Protein AF-A0A1V4TPH2-F1 (afdb_monomer_lite)

Foldseek 3Di:
DVVVVVLLVLLVLLLVLLLQVQLVQFPNSGRDCCDGPNCLQQVQLVVLLVQLLVLQPLVPDDPVCQLVCNNLVSNLSSVVDGPPPHDDPLFDPVLSVVSVCVVVDDSVLSNQQSVLLNCLQPPDDDLQVSQQSCCDPSYSHLRQSSSQVSNCSSPVQVGDGDPPVLLQLLQVLSDDVSHDRQPPDRHSVSRVNSLVSLVVQLVSNQVVDPARQGSSNSVSSSNVCSVVVCSRVPCPDDDDDDDDDDDQDAAPADEPVPDDDDDDDDDDDDDDPVVVVVCVVVQVVQQVLQLVVVLVNQLNQLVVLVNNVQSVVKDQCCVPPHDQQLAGIWGADNVGHIAGEHEFEDLADPPDDTDGDPNNLVNLQVPQQRYKYKYFYVDDSRDSYTHIYMDGGRCVVVDDDDDDDDDDDPDDD

Sequence (413 aa):
MQSSKSEIQNFEEIIEKFKRFVAEKNPDGSSSFNDGWLNDQEGYKKKIPEGAKKSLHINEWEKSWIGSGKIHARVMAALNYIPQNEGNNLVDWHQKSDFDEIRNGDAGRMKRIESLLFRLYTEKNTDDELFDELTDAGALGKYYDLVSYLFFIKDPLLYLPNRPNSFQQAFELLGDSFIFRMSGRCSWVNYLGFFTRIAKVRELLAPAFEENVSLIDAHSFCWVIAHNPQIVKGDLKPAQNEGAKLVFSEPYCVSTNDVLIPSGVRRFNPITRKKRIKDELRNNQIGDAGELYVLTAEKNHLIVSKRPDLAAMVRHTAKEEGDGKGYDIESFSPNGQKKYIEVKTTTGKKNSRFMISDTELAFSAENPDNYYLYRLYDFKASAKENSCFVLHGNMREILVLYPIQFTALPKEF

Radius of gyration: 25.33 Å; chains: 1; bounding box: 74×62×68 Å

pLDDT: mean 78.49, std 18.55, range [23.73, 98.44]

Structure (mmCIF, N/CA/C/O backbone):
data_AF-A0A1V4TPH2-F1
#
_entry.id   AF-A0A1V4TPH2-F1
#
loop_
_atom_site.group_PDB
_atom_site.id
_atom_site.type_symbol
_atom_site.label_atom_id
_atom_site.label_alt_id
_atom_site.label_comp_id
_atom_site.label_asym_id
_atom_site.label_entity_id
_atom_site.label_seq_id
_atom_site.pdbx_PDB_ins_code
_atom_site.Cartn_x
_atom_site.Cartn_y
_atom_site.Cartn_z
_atom_site.occupancy
_atom_site.B_iso_or_equiv
_atom_site.auth_seq_id
_atom_site.auth_comp_id
_atom_site.auth_asym_id
_atom_site.auth_atom_id
_atom_site.pdbx_PDB_model_num
ATOM 1 N N . MET A 1 1 ? 4.004 11.482 26.211 1.00 42.19 1 MET A N 1
ATOM 2 C CA . MET A 1 1 ? 2.791 10.711 26.579 1.00 42.19 1 MET A CA 1
ATOM 3 C C . MET A 1 1 ? 1.491 11.499 26.404 1.00 42.19 1 MET A C 1
ATOM 5 O O . MET A 1 1 ? 0.567 10.948 25.831 1.00 42.19 1 MET A O 1
ATOM 9 N N . GLN A 1 2 ? 1.389 12.767 26.829 1.00 33.81 2 GLN A N 1
ATOM 10 C CA . GLN A 1 2 ? 0.168 13.577 26.619 1.00 33.81 2 GLN A CA 1
ATOM 11 C C . GLN A 1 2 ? -0.097 13.919 25.137 1.00 33.81 2 GLN A C 1
ATOM 13 O O . GLN A 1 2 ? -1.235 13.851 24.687 1.00 33.81 2 GLN A O 1
ATOM 18 N N . SER A 1 3 ? 0.963 14.195 24.368 1.00 47.97 3 SER A N 1
ATOM 19 C CA . SER A 1 3 ? 0.885 14.528 22.935 1.00 47.97 3 SER A CA 1
ATOM 20 C C . SER A 1 3 ? 0.371 13.371 22.059 1.00 47.97 3 SER A C 1
ATOM 22 O O . SER A 1 3 ? -0.501 13.597 21.231 1.00 47.97 3 SER A O 1
ATOM 24 N N . SER A 1 4 ? 0.801 12.124 22.296 1.00 53.81 4 SER A N 1
ATOM 25 C CA . SER A 1 4 ? 0.372 10.970 21.486 1.00 53.81 4 SER A CA 1
ATOM 26 C C . SER A 1 4 ? -1.086 10.568 21.731 1.00 53.81 4 SER A C 1
ATOM 28 O O . SER A 1 4 ? -1.780 10.164 20.805 1.00 53.81 4 SER A O 1
ATOM 30 N N . LYS A 1 5 ? -1.577 10.710 22.969 1.00 57.66 5 LYS A N 1
ATOM 31 C CA . LYS A 1 5 ? -2.981 10.434 23.310 1.00 57.66 5 LYS A CA 1
ATOM 32 C C . LYS A 1 5 ? -3.929 11.485 22.721 1.00 57.66 5 LYS A C 1
ATOM 34 O O . LYS A 1 5 ? -4.979 11.125 22.204 1.00 57.66 5 LYS A O 1
ATOM 39 N N . SER A 1 6 ? -3.534 12.759 22.764 1.00 68.06 6 SER A N 1
ATOM 40 C CA . SER A 1 6 ? -4.275 13.856 22.127 1.00 68.06 6 SER A CA 1
ATOM 41 C C . SER A 1 6 ? -4.338 13.705 20.608 1.00 68.06 6 SER A C 1
ATOM 43 O O . SER A 1 6 ? -5.335 14.068 19.995 1.00 68.06 6 SER A O 1
ATOM 45 N N . GLU A 1 7 ? -3.278 13.180 19.998 1.00 66.12 7 GLU A N 1
ATOM 46 C CA . GLU A 1 7 ? -3.204 13.002 18.551 1.00 66.12 7 GLU A CA 1
ATOM 47 C C . GLU A 1 7 ? -4.076 11.845 18.050 1.00 66.12 7 GLU A C 1
ATOM 49 O O . GLU A 1 7 ? -4.784 12.002 17.058 1.00 66.12 7 GLU A O 1
ATOM 54 N N . ILE A 1 8 ? -4.085 10.710 18.758 1.00 67.00 8 ILE A N 1
ATOM 55 C CA . ILE A 1 8 ? -4.997 9.596 18.454 1.00 67.00 8 ILE A CA 1
ATOM 56 C C . ILE A 1 8 ? -6.451 10.059 18.573 1.00 67.00 8 ILE A C 1
ATOM 58 O O . ILE A 1 8 ? -7.238 9.821 17.664 1.00 67.00 8 ILE A O 1
ATOM 62 N N . GLN A 1 9 ? -6.781 10.793 19.638 1.00 69.94 9 GLN A N 1
ATOM 63 C CA . GLN A 1 9 ? -8.126 11.330 19.843 1.00 69.94 9 GLN A CA 1
ATOM 64 C C . GLN A 1 9 ? -8.548 12.293 18.719 1.00 69.94 9 GLN A C 1
ATOM 66 O O . GLN A 1 9 ? -9.688 12.254 18.264 1.00 69.94 9 GLN A O 1
ATOM 71 N N . ASN A 1 10 ? -7.622 13.122 18.228 1.00 81.88 10 ASN A N 1
ATOM 72 C CA . ASN A 1 10 ? -7.867 13.988 17.075 1.00 81.88 10 ASN A CA 1
ATOM 73 C C . ASN A 1 10 ? -8.109 13.178 15.787 1.00 81.88 10 ASN A C 1
ATOM 75 O O . ASN A 1 10 ? -8.989 13.511 14.998 1.00 81.88 10 ASN A O 1
ATOM 79 N N . PHE A 1 11 ? -7.363 12.091 15.574 1.00 87.62 11 PHE A N 1
ATOM 80 C CA . PHE A 1 11 ? -7.563 11.226 14.411 1.00 87.62 11 PHE A CA 1
ATOM 81 C C . PHE A 1 11 ? -8.905 10.481 14.473 1.00 87.62 11 PHE A C 1
ATOM 83 O O . PHE A 1 11 ? -9.613 10.429 13.472 1.00 87.62 11 PHE A O 1
ATOM 90 N N . GLU A 1 12 ? -9.290 9.957 15.640 1.00 88.81 12 GLU A N 1
ATOM 91 C CA . GLU A 1 12 ? -10.602 9.332 15.867 1.00 88.81 12 GLU A CA 1
ATOM 92 C C . GLU A 1 12 ? -11.751 10.299 15.543 1.00 88.81 12 GLU A C 1
ATOM 94 O O . GLU A 1 12 ? -12.707 9.922 14.865 1.00 88.81 12 GLU A O 1
ATOM 99 N N . GLU A 1 13 ? -11.635 11.571 15.939 1.00 90.50 13 GLU A N 1
ATOM 100 C CA . GLU A 1 13 ? -12.615 12.600 15.578 1.00 90.50 13 GLU A CA 1
ATOM 101 C C . GLU A 1 13 ? -12.708 12.792 14.055 1.00 90.50 13 GLU A C 1
ATOM 103 O O . GLU A 1 13 ? -13.806 12.878 13.500 1.00 90.50 13 GLU A O 1
ATOM 108 N N . ILE A 1 14 ? -11.568 12.818 13.358 1.00 92.94 14 ILE A N 1
ATOM 109 C CA . ILE A 1 14 ? -11.530 12.920 11.893 1.00 92.94 14 ILE A CA 1
ATOM 110 C C . ILE A 1 14 ? -12.208 11.710 11.238 1.00 92.94 14 ILE A C 1
ATOM 112 O O . ILE A 1 14 ? -12.953 11.887 10.272 1.00 92.94 14 ILE A O 1
ATOM 116 N N . ILE A 1 15 ? -11.985 10.497 11.753 1.00 93.50 15 ILE A N 1
ATOM 117 C CA . ILE A 1 15 ? -12.644 9.282 11.255 1.00 93.50 15 ILE A CA 1
ATOM 118 C C . ILE A 1 15 ? -14.163 9.403 11.390 1.00 93.50 15 ILE A C 1
ATOM 120 O O . ILE A 1 15 ? -14.884 9.130 10.432 1.00 93.50 15 ILE A O 1
ATOM 124 N N . GLU A 1 16 ? -14.665 9.839 12.543 1.00 93.81 16 GLU A N 1
ATOM 125 C CA . GLU A 1 16 ? -16.107 9.971 12.763 1.00 93.81 16 GLU A CA 1
ATOM 126 C C . GLU A 1 16 ? -16.733 11.041 11.859 1.00 93.81 16 GLU A C 1
ATOM 128 O O . GLU A 1 16 ? -17.802 10.829 11.274 1.00 93.81 16 GLU A O 1
ATOM 133 N N . LYS A 1 17 ? -16.041 12.170 11.657 1.00 94.19 17 LYS A N 1
ATOM 134 C CA . LYS A 1 17 ? -16.456 13.191 10.682 1.00 94.19 17 LYS A CA 1
ATOM 135 C C . LYS A 1 17 ? -16.464 12.639 9.254 1.00 94.19 17 LYS A C 1
ATOM 137 O O . LYS A 1 17 ? -17.399 12.911 8.501 1.00 94.19 17 LYS A O 1
ATOM 142 N N . PHE A 1 18 ? -15.465 11.837 8.889 1.00 95.44 18 PHE A N 1
ATOM 143 C CA . PHE A 1 18 ? -15.391 11.180 7.586 1.00 95.44 18 PHE A CA 1
ATOM 144 C C . PHE A 1 18 ? -16.539 10.186 7.377 1.00 95.44 18 PHE A C 1
ATOM 146 O O . PHE A 1 18 ? -17.235 10.270 6.367 1.00 95.44 18 PHE A O 1
ATOM 153 N N . LYS A 1 19 ? -16.790 9.290 8.339 1.00 94.25 19 LYS A N 1
ATOM 154 C CA . LYS A 1 19 ? -17.882 8.307 8.264 1.00 94.25 19 LYS A CA 1
ATOM 155 C C . LYS A 1 19 ? -19.234 8.991 8.116 1.00 94.25 19 LYS A C 1
ATOM 157 O O . LYS A 1 19 ? -20.043 8.565 7.301 1.00 94.25 19 LYS A O 1
ATOM 162 N N . ARG A 1 20 ? -19.460 10.096 8.834 1.00 92.00 20 ARG A N 1
ATOM 163 C CA . ARG A 1 20 ? -20.679 10.900 8.684 1.00 92.00 20 ARG A CA 1
ATOM 164 C C . ARG A 1 20 ? -20.798 11.518 7.295 1.00 92.00 20 ARG A C 1
ATOM 166 O O . ARG A 1 20 ? -21.850 11.413 6.678 1.00 92.00 20 ARG A O 1
ATOM 173 N N . PHE A 1 21 ? -19.722 12.125 6.797 1.00 92.75 21 PHE A N 1
ATOM 174 C CA . PHE A 1 21 ? -19.695 12.705 5.456 1.00 92.75 21 PHE A CA 1
ATOM 175 C C . PHE A 1 21 ? -20.033 11.674 4.366 1.00 92.75 21 PHE A C 1
ATOM 177 O O . PHE A 1 21 ? -20.706 12.015 3.395 1.00 92.75 21 PHE A O 1
ATOM 184 N N . VAL A 1 22 ? -19.579 10.425 4.521 1.00 92.00 22 VAL A N 1
ATOM 185 C CA . VAL A 1 22 ? -19.925 9.321 3.612 1.00 92.00 22 VAL A CA 1
ATOM 186 C C . VAL A 1 22 ? -21.378 8.879 3.815 1.00 92.00 22 VAL A C 1
ATOM 188 O O . VAL A 1 22 ? -22.126 8.808 2.843 1.00 92.00 22 VAL A O 1
ATOM 191 N N . ALA A 1 23 ? -21.802 8.657 5.061 1.00 91.38 23 ALA A N 1
ATOM 192 C CA . ALA A 1 23 ? -23.156 8.222 5.401 1.00 91.38 23 ALA A CA 1
ATOM 193 C C . ALA A 1 23 ? -24.241 9.189 4.902 1.00 91.38 23 ALA A C 1
ATOM 195 O O . ALA A 1 23 ? -25.257 8.747 4.384 1.00 91.38 23 ALA A O 1
ATOM 196 N N . GLU A 1 24 ? -24.016 10.505 4.972 1.00 92.50 24 GLU A N 1
ATOM 197 C CA . GLU A 1 24 ? -24.946 11.528 4.457 1.00 92.50 24 GLU A CA 1
ATOM 198 C C . GLU A 1 24 ? -25.173 11.445 2.937 1.00 92.50 24 GLU A C 1
ATOM 200 O O . GLU A 1 24 ? -26.149 11.993 2.421 1.00 92.50 24 GLU A O 1
ATOM 205 N N . LYS A 1 25 ? -24.277 10.777 2.203 1.00 89.81 25 LYS A N 1
ATOM 206 C CA . LYS A 1 25 ? -24.372 10.580 0.749 1.00 89.81 25 LYS A CA 1
ATOM 207 C C . LYS A 1 25 ? -24.993 9.240 0.371 1.00 89.81 25 LYS A C 1
ATOM 209 O O . LYS A 1 25 ? -25.334 9.050 -0.795 1.00 89.81 25 LYS A O 1
ATOM 214 N N . ASN A 1 26 ? -25.151 8.343 1.339 1.00 86.81 26 ASN A N 1
ATOM 215 C CA . ASN A 1 26 ? -25.708 7.016 1.152 1.00 86.81 26 ASN A CA 1
ATOM 216 C C . ASN A 1 26 ? -27.155 6.972 1.669 1.00 86.81 26 ASN A C 1
ATOM 218 O O . ASN A 1 26 ? -27.399 7.326 2.821 1.00 86.81 26 ASN A O 1
ATOM 222 N N . PRO A 1 27 ? -28.137 6.512 0.867 1.00 81.62 27 PRO A N 1
ATOM 223 C CA . PRO A 1 27 ? -29.533 6.433 1.308 1.00 81.62 27 PRO A CA 1
ATOM 224 C C . PRO A 1 27 ? -29.762 5.567 2.555 1.00 81.62 27 PRO A C 1
ATOM 226 O O . PRO A 1 27 ? -30.710 5.806 3.298 1.00 81.62 27 PRO A O 1
ATOM 229 N N . ASP A 1 28 ? -28.915 4.562 2.778 1.00 83.88 28 ASP A N 1
ATOM 230 C CA . ASP A 1 28 ? -28.973 3.644 3.920 1.00 83.88 28 ASP A CA 1
ATOM 231 C C . ASP A 1 28 ? -28.104 4.092 5.112 1.00 83.88 28 ASP A C 1
ATOM 233 O O . ASP A 1 28 ? -28.055 3.404 6.130 1.00 83.88 28 ASP A O 1
ATOM 237 N N . GLY A 1 29 ? -27.422 5.240 5.004 1.00 86.19 29 GLY A N 1
ATOM 238 C CA . GLY A 1 29 ? -26.521 5.755 6.036 1.00 86.19 29 GLY A CA 1
ATOM 239 C C . GLY A 1 29 ? -25.260 4.911 6.255 1.00 86.19 29 GLY A C 1
ATOM 240 O O . GLY A 1 29 ? -24.568 5.103 7.255 1.00 86.19 29 GLY A O 1
ATOM 241 N N . SER A 1 30 ? -24.956 3.973 5.354 1.00 86.44 30 SER A N 1
ATOM 242 C CA . SER A 1 30 ? -23.751 3.147 5.427 1.00 86.44 30 SER A CA 1
ATOM 243 C C . SER A 1 30 ? -22.480 3.960 5.170 1.00 86.44 30 SER A C 1
ATOM 245 O O . SER A 1 30 ? -22.486 5.007 4.522 1.00 86.44 30 SER A O 1
ATOM 247 N N . SER A 1 31 ? -21.350 3.459 5.663 1.00 88.75 31 SER A N 1
ATOM 248 C CA . SER A 1 31 ? -20.028 4.003 5.363 1.00 88.75 31 SER A CA 1
ATOM 249 C C . SER A 1 31 ? -19.053 2.847 5.175 1.00 88.75 31 SER A C 1
ATOM 251 O O . SER A 1 31 ? -18.485 2.368 6.155 1.00 88.75 31 SER A O 1
ATOM 253 N N . SER A 1 32 ? -18.855 2.430 3.924 1.00 89.44 32 SER A N 1
ATOM 254 C CA . SER A 1 32 ? -17.921 1.368 3.543 1.00 89.44 32 SER A CA 1
ATOM 255 C C . SER A 1 32 ? -17.000 1.812 2.410 1.00 89.44 32 SER A C 1
ATOM 257 O O . SER A 1 32 ? -17.375 2.621 1.568 1.00 89.44 32 SER A O 1
ATOM 259 N N . PHE A 1 33 ? -15.803 1.235 2.340 1.00 89.06 33 PHE A N 1
ATOM 260 C CA . PHE A 1 33 ? -14.907 1.325 1.184 1.00 89.06 33 PHE A CA 1
ATOM 261 C C . PHE A 1 33 ? -15.263 0.362 0.041 1.00 89.06 33 PHE A C 1
ATOM 263 O O . PHE A 1 33 ? -14.629 0.413 -1.020 1.00 89.06 33 PHE A O 1
ATOM 270 N N . ASN A 1 34 ? -16.196 -0.569 0.258 1.00 87.75 34 ASN A N 1
ATOM 271 C CA . ASN A 1 34 ? -16.527 -1.623 -0.707 1.00 87.75 34 ASN A CA 1
ATOM 272 C C . ASN A 1 34 ? -17.904 -1.451 -1.357 1.00 87.75 34 ASN A C 1
ATOM 274 O O . ASN A 1 34 ? -18.183 -2.126 -2.347 1.00 87.75 34 ASN A O 1
ATOM 278 N N . ASP A 1 35 ? -18.732 -0.543 -0.846 1.00 86.75 35 ASP A N 1
ATOM 279 C CA . ASP A 1 35 ? -20.040 -0.207 -1.396 1.00 86.75 35 ASP A CA 1
ATOM 280 C C . ASP A 1 35 ? -20.378 1.285 -1.201 1.00 86.75 35 ASP A C 1
ATOM 282 O O . ASP A 1 35 ? -19.563 2.081 -0.720 1.00 86.75 35 ASP A O 1
ATOM 286 N N . GLY A 1 36 ? -21.556 1.674 -1.689 1.00 90.00 36 GLY A N 1
ATOM 287 C CA . GLY A 1 36 ? -22.072 3.035 -1.603 1.00 90.00 36 GLY A CA 1
ATOM 288 C C . GLY A 1 36 ? -21.200 4.087 -2.295 1.00 90.00 36 GLY A C 1
ATOM 289 O O . GLY A 1 36 ? -20.356 3.803 -3.148 1.00 90.00 36 GLY A O 1
ATOM 290 N N . TRP A 1 37 ? -21.400 5.338 -1.886 1.00 91.38 37 TRP A N 1
ATOM 291 C CA . TRP A 1 37 ? -20.788 6.518 -2.487 1.00 91.38 37 TRP A CA 1
ATOM 292 C C . TRP A 1 37 ? -19.261 6.445 -2.523 1.00 91.38 37 TRP A C 1
ATOM 294 O O . TRP A 1 37 ? -18.650 6.839 -3.513 1.00 91.38 37 TRP A O 1
ATOM 304 N N . LEU A 1 38 ? -18.622 5.935 -1.469 1.00 90.31 38 LEU A N 1
ATOM 305 C CA . LEU A 1 38 ? -17.163 5.885 -1.411 1.00 90.31 38 LEU A CA 1
ATOM 306 C C . LEU A 1 38 ? -16.592 4.887 -2.427 1.00 90.31 38 LEU A C 1
ATOM 308 O O . LEU A 1 38 ? -15.603 5.200 -3.089 1.00 90.31 38 LEU A O 1
ATOM 312 N N . ASN A 1 39 ? -17.233 3.730 -2.613 1.00 90.19 39 ASN A N 1
ATOM 313 C CA . ASN A 1 39 ? -16.858 2.802 -3.676 1.00 90.19 39 ASN A CA 1
ATOM 314 C C . ASN A 1 39 ? -17.159 3.371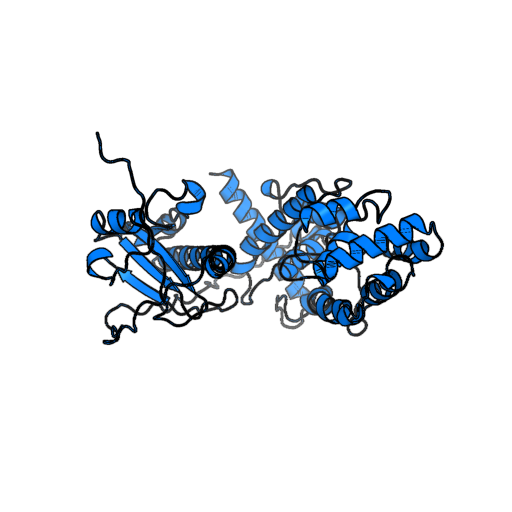 -5.074 1.00 90.19 39 ASN A C 1
ATOM 316 O O . ASN A 1 39 ? -16.342 3.202 -5.976 1.00 90.19 39 ASN A O 1
ATOM 320 N N . ASP A 1 40 ? -18.263 4.097 -5.252 1.00 85.06 40 ASP A N 1
ATOM 321 C CA . ASP A 1 40 ? -18.581 4.742 -6.534 1.00 85.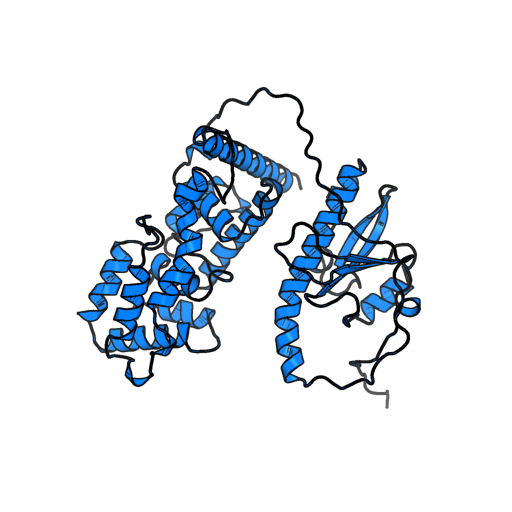06 40 ASP A CA 1
ATOM 322 C C . ASP A 1 40 ? -17.557 5.822 -6.913 1.00 85.06 40 ASP A C 1
ATOM 324 O O . ASP A 1 40 ? -17.231 5.995 -8.087 1.00 85.06 40 ASP A O 1
ATOM 328 N N . GLN A 1 41 ? -17.031 6.553 -5.924 1.00 84.25 41 GLN A N 1
ATOM 329 C CA . GLN A 1 41 ? -16.023 7.586 -6.161 1.00 84.25 41 GLN A CA 1
ATOM 330 C C . GLN A 1 41 ? -14.602 7.035 -6.276 1.00 84.25 41 GLN A C 1
ATOM 332 O O . GLN A 1 41 ? -13.834 7.536 -7.088 1.00 84.25 41 GLN A O 1
ATOM 337 N N . GLU A 1 42 ? -14.223 6.044 -5.464 1.00 90.06 42 GLU A N 1
ATOM 338 C CA . GLU A 1 42 ? -12.817 5.651 -5.272 1.00 90.06 42 GLU A CA 1
ATOM 339 C C . GLU A 1 42 ? -12.533 4.168 -5.569 1.00 90.06 42 GLU A C 1
ATOM 341 O O . GLU A 1 42 ? -11.374 3.754 -5.670 1.00 90.06 42 GLU A O 1
ATOM 346 N N . GLY A 1 43 ? -13.569 3.352 -5.778 1.00 87.44 43 GLY A N 1
ATOM 347 C CA . GLY A 1 43 ? -13.458 1.912 -6.031 1.00 87.44 43 GLY A CA 1
ATOM 348 C C . GLY A 1 43 ? -12.765 1.566 -7.353 1.00 87.44 43 GLY A C 1
ATOM 349 O O . GLY A 1 43 ? -12.133 0.510 -7.466 1.00 87.44 43 GLY A O 1
ATOM 350 N N . TYR A 1 44 ? -12.773 2.477 -8.332 1.00 86.81 44 TYR A N 1
ATOM 351 C CA . TYR A 1 44 ? -12.066 2.316 -9.608 1.00 86.81 44 TYR A CA 1
ATOM 352 C C . TYR A 1 44 ? -10.558 2.063 -9.414 1.00 86.81 44 TYR A C 1
ATOM 354 O O . TYR A 1 44 ? -9.937 1.329 -10.191 1.00 86.81 44 TYR A O 1
ATOM 362 N N . LYS A 1 45 ? -9.963 2.588 -8.329 1.00 90.31 45 LYS A N 1
ATOM 363 C CA . LYS A 1 45 ? -8.546 2.390 -7.979 1.00 90.31 45 LYS A CA 1
ATOM 364 C C . LYS A 1 45 ? -8.202 0.916 -7.757 1.00 90.31 45 LYS A C 1
ATOM 366 O O . LYS A 1 45 ? -7.105 0.495 -8.111 1.00 90.31 45 LYS A O 1
ATOM 371 N N . LYS A 1 46 ? -9.142 0.118 -7.234 1.00 89.88 46 LYS A N 1
ATOM 372 C CA . LYS A 1 46 ? -8.987 -1.338 -7.042 1.00 89.88 46 LYS A CA 1
ATOM 373 C C . LYS A 1 46 ? -9.039 -2.101 -8.373 1.00 89.88 46 LYS A C 1
ATOM 375 O O . LYS A 1 46 ? -8.414 -3.150 -8.503 1.00 89.88 46 LYS A O 1
ATOM 380 N N . LYS A 1 47 ? -9.751 -1.566 -9.373 1.00 89.75 47 LYS A N 1
ATOM 381 C CA . LYS A 1 47 ? -9.961 -2.190 -10.694 1.00 89.75 47 LYS A CA 1
ATOM 382 C C . LYS A 1 47 ? -8.840 -1.876 -11.695 1.00 89.75 47 LYS A C 1
ATOM 384 O O . LYS A 1 47 ? -8.567 -2.680 -12.587 1.00 89.75 47 LYS A O 1
ATOM 389 N N . ILE A 1 48 ? -8.201 -0.707 -11.574 1.00 90.81 48 ILE A N 1
ATOM 390 C CA . ILE A 1 48 ? -7.170 -0.233 -12.514 1.00 90.81 48 ILE A CA 1
ATOM 391 C C . ILE A 1 48 ? -5.995 -1.211 -12.680 1.00 90.81 48 ILE A C 1
ATOM 393 O O . ILE A 1 48 ? -5.683 -1.519 -13.832 1.00 90.81 48 ILE A O 1
ATOM 397 N N . PRO A 1 49 ? -5.337 -1.710 -11.612 1.00 91.44 49 PRO A N 1
ATOM 398 C CA . PRO A 1 49 ? -4.089 -2.457 -11.752 1.00 91.44 49 PRO A CA 1
ATOM 399 C C . PRO A 1 49 ? -4.207 -3.673 -12.660 1.00 91.44 49 PRO A C 1
ATOM 401 O O . PRO A 1 49 ? -3.366 -3.869 -13.532 1.00 91.44 49 PRO A O 1
ATOM 404 N N . GLU A 1 50 ? -5.266 -4.469 -12.507 1.00 90.44 50 GLU A N 1
ATOM 405 C CA . GLU A 1 50 ? -5.443 -5.678 -13.306 1.00 90.44 50 GLU A CA 1
ATOM 406 C C . GLU A 1 50 ? -5.617 -5.351 -14.797 1.00 90.44 50 GLU A C 1
ATOM 408 O O . GLU A 1 50 ? -4.952 -5.943 -15.649 1.00 90.44 50 GLU A O 1
ATOM 413 N N . GLY A 1 51 ? -6.488 -4.394 -15.125 1.00 92.62 51 GLY A N 1
ATOM 414 C CA . GLY A 1 51 ? -6.770 -4.031 -16.514 1.00 92.62 51 GLY A CA 1
ATOM 415 C C . GLY A 1 51 ? -5.637 -3.257 -17.190 1.00 92.62 51 GLY A C 1
ATOM 416 O O . GLY A 1 51 ? -5.273 -3.556 -18.332 1.00 92.62 51 GLY A O 1
ATOM 417 N N . ALA A 1 52 ? -5.004 -2.330 -16.471 1.00 94.56 52 ALA A N 1
ATOM 418 C CA . ALA A 1 52 ? -3.828 -1.615 -16.955 1.00 94.56 52 ALA A CA 1
ATOM 419 C C . ALA A 1 52 ? -2.659 -2.585 -17.187 1.00 94.56 52 ALA A C 1
ATOM 421 O O . ALA A 1 52 ? -2.035 -2.556 -18.247 1.00 94.56 52 ALA A O 1
ATOM 422 N N . LYS A 1 53 ? -2.417 -3.525 -16.263 1.00 94.38 53 LYS A N 1
ATOM 423 C CA . LYS A 1 53 ? -1.367 -4.544 -16.411 1.00 94.38 53 LYS A CA 1
ATOM 424 C C . LYS A 1 53 ? -1.623 -5.487 -17.585 1.00 94.38 53 LYS A C 1
ATOM 426 O O . LYS A 1 53 ? -0.680 -5.833 -18.293 1.00 94.38 53 LYS A O 1
ATOM 431 N N . LYS A 1 54 ? -2.880 -5.869 -17.844 1.00 95.50 54 LYS A N 1
ATOM 432 C CA . LYS A 1 54 ? -3.251 -6.617 -19.062 1.00 95.50 54 LYS A CA 1
ATOM 433 C C . LYS A 1 54 ? -2.911 -5.826 -20.329 1.00 95.50 54 LYS A C 1
ATOM 435 O O . LYS A 1 54 ? -2.327 -6.389 -21.250 1.00 95.50 54 LYS A O 1
ATOM 440 N N . SER A 1 55 ? -3.182 -4.520 -20.334 1.00 96.50 55 SER A N 1
ATOM 441 C CA . SER A 1 55 ? -2.914 -3.620 -21.469 1.00 96.50 55 SER A CA 1
ATOM 442 C C . SER A 1 55 ? -1.421 -3.454 -21.794 1.00 96.50 55 SER A C 1
ATOM 444 O O . SER A 1 55 ? -1.075 -3.062 -22.909 1.00 96.50 55 SER A O 1
ATOM 446 N N . LEU A 1 56 ? -0.524 -3.805 -20.865 1.00 97.44 56 LEU A N 1
ATOM 447 C CA . LEU A 1 56 ? 0.918 -3.810 -21.118 1.00 97.44 56 LEU A CA 1
ATOM 448 C C . LEU A 1 56 ? 1.356 -4.944 -22.054 1.00 97.44 56 LEU A C 1
ATOM 450 O O . LEU A 1 56 ? 2.354 -4.786 -22.750 1.00 97.44 56 LEU A O 1
ATOM 454 N N . HIS A 1 57 ? 0.649 -6.082 -22.080 1.00 96.81 57 HIS A N 1
ATOM 455 C CA . HIS A 1 57 ? 1.058 -7.273 -22.841 1.00 96.81 57 HIS A CA 1
ATOM 456 C C . HIS A 1 57 ? 2.529 -7.679 -22.598 1.00 96.81 57 HIS A C 1
ATOM 458 O O . HIS A 1 57 ? 3.261 -7.993 -23.531 1.00 96.81 57 HIS A O 1
ATOM 464 N N . ILE A 1 58 ? 2.972 -7.677 -21.333 1.00 95.19 58 ILE A N 1
ATOM 465 C CA . ILE A 1 58 ? 4.388 -7.871 -20.943 1.00 95.19 58 ILE A CA 1
ATOM 466 C C . ILE A 1 58 ? 4.998 -9.152 -21.540 1.00 95.19 58 ILE A C 1
ATOM 468 O O . ILE A 1 58 ? 6.175 -9.175 -21.884 1.00 95.19 58 ILE A O 1
ATOM 472 N N . ASN A 1 59 ? 4.201 -10.211 -21.712 1.00 95.81 59 ASN A N 1
ATOM 473 C CA . ASN A 1 59 ? 4.664 -11.485 -22.275 1.00 95.81 59 ASN A CA 1
ATOM 474 C C . ASN A 1 59 ? 5.112 -11.394 -23.746 1.00 95.81 59 ASN A C 1
ATOM 476 O O . ASN A 1 59 ? 5.782 -12.302 -24.224 1.00 95.81 59 ASN A O 1
ATOM 480 N N . GLU A 1 60 ? 4.729 -10.335 -24.463 1.00 96.75 60 GLU A N 1
ATOM 481 C CA . GLU A 1 60 ? 5.136 -10.085 -25.852 1.00 96.75 60 GLU A CA 1
ATOM 482 C C . GLU A 1 60 ? 6.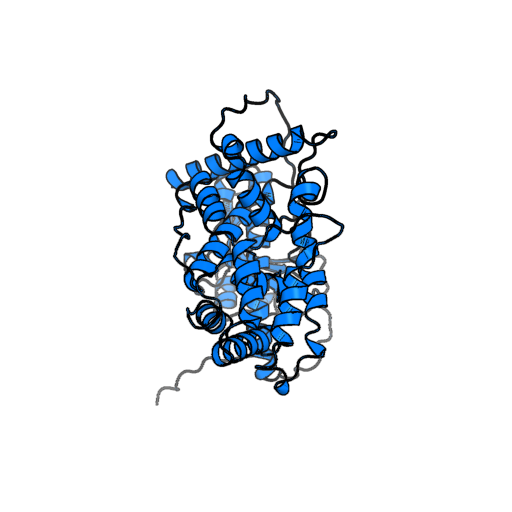414 -9.240 -25.946 1.00 96.75 60 GLU A C 1
ATOM 484 O O . GLU A 1 60 ? 6.936 -9.034 -27.039 1.00 96.75 60 GLU A O 1
ATOM 489 N N . TRP A 1 61 ? 6.905 -8.697 -24.828 1.00 97.81 61 TRP A N 1
ATOM 490 C CA . TRP A 1 61 ? 8.021 -7.761 -24.854 1.00 97.81 61 TRP A CA 1
ATOM 491 C C . TRP A 1 61 ? 9.332 -8.484 -25.149 1.00 97.81 61 TRP A C 1
ATOM 493 O O . TRP A 1 61 ? 9.719 -9.434 -24.468 1.00 97.81 61 TRP A O 1
ATOM 503 N N . GLU A 1 62 ? 10.077 -7.956 -26.115 1.00 97.00 62 GLU A N 1
ATOM 504 C CA . GLU A 1 62 ? 11.403 -8.444 -26.478 1.00 97.00 62 GLU A CA 1
ATOM 505 C C . GLU A 1 62 ? 12.455 -7.359 -26.253 1.00 97.00 62 GLU A C 1
ATOM 507 O O . GLU A 1 62 ? 12.190 -6.169 -26.424 1.00 97.00 62 GLU A O 1
ATOM 512 N N . LYS A 1 63 ? 13.703 -7.754 -25.967 1.00 97.06 63 LYS A N 1
ATOM 513 C CA . LYS A 1 63 ? 14.825 -6.798 -25.886 1.00 97.06 63 LYS A CA 1
ATOM 514 C C . LYS A 1 63 ? 15.021 -6.005 -27.186 1.00 97.06 63 LYS A C 1
ATOM 516 O O . LYS A 1 63 ? 15.508 -4.881 -27.144 1.00 97.06 63 LYS A O 1
ATOM 521 N N . SER A 1 64 ? 14.628 -6.579 -28.325 1.00 97.69 64 SER A N 1
ATOM 522 C CA . SER A 1 64 ? 14.644 -5.936 -29.645 1.00 97.69 64 SER A CA 1
ATOM 523 C C . SER A 1 64 ? 13.670 -4.752 -29.752 1.00 97.69 64 SER A C 1
ATOM 525 O O . SER A 1 64 ? 13.838 -3.909 -30.629 1.00 97.69 64 SER A O 1
ATOM 527 N N . TRP A 1 65 ? 12.663 -4.666 -28.871 1.00 98.12 65 TRP A N 1
ATOM 528 C CA . TRP A 1 65 ? 11.692 -3.570 -28.859 1.00 98.12 65 TRP A CA 1
ATOM 529 C C . TRP A 1 65 ? 12.247 -2.298 -28.216 1.00 98.12 65 TRP A C 1
ATOM 531 O O . TRP A 1 65 ? 11.665 -1.234 -28.408 1.00 98.12 65 TRP A O 1
ATOM 541 N N . ILE A 1 66 ? 13.355 -2.380 -27.478 1.00 98.25 66 ILE A N 1
ATOM 542 C CA . ILE A 1 66 ? 13.956 -1.228 -26.801 1.00 98.25 66 ILE A CA 1
ATOM 543 C C . ILE A 1 66 ? 14.478 -0.219 -27.837 1.00 98.25 66 ILE A C 1
ATOM 545 O O . ILE A 1 66 ? 15.414 -0.500 -28.586 1.00 98.25 66 ILE A O 1
ATOM 549 N N . GLY A 1 67 ? 13.899 0.981 -27.836 1.00 97.50 67 GLY A N 1
ATOM 550 C CA . GLY A 1 67 ? 14.153 2.062 -28.791 1.00 97.50 67 GLY A CA 1
ATOM 551 C C . GLY A 1 67 ? 13.226 2.065 -30.010 1.00 97.50 67 GLY A C 1
ATOM 552 O O . GLY A 1 67 ? 13.415 2.899 -30.889 1.00 97.50 67 GLY A O 1
ATOM 553 N N . SER A 1 68 ? 12.249 1.155 -30.088 1.00 97.00 68 SER A N 1
ATOM 554 C CA . SER A 1 68 ? 11.307 1.061 -31.214 1.00 97.00 68 SER A CA 1
ATOM 555 C C . SER A 1 68 ? 10.000 1.832 -31.004 1.00 97.00 68 SER A C 1
ATOM 557 O O . SER A 1 68 ? 9.238 1.991 -31.955 1.00 97.00 68 SER A O 1
ATOM 559 N N . GLY A 1 69 ? 9.707 2.264 -29.774 1.00 97.81 69 GLY A N 1
ATOM 560 C CA . GLY A 1 69 ? 8.435 2.893 -29.395 1.00 97.81 69 GLY A CA 1
ATOM 561 C C . GLY A 1 69 ? 7.307 1.901 -29.072 1.00 97.81 69 GLY A C 1
ATOM 562 O O . GLY A 1 69 ? 6.228 2.309 -28.641 1.00 97.81 69 GLY A O 1
ATOM 563 N N . LYS A 1 70 ? 7.516 0.588 -29.250 1.00 98.31 70 LYS A N 1
ATOM 564 C CA . LYS A 1 70 ? 6.494 -0.434 -28.959 1.00 98.31 70 LYS A CA 1
ATOM 565 C C . LYS A 1 70 ? 6.196 -0.574 -27.465 1.00 98.31 70 LYS A C 1
ATOM 567 O O . LYS A 1 70 ? 5.038 -0.760 -27.096 1.00 98.31 70 LYS A O 1
ATOM 572 N N . ILE A 1 71 ? 7.214 -0.496 -26.606 1.00 98.44 71 ILE A N 1
ATOM 573 C CA . ILE A 1 71 ? 7.045 -0.572 -25.146 1.00 98.44 71 ILE A CA 1
ATOM 574 C C . ILE A 1 71 ? 6.333 0.689 -24.660 1.00 98.44 71 ILE A C 1
ATOM 576 O O . ILE A 1 71 ? 5.374 0.595 -23.895 1.00 98.44 71 ILE A O 1
ATOM 580 N N . HIS A 1 72 ? 6.748 1.855 -25.165 1.00 98.12 72 HIS A N 1
ATOM 581 C CA . HIS A 1 72 ? 6.064 3.126 -24.916 1.00 98.12 72 HIS A CA 1
ATOM 582 C C . HIS A 1 72 ? 4.575 3.043 -25.272 1.00 98.12 72 HIS A C 1
ATOM 584 O O . HIS A 1 72 ? 3.734 3.327 -24.420 1.00 98.12 72 HIS A O 1
ATOM 590 N N . ALA A 1 73 ? 4.236 2.545 -26.465 1.00 98.00 73 ALA A N 1
ATOM 591 C CA . ALA A 1 73 ? 2.849 2.392 -26.901 1.00 98.00 73 ALA A CA 1
ATOM 592 C C . ALA A 1 73 ? 2.026 1.463 -25.983 1.00 98.00 73 ALA A C 1
ATOM 594 O O . ALA A 1 73 ? 0.870 1.760 -25.673 1.00 98.00 73 ALA A O 1
ATOM 595 N N . ARG A 1 74 ? 2.612 0.359 -25.494 1.00 98.25 74 ARG A N 1
ATOM 596 C CA . ARG A 1 74 ? 1.959 -0.541 -24.522 1.00 98.25 74 ARG A CA 1
ATOM 597 C C . ARG A 1 74 ? 1.728 0.132 -23.169 1.00 98.25 74 ARG A C 1
ATOM 599 O O . ARG A 1 74 ? 0.668 -0.036 -22.569 1.00 98.25 74 ARG A O 1
ATOM 606 N N . VAL A 1 75 ? 2.683 0.931 -22.701 1.00 97.56 75 VAL A N 1
ATOM 607 C CA . VAL A 1 75 ? 2.536 1.705 -21.460 1.00 97.56 75 VAL A CA 1
ATOM 608 C C . VAL A 1 75 ? 1.505 2.828 -21.624 1.00 97.56 75 VAL A C 1
ATOM 610 O O . VAL A 1 75 ? 0.687 3.031 -20.729 1.00 97.56 75 VAL A O 1
ATOM 613 N N . MET A 1 76 ? 1.445 3.483 -22.787 1.00 96.25 76 MET A N 1
ATOM 614 C CA . MET A 1 76 ? 0.374 4.426 -23.128 1.00 96.25 76 MET A CA 1
ATOM 615 C C . MET A 1 76 ? -1.004 3.761 -23.123 1.00 96.25 76 MET A C 1
ATOM 617 O O . MET A 1 76 ? -1.960 4.348 -22.617 1.00 96.25 76 MET A O 1
ATOM 621 N N . ALA A 1 77 ? -1.129 2.534 -23.636 1.00 95.88 77 ALA A N 1
ATOM 622 C CA . ALA A 1 77 ? -2.378 1.777 -23.562 1.00 95.88 77 ALA A CA 1
ATOM 623 C C . ALA A 1 77 ? -2.791 1.507 -22.104 1.00 95.88 77 ALA A C 1
ATOM 625 O O . ALA A 1 77 ? -3.952 1.704 -21.752 1.00 95.88 77 ALA A O 1
ATOM 626 N N . ALA A 1 78 ? -1.839 1.146 -21.236 1.00 95.38 78 ALA A N 1
ATOM 627 C CA . ALA A 1 78 ? -2.091 0.976 -19.804 1.00 95.38 78 ALA A CA 1
ATOM 628 C C . ALA A 1 78 ? -2.529 2.283 -19.115 1.00 95.38 78 ALA A C 1
ATOM 630 O O . ALA A 1 78 ? -3.508 2.276 -18.376 1.00 95.38 78 ALA A O 1
ATOM 631 N N . LEU A 1 79 ? -1.884 3.419 -19.409 1.00 92.12 79 LEU A N 1
ATOM 632 C CA . LEU A 1 79 ? -2.275 4.745 -18.895 1.00 92.12 79 LEU A CA 1
ATOM 633 C C . LEU A 1 79 ? -3.645 5.217 -19.408 1.00 92.12 79 LEU A C 1
ATOM 635 O O . LEU A 1 79 ? -4.301 6.059 -18.790 1.00 92.12 79 LEU A O 1
ATOM 639 N N . ASN A 1 80 ? -4.066 4.727 -20.572 1.00 91.31 80 ASN A N 1
ATOM 640 C CA . ASN A 1 80 ? -5.380 4.980 -21.160 1.00 91.31 80 ASN A CA 1
ATOM 641 C C . ASN A 1 80 ? -6.454 3.994 -20.693 1.00 91.31 80 ASN A C 1
ATOM 643 O O . ASN A 1 80 ? -7.612 4.161 -21.069 1.00 91.31 80 ASN A O 1
ATOM 647 N N . TYR A 1 81 ? -6.108 3.003 -19.869 1.00 90.69 81 TYR A N 1
ATOM 648 C CA . TYR A 1 81 ? -7.095 2.092 -19.317 1.00 90.69 81 TYR A CA 1
ATOM 649 C C . TYR A 1 81 ? -8.036 2.829 -18.352 1.00 90.69 81 TYR A C 1
ATOM 651 O O . TYR A 1 81 ? -7.602 3.506 -17.414 1.00 90.69 81 TYR A O 1
ATOM 659 N N . ILE A 1 82 ? -9.335 2.670 -18.598 1.00 81.50 82 ILE A N 1
ATOM 660 C CA . ILE A 1 82 ? -10.440 3.270 -17.851 1.00 81.50 82 ILE A CA 1
ATOM 661 C C . ILE A 1 82 ? -11.423 2.131 -17.540 1.00 81.50 82 ILE A C 1
ATOM 663 O O . ILE A 1 82 ? -12.009 1.568 -18.470 1.00 81.50 82 ILE A O 1
ATOM 667 N N . PRO A 1 83 ? -11.601 1.732 -16.270 1.00 79.50 83 PRO A N 1
ATOM 668 C CA . PRO A 1 83 ? -12.587 0.718 -15.922 1.00 79.50 83 PRO A CA 1
ATOM 669 C C . PRO A 1 83 ? -14.009 1.280 -16.086 1.00 79.50 83 PRO A C 1
ATOM 671 O O . PRO A 1 83 ? -14.331 2.307 -15.511 1.00 79.50 83 PRO A O 1
ATOM 674 N N . GLN A 1 84 ? -14.867 0.604 -16.861 1.00 64.06 84 GLN A N 1
ATOM 675 C CA . GLN A 1 84 ? -16.336 0.774 -16.845 1.00 64.06 84 GLN A CA 1
ATOM 676 C C . GLN A 1 84 ? -16.863 2.231 -16.921 1.00 64.06 84 GLN A C 1
ATOM 678 O O . GLN A 1 84 ? -17.888 2.539 -16.325 1.00 64.06 84 GLN A O 1
ATOM 683 N N . ASN A 1 85 ? -16.207 3.112 -17.691 1.00 52.97 85 ASN A N 1
ATOM 684 C CA . ASN A 1 85 ? -16.535 4.548 -17.813 1.00 52.97 85 ASN A CA 1
ATOM 685 C C . ASN A 1 85 ? -16.324 5.390 -16.530 1.00 52.97 85 ASN A C 1
ATOM 687 O O . ASN A 1 85 ? -16.829 6.506 -16.438 1.00 52.97 85 ASN A O 1
ATOM 691 N N . GLU A 1 86 ? -15.551 4.891 -15.565 1.00 60.31 86 GLU A N 1
ATOM 692 C CA . GLU A 1 86 ? -15.114 5.611 -14.362 1.00 60.31 86 GLU A CA 1
ATOM 693 C C . GLU A 1 86 ? -13.839 6.417 -14.676 1.00 60.31 86 GLU A C 1
ATOM 695 O O . GLU A 1 86 ? -12.928 5.910 -15.325 1.00 60.31 86 GLU A O 1
ATOM 700 N N . GLY A 1 87 ? -13.731 7.677 -14.241 1.00 54.00 87 GLY A N 1
ATOM 701 C CA . GLY A 1 87 ? -12.542 8.499 -14.517 1.00 54.00 87 GLY A CA 1
ATOM 702 C C . GLY A 1 87 ? -11.242 7.902 -13.945 1.00 54.00 87 GLY A C 1
ATOM 703 O O . GLY A 1 87 ? -11.239 7.325 -12.865 1.00 54.00 87 GLY A O 1
ATOM 704 N N . ASN A 1 88 ? -10.108 8.081 -14.635 1.00 66.44 88 ASN A N 1
ATOM 705 C CA . ASN A 1 88 ? -8.777 7.731 -14.117 1.00 66.44 88 ASN A CA 1
ATOM 706 C C . ASN A 1 88 ? -8.007 9.015 -13.775 1.00 66.44 88 ASN A C 1
ATOM 708 O O . ASN A 1 88 ? -7.430 9.647 -14.660 1.00 66.44 88 ASN A O 1
ATOM 712 N N . ASN A 1 89 ? -8.020 9.413 -12.499 1.00 71.12 89 ASN A N 1
ATOM 713 C CA . ASN A 1 89 ? -7.350 10.630 -12.018 1.00 71.12 89 ASN A CA 1
ATOM 714 C C . ASN A 1 89 ? -6.015 10.360 -11.284 1.00 71.12 89 ASN A C 1
ATOM 716 O O . ASN A 1 89 ? -5.436 11.282 -10.698 1.00 71.12 89 ASN A O 1
ATOM 720 N N . LEU A 1 90 ? -5.532 9.107 -11.317 1.00 85.62 90 LEU A N 1
ATOM 721 C CA . LEU A 1 90 ? -4.329 8.678 -10.593 1.00 85.62 90 LEU A CA 1
ATOM 722 C C . LEU A 1 90 ? -3.047 9.309 -11.142 1.00 85.62 90 LEU A C 1
ATOM 724 O O . LEU A 1 90 ? -2.079 9.462 -10.401 1.00 85.62 90 LEU A O 1
ATOM 728 N N . VAL A 1 91 ? -3.049 9.676 -12.423 1.00 85.81 91 VAL A N 1
ATOM 729 C CA . VAL A 1 91 ? -1.937 10.341 -13.107 1.00 85.81 91 VAL A CA 1
ATOM 730 C C . VAL A 1 91 ? -2.427 11.673 -13.650 1.00 85.81 91 VAL A C 1
ATOM 732 O O . VAL A 1 91 ? -3.524 11.755 -14.205 1.00 85.81 91 VAL A O 1
ATOM 735 N N . ASP A 1 92 ? -1.613 12.719 -13.506 1.00 83.75 92 ASP A N 1
ATOM 736 C CA . ASP A 1 92 ? -1.910 14.008 -14.117 1.00 83.75 92 ASP A CA 1
ATOM 737 C C . ASP A 1 92 ? -2.047 13.892 -15.637 1.00 83.75 92 ASP A C 1
ATOM 739 O O . ASP A 1 92 ? -1.203 13.284 -16.302 1.00 83.75 92 ASP A O 1
ATOM 743 N N . TRP A 1 93 ? -3.075 14.518 -16.205 1.00 77.56 93 TRP A N 1
ATOM 744 C CA . TRP A 1 93 ? -3.282 14.460 -17.648 1.00 77.56 93 TRP A CA 1
ATOM 745 C C . TRP A 1 93 ? -2.142 15.141 -18.422 1.00 77.56 93 TRP A C 1
ATOM 747 O O . TRP A 1 93 ? -1.815 14.674 -19.512 1.00 77.56 93 TRP A O 1
ATOM 757 N N . HIS A 1 94 ? -1.481 16.163 -17.856 1.00 82.00 94 HIS A N 1
ATOM 758 C CA . HIS A 1 94 ? -0.312 16.781 -18.486 1.00 82.00 94 HIS A CA 1
ATOM 759 C C . HIS A 1 94 ? 0.879 15.823 -18.481 1.00 82.00 94 HIS A C 1
ATOM 761 O O . HIS A 1 94 ? 1.503 15.642 -19.515 1.00 82.00 94 HIS A O 1
ATOM 767 N N . GLN A 1 95 ? 1.149 15.124 -17.368 1.00 88.50 95 GLN A N 1
ATOM 768 C CA . GLN A 1 95 ? 2.229 14.121 -17.316 1.00 88.50 95 GLN A CA 1
ATOM 769 C C . GLN A 1 95 ? 1.990 12.983 -18.312 1.00 88.50 95 GLN A C 1
ATOM 771 O O . GLN A 1 95 ? 2.928 12.468 -18.917 1.00 88.50 95 GLN A O 1
ATOM 776 N N . LYS A 1 96 ? 0.726 12.597 -18.507 1.00 87.69 96 LYS A N 1
ATOM 777 C CA . LYS A 1 96 ? 0.340 11.622 -19.526 1.00 87.69 96 LYS A CA 1
ATOM 778 C C . LYS A 1 96 ? 0.546 12.157 -20.946 1.00 87.69 96 LYS A C 1
ATOM 780 O O . LYS A 1 96 ? 1.040 11.416 -21.790 1.00 87.69 96 LYS A O 1
ATOM 785 N N . SER A 1 97 ? 0.197 13.419 -21.196 1.00 87.31 97 SER A N 1
ATOM 786 C CA . SER A 1 97 ? 0.442 14.093 -22.476 1.00 87.31 97 SER A CA 1
ATOM 787 C C . SER A 1 97 ? 1.939 14.192 -22.776 1.00 87.31 97 SER A C 1
ATOM 789 O O . SER A 1 97 ? 2.376 13.801 -23.853 1.00 87.31 97 SER A O 1
ATOM 791 N N . ASP A 1 98 ? 2.738 14.631 -21.804 1.00 89.94 98 ASP A N 1
ATOM 792 C CA . ASP A 1 98 ? 4.196 14.717 -21.911 1.00 89.94 98 ASP A CA 1
ATOM 793 C C . ASP A 1 98 ? 4.824 13.347 -22.170 1.00 89.94 98 ASP A C 1
ATOM 795 O O . ASP A 1 98 ? 5.791 13.232 -22.925 1.00 89.94 98 ASP A O 1
ATOM 799 N N . PHE A 1 99 ? 4.276 12.294 -21.552 1.00 93.38 99 PHE A N 1
ATOM 800 C CA . PHE A 1 99 ? 4.712 10.931 -21.812 1.00 93.38 99 PHE A CA 1
ATOM 801 C C . PHE A 1 99 ? 4.369 10.491 -23.244 1.00 93.38 99 PHE A C 1
ATOM 803 O O . PHE A 1 99 ? 5.232 9.907 -23.895 1.00 93.38 99 PHE A O 1
ATOM 810 N N . ASP A 1 100 ? 3.179 10.796 -23.778 1.00 93.50 100 ASP A N 1
ATOM 811 C CA . ASP A 1 100 ? 2.828 10.494 -25.181 1.00 93.50 100 ASP A CA 1
ATOM 812 C C . ASP A 1 100 ? 3.790 11.174 -26.167 1.00 93.50 100 ASP A C 1
ATOM 814 O O . ASP A 1 100 ? 4.282 10.536 -27.100 1.00 93.50 100 ASP A O 1
ATOM 818 N N . GLU A 1 101 ? 4.142 12.437 -25.910 1.00 93.88 101 GLU A N 1
ATOM 819 C CA . GLU A 1 101 ? 5.023 13.240 -26.767 1.00 93.88 101 GLU A CA 1
ATOM 820 C C . GLU A 1 101 ? 6.467 12.718 -26.863 1.00 93.88 101 GLU A C 1
ATOM 822 O O . GLU A 1 101 ? 7.184 13.064 -27.803 1.00 93.88 101 GLU A O 1
ATOM 827 N N . ILE A 1 102 ? 6.901 11.809 -25.979 1.00 92.62 102 ILE A N 1
ATOM 828 C CA . ILE A 1 102 ? 8.220 11.155 -26.089 1.00 92.62 102 ILE A CA 1
ATOM 829 C C . ILE A 1 102 ? 8.389 10.464 -27.450 1.00 92.62 102 ILE A C 1
ATOM 831 O O . ILE A 1 102 ? 9.504 10.428 -27.973 1.00 92.62 102 ILE A O 1
ATOM 835 N N . ARG A 1 103 ? 7.304 9.968 -28.067 1.00 91.50 103 ARG A N 1
ATOM 836 C CA . ARG A 1 103 ? 7.339 9.341 -29.405 1.00 91.50 103 ARG A CA 1
ATOM 837 C C . ARG A 1 103 ? 7.807 10.277 -30.520 1.00 91.50 103 ARG A C 1
ATOM 839 O O . ARG A 1 103 ? 8.309 9.798 -31.530 1.00 91.50 103 ARG A O 1
ATOM 846 N N . ASN A 1 104 ? 7.643 11.583 -30.325 1.00 91.88 104 ASN A N 1
ATOM 847 C CA . ASN A 1 104 ? 8.025 12.627 -31.272 1.00 91.88 104 ASN A CA 1
ATOM 848 C C . ASN A 1 104 ? 9.401 13.239 -30.938 1.00 91.88 104 ASN A C 1
ATOM 850 O O . ASN A 1 104 ? 9.859 14.143 -31.635 1.00 91.88 104 ASN A O 1
ATOM 854 N N . GLY A 1 105 ? 10.037 12.791 -29.849 1.00 90.12 105 GLY A N 1
ATOM 855 C CA . GLY A 1 105 ? 11.259 13.372 -29.302 1.00 90.12 105 GLY A CA 1
ATOM 856 C C . GLY A 1 105 ? 12.552 12.657 -29.705 1.00 90.12 105 GLY A C 1
ATOM 857 O O . GLY A 1 105 ? 12.641 11.964 -30.716 1.00 90.12 105 GLY A O 1
ATOM 858 N N . ASP A 1 106 ? 13.585 12.844 -28.881 1.00 93.00 106 ASP A N 1
ATOM 859 C CA . ASP A 1 106 ? 14.909 12.253 -29.085 1.00 93.00 106 ASP A CA 1
ATOM 860 C C . ASP A 1 106 ? 14.883 10.713 -29.014 1.00 93.00 106 ASP A C 1
ATOM 862 O O . ASP A 1 106 ? 14.421 10.114 -28.036 1.00 93.00 106 ASP A O 1
ATOM 866 N N . ALA A 1 107 ? 15.449 10.063 -30.034 1.00 94.25 107 ALA A N 1
ATOM 867 C CA . ALA A 1 107 ? 15.500 8.605 -30.129 1.00 94.25 107 ALA A CA 1
ATOM 868 C C . ALA A 1 107 ? 16.342 7.970 -29.005 1.00 94.25 107 ALA A C 1
ATOM 870 O O . ALA A 1 107 ? 16.034 6.867 -28.543 1.00 94.25 107 ALA A O 1
ATOM 871 N N . GLY A 1 108 ? 17.385 8.663 -28.533 1.00 96.31 108 GLY A N 1
ATOM 872 C CA . GLY A 1 108 ? 18.195 8.225 -27.395 1.00 96.31 108 GLY A CA 1
ATOM 873 C C . GLY A 1 108 ? 17.387 8.201 -26.097 1.00 96.31 108 GLY A C 1
ATOM 874 O O . GLY A 1 108 ? 17.408 7.205 -25.368 1.00 96.31 108 GLY A O 1
ATOM 875 N N . ARG A 1 109 ? 16.606 9.257 -25.850 1.00 95.06 109 ARG A N 1
ATOM 876 C CA . ARG A 1 109 ? 15.672 9.365 -24.727 1.00 95.06 109 ARG A CA 1
ATOM 877 C C . ARG A 1 109 ? 14.598 8.281 -24.787 1.00 95.06 109 ARG A C 1
ATOM 879 O O . ARG A 1 109 ? 14.393 7.605 -23.780 1.00 95.06 109 ARG A O 1
ATOM 886 N N . MET A 1 110 ? 13.976 8.051 -25.948 1.00 96.75 110 MET A N 1
ATOM 887 C CA . MET A 1 110 ? 13.006 6.959 -26.133 1.00 96.75 110 MET A CA 1
ATOM 888 C C . MET A 1 110 ? 13.626 5.605 -25.771 1.00 96.75 110 MET A C 1
ATOM 890 O O . MET A 1 110 ? 13.096 4.873 -24.937 1.00 96.75 110 MET A O 1
ATOM 894 N N . LYS A 1 111 ? 14.801 5.298 -26.333 1.00 97.69 111 LYS A N 1
ATOM 895 C CA . LYS A 1 111 ? 15.520 4.050 -26.055 1.00 97.69 111 LYS A CA 1
ATOM 896 C C . LYS A 1 111 ? 15.832 3.877 -24.571 1.00 97.69 111 LYS A C 1
ATOM 898 O O . LYS A 1 111 ? 15.676 2.777 -24.039 1.00 97.69 111 LYS A O 1
ATOM 903 N N . ARG A 1 112 ? 16.258 4.945 -23.890 1.00 97.44 112 ARG A N 1
ATOM 904 C CA . ARG A 1 112 ? 16.515 4.915 -22.446 1.00 97.44 112 ARG A CA 1
ATOM 905 C C . ARG A 1 112 ? 15.243 4.610 -21.659 1.00 97.44 112 ARG A C 1
ATOM 907 O O . ARG A 1 112 ? 15.266 3.734 -20.801 1.00 97.44 112 ARG A O 1
ATOM 914 N N . ILE A 1 113 ? 14.145 5.292 -21.966 1.00 97.25 113 ILE A N 1
ATOM 915 C CA . ILE A 1 113 ? 12.863 5.119 -21.274 1.00 97.25 113 ILE A CA 1
ATOM 916 C C . ILE A 1 113 ? 12.314 3.708 -21.483 1.00 97.25 113 ILE A C 1
ATOM 918 O O . ILE A 1 113 ? 11.965 3.042 -20.512 1.00 97.25 113 ILE A O 1
ATOM 922 N N . GLU A 1 114 ? 12.312 3.202 -22.717 1.00 98.06 114 GLU A N 1
ATOM 923 C CA . GLU A 1 114 ? 11.875 1.832 -22.997 1.00 98.06 114 GLU A CA 1
ATOM 924 C C . GLU A 1 114 ? 12.755 0.782 -22.311 1.00 98.06 114 GLU A C 1
ATOM 926 O O . GLU A 1 114 ? 12.230 -0.223 -21.841 1.00 98.06 114 GLU A O 1
ATOM 931 N N . SER A 1 115 ? 14.064 1.023 -22.180 1.00 97.38 115 SER A N 1
ATOM 932 C CA . SER A 1 115 ? 14.965 0.149 -21.416 1.00 97.38 115 SER A CA 1
ATOM 933 C C . SER A 1 115 ? 14.579 0.084 -19.932 1.00 97.38 115 SER A C 1
ATOM 935 O O . SER A 1 115 ? 14.473 -1.001 -19.361 1.00 97.38 115 SER A O 1
ATOM 937 N N . LEU A 1 116 ? 14.308 1.235 -19.307 1.00 96.88 116 LEU A N 1
ATOM 938 C CA . LEU A 1 116 ? 13.891 1.306 -17.902 1.00 96.88 116 LEU A CA 1
ATOM 939 C C . LEU A 1 116 ? 12.522 0.651 -17.678 1.00 96.88 116 LEU A C 1
ATOM 941 O O . LEU A 1 116 ? 12.344 -0.107 -16.726 1.00 96.88 116 LEU A O 1
ATOM 945 N N . LEU A 1 117 ? 11.567 0.883 -18.581 1.00 97.19 117 LEU A N 1
ATOM 946 C CA . LEU A 1 117 ? 10.250 0.246 -18.534 1.00 97.19 117 LEU A CA 1
ATOM 947 C C . LEU A 1 117 ? 10.362 -1.271 -18.728 1.00 97.19 117 LEU A C 1
ATOM 949 O O . LEU A 1 117 ? 9.734 -2.026 -17.988 1.00 97.19 117 LEU A O 1
ATOM 953 N N . PHE A 1 118 ? 11.194 -1.733 -19.666 1.00 97.06 118 PHE A N 1
ATOM 954 C CA . PHE A 1 118 ? 11.469 -3.158 -19.862 1.00 97.06 118 PHE A CA 1
ATOM 955 C C . PHE A 1 118 ? 11.986 -3.801 -18.573 1.00 97.06 118 PHE A C 1
ATOM 957 O O . PHE A 1 118 ? 11.436 -4.812 -18.130 1.00 97.06 118 PHE A O 1
ATOM 964 N N . ARG A 1 119 ? 12.985 -3.182 -17.928 1.00 95.25 119 ARG A N 1
ATOM 965 C CA . ARG A 1 119 ? 13.525 -3.631 -16.635 1.00 95.25 119 ARG A CA 1
ATOM 966 C C . ARG A 1 119 ? 12.441 -3.690 -15.558 1.00 95.25 119 ARG A C 1
ATOM 968 O O . ARG A 1 119 ? 12.316 -4.716 -14.894 1.00 95.25 119 ARG A O 1
ATOM 975 N N . LEU A 1 120 ? 11.609 -2.648 -15.443 1.00 95.38 120 LEU A N 1
ATOM 976 C CA . LEU A 1 120 ? 10.549 -2.546 -14.429 1.00 95.38 120 LEU A CA 1
ATOM 977 C C . LEU A 1 120 ? 9.615 -3.758 -14.425 1.00 95.38 120 LEU A C 1
ATOM 979 O O . LEU A 1 120 ? 9.269 -4.257 -13.350 1.00 95.38 120 LEU A O 1
ATOM 983 N N . TYR A 1 121 ? 9.224 -4.226 -15.611 1.00 94.81 121 TYR A N 1
ATOM 984 C CA . TYR A 1 121 ? 8.199 -5.258 -15.769 1.00 94.81 121 TYR A CA 1
ATOM 985 C C . TYR A 1 121 ? 8.733 -6.667 -16.047 1.00 94.81 121 TYR A C 1
ATOM 987 O O . TYR A 1 121 ? 7.973 -7.624 -15.893 1.00 94.81 121 TYR A O 1
ATOM 995 N N . THR A 1 122 ? 10.000 -6.825 -16.443 1.00 91.81 122 THR A N 1
ATOM 996 C CA . THR A 1 122 ? 10.547 -8.137 -16.848 1.00 91.81 122 THR A CA 1
ATOM 997 C C . THR A 1 122 ? 11.697 -8.640 -15.974 1.00 91.81 122 THR A C 1
ATOM 999 O O . THR A 1 122 ? 11.908 -9.853 -15.890 1.00 91.81 122 THR A O 1
ATOM 1002 N N . GLU A 1 123 ? 12.429 -7.755 -15.292 1.00 86.25 123 GLU A N 1
ATOM 1003 C CA . GLU A 1 123 ? 13.614 -8.126 -14.517 1.00 86.25 123 GLU A CA 1
ATOM 1004 C C . GLU A 1 123 ? 13.315 -8.284 -13.020 1.00 86.25 123 GLU A C 1
ATOM 1006 O O . GLU A 1 123 ? 12.360 -7.733 -12.470 1.00 86.25 123 GLU A O 1
ATOM 1011 N N . LYS A 1 124 ? 14.145 -9.087 -12.343 1.00 67.88 124 LYS A N 1
ATOM 1012 C CA . LYS A 1 124 ? 14.051 -9.328 -10.898 1.00 67.88 124 LYS A CA 1
ATOM 1013 C C . LYS A 1 124 ? 15.064 -8.450 -10.153 1.00 67.88 124 LYS A C 1
ATOM 1015 O O . LYS A 1 124 ? 16.186 -8.891 -9.939 1.00 67.88 124 LYS A O 1
ATOM 1020 N N . ASN A 1 125 ? 14.573 -7.291 -9.704 1.00 64.06 125 ASN A N 1
ATOM 1021 C CA . ASN A 1 125 ? 15.031 -6.457 -8.577 1.00 64.06 125 ASN A CA 1
ATOM 1022 C C . ASN A 1 125 ? 16.197 -5.471 -8.812 1.00 64.06 125 ASN A C 1
ATOM 1024 O O . ASN A 1 125 ? 17.335 -5.907 -8.935 1.00 64.06 125 ASN A O 1
ATOM 1028 N N . THR A 1 126 ? 15.869 -4.169 -8.741 1.00 70.38 126 THR A N 1
ATOM 1029 C CA . THR A 1 126 ? 16.299 -3.131 -7.760 1.00 70.38 126 THR A CA 1
ATOM 1030 C C . THR A 1 126 ? 15.312 -1.957 -7.897 1.00 70.38 126 THR A C 1
ATOM 1032 O O . THR A 1 126 ? 15.496 -1.039 -8.691 1.00 70.38 126 THR A O 1
ATOM 1035 N N . ASP A 1 127 ? 14.152 -2.064 -7.237 1.00 82.38 127 ASP A N 1
ATOM 1036 C CA . ASP A 1 127 ? 13.028 -1.129 -7.429 1.00 82.38 127 ASP A CA 1
ATOM 1037 C C . ASP A 1 127 ? 13.336 0.299 -6.960 1.00 82.38 127 ASP A C 1
ATOM 1039 O O . ASP A 1 127 ? 12.801 1.257 -7.510 1.00 82.38 127 ASP A O 1
ATOM 1043 N N . ASP A 1 128 ? 14.236 0.425 -5.992 1.00 80.81 128 ASP A N 1
ATOM 1044 C CA . ASP A 1 128 ? 14.787 1.675 -5.492 1.00 80.81 128 ASP A CA 1
ATOM 1045 C C . ASP A 1 128 ? 15.630 2.404 -6.542 1.00 80.81 128 ASP A C 1
ATOM 1047 O O . ASP A 1 128 ? 15.296 3.525 -6.935 1.00 80.81 128 ASP A O 1
ATOM 1051 N N . GLU A 1 129 ? 16.669 1.741 -7.054 1.00 86.81 129 GLU A N 1
ATOM 1052 C CA . GLU A 1 129 ? 17.539 2.286 -8.100 1.00 86.81 129 GLU A CA 1
ATOM 1053 C C . GLU A 1 129 ? 16.727 2.630 -9.350 1.00 86.81 129 GLU A C 1
ATOM 1055 O O . GLU A 1 129 ? 16.852 3.718 -9.914 1.00 86.81 129 GLU A O 1
ATOM 1060 N N . LEU A 1 130 ? 15.827 1.728 -9.749 1.00 91.75 130 LEU A N 1
ATOM 1061 C CA . LEU A 1 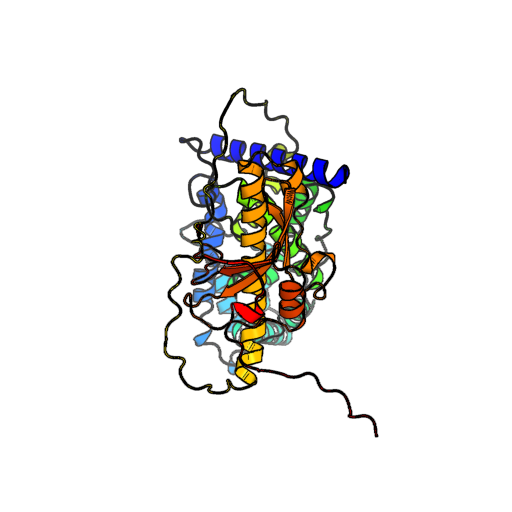130 ? 15.017 1.902 -10.943 1.00 91.75 130 LEU A CA 1
ATOM 1062 C C . LEU A 1 130 ? 14.029 3.066 -10.823 1.00 91.75 130 LEU A C 1
ATOM 1064 O O . LEU A 1 130 ? 13.786 3.762 -11.811 1.00 91.75 130 LEU A O 1
ATOM 1068 N N . PHE A 1 131 ? 13.458 3.295 -9.637 1.00 90.75 131 PHE A N 1
ATOM 1069 C CA . PHE A 1 131 ? 12.601 4.452 -9.397 1.00 90.75 131 PHE A CA 1
ATOM 1070 C C . PHE A 1 131 ? 13.389 5.748 -9.598 1.00 90.75 131 PHE A C 1
ATOM 1072 O O . PHE A 1 131 ? 12.947 6.637 -10.329 1.00 90.75 131 PHE A O 1
ATOM 1079 N N . ASP A 1 132 ? 14.577 5.850 -9.001 1.00 88.12 132 ASP A N 1
ATOM 1080 C CA . ASP A 1 132 ? 15.409 7.043 -9.138 1.00 88.12 132 ASP A CA 1
ATOM 1081 C C . ASP A 1 132 ? 15.879 7.240 -10.592 1.00 88.12 132 ASP A C 1
ATOM 1083 O O . ASP A 1 132 ? 15.781 8.358 -11.106 1.00 88.12 132 ASP A O 1
ATOM 1087 N N . GLU A 1 133 ? 16.256 6.168 -11.303 1.00 93.12 133 GLU A N 1
ATOM 1088 C CA . GLU A 1 133 ? 16.592 6.205 -12.734 1.00 93.12 133 GLU A CA 1
ATOM 1089 C C . GLU A 1 133 ? 15.417 6.665 -13.615 1.00 93.12 133 GLU A C 1
ATOM 1091 O O . GLU A 1 133 ? 15.617 7.444 -14.551 1.00 93.12 133 GLU A O 1
ATOM 1096 N N . LEU A 1 134 ? 14.191 6.210 -13.331 1.00 93.88 134 LEU A N 1
ATOM 1097 C CA . LEU A 1 134 ? 12.983 6.628 -14.051 1.00 93.88 134 LEU A CA 1
ATOM 1098 C C . LEU A 1 134 ? 12.679 8.113 -13.835 1.00 93.88 134 LEU A C 1
ATOM 1100 O O . LEU A 1 134 ? 12.252 8.784 -14.776 1.00 93.88 134 LEU A O 1
ATOM 1104 N N . THR A 1 135 ? 12.933 8.636 -12.631 1.00 91.56 135 THR A N 1
ATOM 1105 C CA . THR A 1 135 ? 12.686 10.052 -12.298 1.00 91.56 135 THR A CA 1
ATOM 1106 C C . THR A 1 135 ? 13.791 11.012 -12.747 1.00 91.56 135 THR A C 1
ATOM 1108 O O . THR A 1 135 ? 13.705 12.222 -12.504 1.00 91.56 135 THR A O 1
ATOM 1111 N N . ASP A 1 136 ? 14.850 10.494 -13.366 1.00 91.31 136 ASP A N 1
ATOM 1112 C CA . ASP A 1 136 ? 15.928 11.296 -13.925 1.00 91.31 136 ASP A CA 1
ATOM 1113 C C . ASP A 1 136 ? 15.430 12.180 -15.086 1.00 91.31 136 ASP A C 1
ATOM 1115 O O . ASP A 1 136 ? 14.546 11.794 -15.856 1.00 91.31 136 ASP A O 1
ATOM 1119 N N . ALA A 1 137 ? 16.014 13.374 -15.237 1.00 84.44 137 ALA A N 1
ATOM 1120 C CA . ALA A 1 137 ? 15.605 14.348 -16.253 1.00 84.44 137 ALA A CA 1
ATOM 1121 C C . ALA A 1 137 ? 15.769 13.824 -17.692 1.00 84.44 137 ALA A C 1
ATOM 1123 O O . ALA A 1 137 ? 14.990 14.184 -18.572 1.00 84.44 137 ALA A O 1
ATOM 1124 N N . GLY A 1 138 ? 16.738 12.936 -17.933 1.00 86.62 138 GLY A N 1
ATOM 1125 C CA . GLY A 1 138 ? 16.920 12.270 -19.222 1.00 86.62 138 GLY A CA 1
ATOM 1126 C C . GLY A 1 138 ? 15.970 11.088 -19.455 1.00 86.62 138 GLY A C 1
ATOM 1127 O O . GLY A 1 138 ? 16.167 10.345 -20.414 1.00 86.62 138 GLY A O 1
ATOM 1128 N N . ALA A 1 139 ? 15.030 10.821 -18.546 1.00 91.12 139 ALA A N 1
ATOM 1129 C CA . ALA A 1 139 ? 14.026 9.764 -18.644 1.00 91.12 139 ALA A CA 1
ATOM 1130 C C . ALA A 1 139 ? 12.626 10.395 -18.564 1.00 91.12 139 ALA A C 1
ATOM 1132 O O . ALA A 1 139 ? 12.286 11.228 -19.414 1.00 91.12 139 ALA A O 1
ATOM 1133 N N . LEU A 1 140 ? 11.819 10.015 -17.569 1.00 90.69 140 LEU A N 1
ATOM 1134 C CA . LEU A 1 140 ? 10.474 10.560 -17.373 1.00 90.69 140 LEU A CA 1
ATOM 1135 C C . LEU A 1 140 ? 10.502 11.928 -16.685 1.00 90.69 140 LEU A C 1
ATOM 1137 O O . LEU A 1 140 ? 9.534 12.671 -16.783 1.00 90.69 140 LEU A O 1
ATOM 1141 N N . GLY A 1 141 ? 11.605 12.286 -16.024 1.00 86.00 141 GLY A N 1
ATOM 1142 C CA . GLY A 1 141 ? 11.683 13.481 -15.194 1.00 86.00 141 GLY A CA 1
ATOM 1143 C C . GLY A 1 141 ? 10.961 13.306 -13.858 1.00 86.00 141 GLY A C 1
ATOM 1144 O O . GLY A 1 141 ? 10.528 12.217 -13.483 1.00 86.00 141 GLY A O 1
ATOM 1145 N N . LYS A 1 142 ? 10.830 14.396 -13.097 1.00 83.25 142 LYS A N 1
ATOM 1146 C CA . LYS A 1 142 ? 10.315 14.382 -11.714 1.00 83.25 142 LYS A CA 1
ATOM 1147 C C . LYS A 1 142 ? 8.778 14.266 -11.640 1.00 83.25 142 LYS A C 1
ATOM 1149 O O . LYS A 1 142 ? 8.135 14.933 -10.834 1.00 83.25 142 LYS A O 1
ATOM 1154 N N . TYR A 1 143 ? 8.205 13.387 -12.459 1.00 83.56 143 TYR A N 1
ATOM 1155 C CA . TYR A 1 143 ? 6.779 13.081 -12.589 1.00 83.56 143 TYR A CA 1
ATOM 1156 C C . TYR A 1 143 ? 6.366 11.981 -11.610 1.00 83.56 143 TYR A C 1
ATOM 1158 O O . TYR A 1 143 ? 6.306 10.799 -11.944 1.00 83.56 143 TYR A O 1
ATOM 1166 N N . TYR A 1 144 ? 6.136 12.387 -10.359 1.00 83.81 144 TYR A N 1
ATOM 1167 C CA . TYR A 1 144 ? 5.831 11.476 -9.253 1.00 83.81 144 TYR A CA 1
ATOM 1168 C C . TYR A 1 144 ? 4.615 10.593 -9.542 1.00 83.81 144 TYR A C 1
ATOM 1170 O O . TYR A 1 144 ? 4.659 9.381 -9.333 1.00 83.81 144 TYR A O 1
ATOM 1178 N N . ASP A 1 145 ? 3.548 11.200 -10.049 1.00 88.31 145 ASP A N 1
ATOM 1179 C CA . ASP A 1 145 ? 2.273 10.537 -10.293 1.00 88.31 145 ASP A CA 1
ATOM 1180 C C . ASP A 1 145 ? 2.440 9.448 -11.350 1.00 88.31 145 ASP A C 1
ATOM 1182 O O . ASP A 1 145 ? 2.043 8.306 -11.132 1.00 88.31 145 ASP A O 1
ATOM 1186 N N . LEU A 1 146 ? 3.115 9.777 -12.457 1.00 92.38 146 LEU A N 1
ATOM 1187 C CA . LEU A 1 146 ? 3.409 8.826 -13.522 1.00 92.38 146 LEU A CA 1
ATOM 1188 C C . LEU A 1 146 ? 4.275 7.663 -13.024 1.00 92.38 146 LEU A C 1
ATOM 1190 O O . LEU A 1 146 ? 3.918 6.505 -13.227 1.00 92.38 146 LEU A O 1
ATOM 1194 N N . VAL A 1 147 ? 5.399 7.946 -12.357 1.00 94.06 147 VAL A N 1
ATOM 1195 C CA . VAL A 1 147 ? 6.318 6.890 -11.904 1.00 94.06 147 VAL A CA 1
ATOM 1196 C C . VAL A 1 147 ? 5.652 6.006 -10.849 1.00 94.06 147 VAL A C 1
ATOM 1198 O O . VAL A 1 147 ? 5.640 4.788 -10.998 1.00 94.06 147 VAL A O 1
ATOM 1201 N N . SER A 1 148 ? 5.025 6.587 -9.824 1.00 93.12 148 SER A N 1
ATOM 1202 C CA . SER A 1 148 ? 4.318 5.816 -8.789 1.00 93.12 148 SER A CA 1
ATOM 1203 C C . SER A 1 148 ? 3.164 4.983 -9.357 1.00 93.12 148 SER A C 1
ATOM 1205 O O . SER A 1 148 ? 2.969 3.848 -8.926 1.00 93.12 148 SER A O 1
ATOM 1207 N N . TYR A 1 149 ? 2.458 5.477 -10.379 1.00 95.00 149 TYR A N 1
ATOM 1208 C CA . TYR A 1 149 ? 1.440 4.708 -11.091 1.00 95.00 149 TYR A CA 1
ATOM 1209 C C . TYR A 1 149 ? 2.017 3.486 -11.818 1.00 95.00 149 TYR A C 1
ATOM 1211 O O . TYR A 1 149 ? 1.441 2.401 -11.737 1.00 95.00 149 TYR A O 1
ATOM 1219 N N . LEU A 1 150 ? 3.163 3.620 -12.495 1.00 95.69 150 LEU A N 1
ATOM 1220 C CA . LEU A 1 150 ? 3.821 2.487 -13.162 1.00 95.69 150 LEU A CA 1
ATOM 1221 C C . LEU A 1 150 ? 4.197 1.387 -12.156 1.00 95.69 150 LEU A C 1
ATOM 1223 O O . LEU A 1 150 ? 3.999 0.201 -12.414 1.00 95.69 150 LEU A O 1
ATOM 1227 N N . PHE A 1 151 ? 4.668 1.774 -10.971 1.00 94.06 151 PHE A N 1
ATOM 1228 C CA . PHE A 1 151 ? 4.912 0.834 -9.877 1.00 94.06 151 PHE A CA 1
ATOM 1229 C C . PHE A 1 151 ? 3.606 0.244 -9.320 1.00 94.06 151 PHE A C 1
ATOM 1231 O O . PHE A 1 151 ? 3.519 -0.962 -9.101 1.00 94.06 151 PHE A O 1
ATOM 1238 N N . PHE A 1 152 ? 2.555 1.051 -9.162 1.00 94.38 152 PHE A N 1
ATOM 1239 C CA . PHE A 1 152 ? 1.241 0.589 -8.709 1.00 94.38 152 PHE A CA 1
ATOM 1240 C C . PHE A 1 152 ? 0.645 -0.497 -9.616 1.00 94.38 152 PHE A C 1
ATOM 1242 O O . PHE A 1 152 ? 0.157 -1.511 -9.124 1.00 94.38 152 PHE A O 1
ATOM 1249 N N . ILE A 1 153 ? 0.728 -0.345 -10.941 1.00 94.75 153 ILE A N 1
ATOM 1250 C CA . ILE A 1 153 ? 0.224 -1.371 -11.870 1.00 94.75 153 ILE A CA 1
ATOM 1251 C C . ILE A 1 153 ? 1.182 -2.565 -12.019 1.00 94.75 153 ILE A C 1
ATOM 1253 O O . ILE A 1 153 ? 0.756 -3.643 -12.443 1.00 94.75 153 ILE A O 1
ATOM 1257 N N . LYS A 1 154 ? 2.462 -2.419 -11.645 1.00 91.38 154 LYS A N 1
ATOM 1258 C CA . LYS A 1 154 ? 3.398 -3.546 -11.509 1.00 91.38 154 LYS A CA 1
ATOM 1259 C C . LYS A 1 154 ? 2.960 -4.464 -10.368 1.00 91.38 154 LYS A C 1
ATOM 1261 O O . LYS A 1 154 ? 2.785 -5.666 -10.608 1.00 91.38 154 LYS A O 1
ATOM 1266 N N . ASP A 1 155 ? 2.763 -3.908 -9.174 1.00 86.50 155 ASP A N 1
ATOM 1267 C CA . ASP A 1 155 ? 2.299 -4.639 -7.992 1.00 86.50 155 ASP A CA 1
ATOM 1268 C C . ASP A 1 155 ? 1.472 -3.738 -7.046 1.00 86.50 155 ASP A C 1
ATOM 1270 O O . ASP A 1 155 ? 2.039 -2.985 -6.248 1.00 86.50 155 ASP A O 1
ATOM 1274 N N . PRO A 1 156 ? 0.129 -3.823 -7.091 1.00 82.62 156 PRO A N 1
ATOM 1275 C CA . PRO A 1 156 ? -0.743 -2.958 -6.298 1.00 82.62 156 PRO A CA 1
ATOM 1276 C C . PRO A 1 156 ? -0.796 -3.329 -4.811 1.00 82.62 156 PRO A C 1
ATOM 1278 O O . PRO A 1 156 ? -1.450 -2.634 -4.037 1.00 82.62 156 PRO A O 1
ATOM 1281 N N . LEU A 1 157 ? -0.147 -4.427 -4.399 1.00 78.25 157 LEU A N 1
ATOM 1282 C CA . LEU A 1 157 ? -0.009 -4.789 -2.987 1.00 78.25 157 LEU A CA 1
ATOM 1283 C C . LEU A 1 157 ? 1.220 -4.135 -2.346 1.00 78.25 157 LEU A C 1
ATOM 1285 O O . LEU A 1 157 ? 1.253 -3.970 -1.128 1.00 78.25 157 LEU A O 1
ATOM 1289 N N . LEU A 1 158 ? 2.221 -3.777 -3.156 1.00 73.19 158 LEU A N 1
ATOM 1290 C CA . LEU A 1 158 ? 3.481 -3.186 -2.698 1.00 73.19 158 LEU A CA 1
ATOM 1291 C C . LEU A 1 158 ? 3.558 -1.678 -2.935 1.00 73.19 158 LEU A C 1
ATOM 1293 O O . LEU A 1 158 ? 4.300 -0.986 -2.242 1.00 73.19 158 LEU A O 1
ATOM 1297 N N . TYR A 1 159 ? 2.810 -1.168 -3.908 1.00 85.75 159 TYR A N 1
ATOM 1298 C CA . TYR A 1 159 ? 2.924 0.205 -4.381 1.00 85.75 159 TYR A CA 1
ATOM 1299 C C . TYR A 1 159 ? 1.576 0.911 -4.389 1.00 85.75 159 TYR A C 1
ATOM 1301 O O . TYR A 1 159 ? 0.527 0.275 -4.410 1.00 85.75 159 TYR A O 1
ATOM 1309 N N . LEU A 1 160 ? 1.609 2.242 -4.373 1.00 90.81 160 LEU A N 1
ATOM 1310 C CA . LEU A 1 160 ? 0.427 3.095 -4.396 1.00 90.81 160 LEU A CA 1
ATOM 1311 C C . LEU A 1 160 ? 0.666 4.276 -5.339 1.00 90.81 160 LEU A C 1
ATOM 1313 O O . LEU A 1 160 ? 1.776 4.812 -5.372 1.00 90.81 160 LEU A O 1
ATOM 1317 N N . PRO A 1 161 ? -0.361 4.734 -6.068 1.00 93.31 161 PRO A N 1
ATOM 1318 C CA . PRO A 1 161 ? -0.245 5.971 -6.820 1.00 93.31 161 PRO A CA 1
ATOM 1319 C C . PRO A 1 161 ? -0.037 7.138 -5.845 1.00 93.31 161 PRO A C 1
ATOM 1321 O O . PRO A 1 161 ? -0.548 7.133 -4.726 1.00 93.31 161 PRO A O 1
ATOM 1324 N N . ASN A 1 162 ? 0.744 8.133 -6.251 1.00 90.62 162 ASN A N 1
ATOM 1325 C CA . ASN A 1 162 ? 1.067 9.275 -5.407 1.00 90.62 162 ASN A CA 1
ATOM 1326 C C . ASN A 1 162 ? 0.883 10.585 -6.170 1.00 90.62 162 ASN A C 1
ATOM 1328 O O . ASN A 1 162 ? 1.635 10.877 -7.093 1.00 90.62 162 ASN A O 1
ATOM 1332 N N . ARG A 1 163 ? -0.078 11.388 -5.709 1.00 86.88 163 ARG A N 1
ATOM 1333 C CA . ARG A 1 163 ? -0.327 12.774 -6.119 1.00 86.88 163 ARG A CA 1
ATOM 1334 C C . ARG A 1 163 ? 0.180 13.703 -5.005 1.00 86.88 163 ARG A C 1
ATOM 1336 O O . ARG A 1 163 ? -0.553 13.961 -4.045 1.00 86.88 163 ARG A O 1
ATOM 1343 N N . PRO A 1 164 ? 1.428 14.199 -5.074 1.00 84.31 164 PRO A N 1
ATOM 1344 C CA . PRO A 1 164 ? 2.150 14.682 -3.901 1.00 84.31 164 PRO A CA 1
ATOM 1345 C C . PRO A 1 164 ? 1.512 15.901 -3.239 1.00 84.31 164 PRO A C 1
ATOM 1347 O O . PRO A 1 164 ? 1.547 16.004 -2.019 1.00 84.31 164 PRO A O 1
ATOM 1350 N N . ASN A 1 165 ? 0.886 16.792 -4.012 1.00 82.56 165 ASN A N 1
ATOM 1351 C CA . ASN A 1 165 ? 0.200 17.961 -3.458 1.00 82.56 165 ASN A CA 1
ATOM 1352 C C . ASN A 1 165 ? -1.040 17.557 -2.646 1.00 82.56 165 ASN A C 1
ATOM 1354 O O . ASN A 1 165 ? -1.210 18.017 -1.521 1.00 82.56 165 ASN A O 1
ATOM 1358 N N . SER A 1 166 ? -1.872 16.663 -3.187 1.00 86.81 166 SER A N 1
ATOM 1359 C CA . SER A 1 166 ? -3.081 16.181 -2.510 1.00 86.81 166 SER A CA 1
ATOM 1360 C C . SER A 1 166 ? -2.736 15.386 -1.252 1.00 86.81 166 SER A C 1
ATOM 1362 O O . SER A 1 166 ? -3.354 15.590 -0.213 1.00 86.81 166 SER A O 1
ATOM 1364 N N . PHE A 1 167 ? -1.724 14.513 -1.306 1.00 91.81 167 PHE A N 1
ATOM 1365 C CA . PHE A 1 167 ? -1.327 13.729 -0.132 1.00 91.81 167 PHE A CA 1
ATOM 1366 C C . PHE A 1 167 ? -0.611 14.554 0.926 1.00 91.81 167 PHE A C 1
ATOM 1368 O O . PHE A 1 167 ? -0.862 14.343 2.108 1.00 91.81 167 PHE A O 1
ATOM 1375 N N . GLN A 1 168 ? 0.205 15.534 0.535 1.00 90.19 168 GLN A N 1
ATOM 1376 C CA . GLN A 1 168 ? 0.761 16.475 1.500 1.00 90.19 168 GLN A CA 1
ATOM 1377 C C . GLN A 1 168 ? -0.357 17.255 2.207 1.00 90.19 168 GLN A C 1
ATOM 1379 O O . GLN A 1 168 ? -0.354 17.326 3.431 1.00 90.19 168 GLN A O 1
ATOM 1384 N N . GLN A 1 169 ? -1.348 17.757 1.464 1.00 87.44 169 GLN A N 1
ATOM 1385 C CA . GLN A 1 169 ? -2.510 18.428 2.049 1.00 87.44 169 GLN A CA 1
ATOM 1386 C C . GLN A 1 169 ? -3.292 17.500 2.991 1.00 87.44 169 GLN A C 1
ATOM 1388 O O . GLN A 1 169 ? -3.668 17.918 4.082 1.00 87.44 169 GLN A O 1
ATOM 1393 N N . ALA A 1 170 ? -3.518 16.240 2.601 1.00 93.19 170 ALA A N 1
ATOM 1394 C CA . ALA A 1 170 ? -4.149 15.250 3.471 1.00 93.19 170 ALA A CA 1
ATOM 1395 C C . ALA A 1 170 ? -3.365 15.091 4.779 1.00 93.19 170 ALA A C 1
ATOM 1397 O O . ALA A 1 170 ? -3.941 15.166 5.855 1.00 93.19 170 ALA A O 1
ATOM 1398 N N . PHE A 1 171 ? -2.048 14.913 4.699 1.00 91.31 171 PHE A N 1
ATOM 1399 C CA . PHE A 1 171 ? -1.198 14.722 5.871 1.00 91.31 171 PHE A CA 1
ATOM 1400 C C . PHE A 1 171 ? -1.135 15.954 6.776 1.00 91.31 171 PHE A C 1
ATOM 1402 O O . PHE A 1 171 ? -1.145 15.803 7.992 1.00 91.31 171 PHE A O 1
ATOM 1409 N N . GLU A 1 172 ? -1.145 17.161 6.210 1.00 88.38 172 GLU A N 1
ATOM 1410 C CA . GLU A 1 172 ? -1.263 18.408 6.976 1.00 88.38 172 GLU A CA 1
ATOM 1411 C C . GLU A 1 172 ? -2.601 18.490 7.733 1.00 88.38 172 GLU A C 1
ATOM 1413 O O . GLU A 1 172 ? -2.638 18.978 8.859 1.00 88.38 172 GLU A O 1
ATOM 1418 N N . LEU A 1 173 ? -3.697 17.979 7.156 1.00 89.75 173 LEU A N 1
ATOM 1419 C CA . LEU A 1 173 ? -5.000 17.907 7.829 1.00 89.75 173 LEU A CA 1
ATOM 1420 C C . LEU A 1 173 ? -5.033 16.867 8.961 1.00 89.75 173 LEU A C 1
ATOM 1422 O O . LEU A 1 173 ? -5.749 17.062 9.937 1.00 89.75 173 LEU A O 1
ATOM 1426 N N . LEU A 1 174 ? -4.281 15.769 8.846 1.00 90.06 174 LEU A N 1
ATOM 1427 C CA . LEU A 1 174 ? -4.272 14.690 9.847 1.00 90.06 174 LEU A CA 1
ATOM 1428 C C . LEU A 1 174 ? -3.479 15.034 11.117 1.00 90.06 174 LEU A C 1
ATOM 1430 O O . LEU A 1 174 ? -3.641 14.354 12.130 1.00 90.06 174 LEU A O 1
ATOM 1434 N N . GLY A 1 175 ? -2.660 16.087 11.077 1.00 85.50 175 GLY A N 1
ATOM 1435 C CA . GLY A 1 175 ? -1.920 16.605 12.227 1.00 85.50 175 GLY A CA 1
ATOM 1436 C C . GLY A 1 175 ? -0.413 16.341 12.183 1.00 85.50 175 GLY A C 1
ATOM 1437 O O . GLY A 1 175 ? 0.130 15.770 11.234 1.00 85.50 175 GLY A O 1
ATOM 1438 N N . ASP A 1 176 ? 0.276 16.786 13.235 1.00 79.44 176 ASP A N 1
ATOM 1439 C CA . ASP A 1 176 ? 1.732 16.960 13.248 1.00 79.44 176 ASP A CA 1
ATOM 1440 C C . ASP A 1 176 ? 2.532 15.681 12.958 1.00 79.44 176 ASP A C 1
ATOM 1442 O O . ASP A 1 176 ? 3.533 15.743 12.241 1.00 79.44 176 ASP A O 1
ATOM 1446 N N . SER A 1 177 ? 2.104 14.503 13.431 1.00 79.62 177 SER A N 1
ATOM 1447 C CA . SER A 1 177 ? 2.839 13.257 13.153 1.00 79.62 177 SER A CA 1
ATOM 1448 C C . SER A 1 177 ? 2.713 12.752 11.717 1.00 79.62 177 SER A C 1
ATOM 1450 O O . SER A 1 177 ? 3.427 11.818 11.336 1.00 79.62 177 SER A O 1
ATOM 1452 N N . PHE A 1 178 ? 1.816 13.337 10.922 1.00 83.62 178 PHE A N 1
ATOM 1453 C CA . PHE A 1 178 ? 1.666 13.018 9.507 1.00 83.62 178 PHE A CA 1
ATOM 1454 C C . PHE A 1 178 ? 2.420 13.998 8.613 1.00 83.62 178 PHE A C 1
ATOM 1456 O O . PHE A 1 178 ? 2.770 13.608 7.497 1.00 83.62 178 PHE A O 1
ATOM 1463 N N . ILE A 1 179 ? 2.738 15.207 9.103 1.00 82.00 179 ILE A N 1
ATOM 1464 C CA . ILE A 1 179 ? 3.407 16.258 8.327 1.00 82.00 179 ILE A CA 1
ATOM 1465 C C . ILE A 1 179 ? 4.618 15.688 7.591 1.00 82.00 179 ILE A C 1
ATOM 1467 O O . ILE A 1 179 ? 5.588 15.179 8.162 1.00 82.00 179 ILE A O 1
ATOM 1471 N N . PHE A 1 180 ? 4.552 15.790 6.269 1.00 78.44 180 PHE A N 1
ATOM 1472 C CA . PHE A 1 180 ? 5.590 15.295 5.393 1.00 78.44 180 PHE A CA 1
ATOM 1473 C C . PHE A 1 180 ? 5.624 16.099 4.106 1.00 78.44 180 PHE A C 1
ATOM 1475 O O . PHE A 1 180 ? 4.658 16.137 3.351 1.00 78.44 180 PHE A O 1
ATOM 1482 N N . ARG A 1 181 ? 6.764 16.737 3.842 1.00 82.69 181 ARG A N 1
ATOM 1483 C CA . ARG A 1 181 ? 6.946 17.545 2.639 1.00 82.69 181 ARG A CA 1
ATOM 1484 C C . ARG A 1 181 ? 7.228 16.648 1.441 1.00 82.69 181 ARG A C 1
ATOM 1486 O O . ARG A 1 181 ? 8.297 16.047 1.379 1.00 82.69 181 ARG A O 1
ATOM 1493 N N . MET A 1 182 ? 6.309 16.631 0.482 1.00 80.50 182 MET A N 1
ATOM 1494 C CA . MET 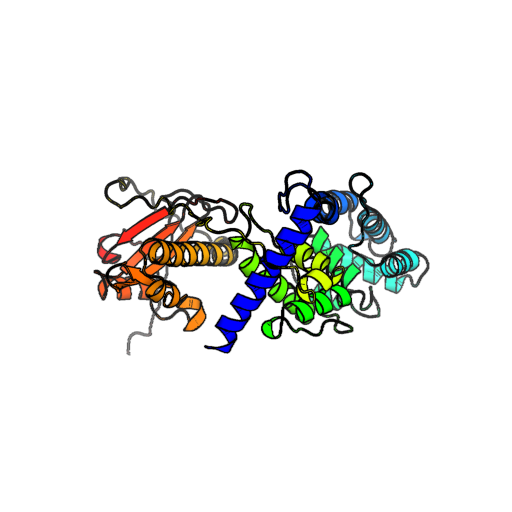A 1 182 ? 6.370 15.775 -0.705 1.00 80.50 182 MET A CA 1
ATOM 1495 C C . MET A 1 182 ? 6.551 16.573 -1.996 1.00 80.50 182 MET A C 1
ATOM 1497 O O . MET A 1 182 ? 7.247 16.127 -2.911 1.00 80.50 182 MET A O 1
ATOM 1501 N N . SER A 1 183 ? 5.955 17.764 -2.079 1.00 75.06 183 SER A N 1
ATOM 1502 C CA . SER A 1 183 ? 5.994 18.589 -3.287 1.00 75.06 183 SER A CA 1
ATOM 1503 C C . SER A 1 183 ? 7.430 18.975 -3.657 1.00 75.06 183 SER A C 1
ATOM 1505 O O . SER A 1 183 ? 8.195 19.486 -2.833 1.00 75.06 183 SER A O 1
ATOM 1507 N N . GLY A 1 184 ? 7.801 18.709 -4.913 1.00 70.75 184 GLY A N 1
ATOM 1508 C CA . GLY A 1 184 ? 9.141 18.971 -5.447 1.00 70.75 184 GLY A CA 1
ATOM 1509 C C . GLY A 1 184 ? 10.237 18.008 -4.970 1.00 70.75 184 GLY A C 1
ATOM 1510 O O . GLY A 1 184 ? 11.406 18.244 -5.261 1.00 70.75 184 GLY A O 1
ATOM 1511 N N . ARG A 1 185 ? 9.900 16.927 -4.249 1.00 78.31 185 ARG A N 1
ATOM 1512 C CA . ARG A 1 185 ? 10.866 15.956 -3.699 1.00 78.31 185 ARG A CA 1
ATOM 1513 C C . ARG A 1 185 ? 10.695 14.560 -4.303 1.00 78.31 185 ARG A C 1
ATOM 1515 O O . ARG A 1 185 ? 10.485 13.587 -3.592 1.00 78.31 185 ARG A O 1
ATOM 1522 N N . CYS A 1 186 ? 10.762 14.454 -5.631 1.00 83.69 186 CYS A N 1
ATOM 1523 C CA . CYS A 1 186 ? 10.616 13.169 -6.320 1.00 83.69 186 CYS A CA 1
ATOM 1524 C C . CYS A 1 186 ? 11.886 12.304 -6.226 1.00 83.69 186 CYS A C 1
ATOM 1526 O O . CYS A 1 186 ? 12.887 12.579 -6.897 1.00 83.69 186 CYS A O 1
ATOM 1528 N N . SER A 1 187 ? 11.826 11.291 -5.356 1.00 81.81 187 SER A N 1
ATOM 1529 C CA . SER A 1 187 ? 12.830 10.241 -5.143 1.00 81.81 187 SER A CA 1
ATOM 1530 C C . SER A 1 187 ? 12.194 9.007 -4.500 1.00 81.81 187 SER A C 1
ATOM 1532 O O . SER A 1 187 ? 11.107 9.100 -3.908 1.00 81.81 187 SER A O 1
ATOM 1534 N N . TRP A 1 188 ? 12.906 7.881 -4.549 1.00 82.38 188 TRP A N 1
ATOM 1535 C CA . TRP A 1 188 ? 12.519 6.648 -3.866 1.00 82.38 188 TRP A CA 1
ATOM 1536 C C . TRP A 1 188 ? 12.348 6.829 -2.350 1.00 82.38 188 TRP A C 1
ATOM 1538 O O . TRP A 1 188 ? 11.338 6.428 -1.775 1.00 82.38 188 TRP A O 1
ATOM 1548 N N . VAL A 1 189 ? 13.289 7.512 -1.689 1.00 77.56 189 VAL A N 1
ATOM 1549 C CA . VAL A 1 189 ? 13.223 7.773 -0.237 1.00 77.56 189 VAL A CA 1
ATOM 1550 C C . VAL A 1 189 ? 11.957 8.549 0.130 1.00 77.56 189 VAL A C 1
ATOM 1552 O O . VAL A 1 189 ? 11.287 8.238 1.116 1.00 77.56 189 VAL A O 1
ATOM 1555 N N . ASN A 1 190 ? 11.588 9.542 -0.682 1.00 80.12 190 ASN A N 1
ATOM 1556 C CA . ASN A 1 190 ? 10.358 10.290 -0.455 1.00 80.12 190 ASN A CA 1
ATOM 1557 C C . ASN A 1 190 ? 9.110 9.417 -0.679 1.00 80.12 190 ASN A C 1
ATOM 1559 O O . ASN A 1 190 ? 8.077 9.649 -0.052 1.00 80.12 190 ASN A O 1
ATOM 1563 N N . TYR A 1 191 ? 9.211 8.402 -1.541 1.00 81.50 191 TYR A N 1
ATOM 1564 C CA . TYR A 1 191 ? 8.093 7.530 -1.907 1.00 81.50 191 TYR A CA 1
ATOM 1565 C C . TYR A 1 191 ? 7.803 6.534 -0.799 1.00 81.50 191 TYR A C 1
ATOM 1567 O O . TYR A 1 191 ? 6.654 6.393 -0.384 1.00 81.50 191 TYR A O 1
ATOM 1575 N N . LEU A 1 192 ? 8.857 5.954 -0.225 1.00 80.44 192 LEU A N 1
ATOM 1576 C CA . LEU A 1 192 ? 8.760 5.191 1.015 1.00 80.44 192 LEU A CA 1
ATOM 1577 C C . LEU A 1 192 ? 8.200 6.050 2.146 1.00 80.44 192 LEU A C 1
ATOM 1579 O O . LEU A 1 192 ? 7.320 5.610 2.876 1.00 80.44 192 LEU A O 1
ATOM 1583 N N . GLY A 1 193 ? 8.643 7.305 2.244 1.00 73.69 193 GLY A N 1
ATOM 1584 C CA . GLY A 1 193 ? 8.084 8.258 3.190 1.00 73.69 193 GLY A CA 1
ATOM 1585 C C . GLY A 1 193 ? 6.566 8.399 3.048 1.00 73.69 193 GLY A C 1
ATOM 1586 O O . GLY A 1 193 ? 5.859 8.310 4.048 1.00 73.69 193 GLY A O 1
ATOM 1587 N N . PHE A 1 194 ? 6.056 8.596 1.836 1.00 84.00 194 PHE A N 1
ATOM 1588 C CA . PHE A 1 194 ? 4.619 8.621 1.559 1.00 84.00 194 PHE A CA 1
ATOM 1589 C C . PHE A 1 194 ? 3.924 7.320 1.978 1.00 84.00 194 PHE A C 1
ATOM 1591 O O . PHE A 1 194 ? 2.933 7.361 2.710 1.00 84.00 194 PHE A O 1
ATOM 1598 N N . PHE A 1 195 ? 4.482 6.178 1.576 1.00 77.12 195 PHE A N 1
ATOM 1599 C CA . PHE A 1 195 ? 3.937 4.860 1.884 1.00 77.12 195 PHE A CA 1
ATOM 1600 C C . PHE A 1 195 ? 3.813 4.628 3.395 1.00 77.12 195 PHE A C 1
ATOM 1602 O O . PHE A 1 195 ? 2.767 4.187 3.862 1.00 77.12 195 PHE A O 1
ATOM 1609 N N . THR A 1 196 ? 4.824 5.017 4.179 1.00 78.88 196 THR A N 1
ATOM 1610 C CA . THR A 1 196 ? 4.801 4.929 5.647 1.00 78.88 196 THR A CA 1
ATOM 1611 C C . THR A 1 196 ? 3.635 5.710 6.256 1.00 78.88 196 THR A C 1
ATOM 1613 O O . THR A 1 196 ? 3.015 5.236 7.208 1.00 78.88 196 THR A O 1
ATOM 1616 N N . ARG A 1 197 ? 3.282 6.885 5.711 1.00 88.06 197 ARG A N 1
ATOM 1617 C CA . ARG A 1 197 ? 2.137 7.664 6.218 1.00 88.06 197 ARG A CA 1
ATOM 1618 C C . ARG A 1 197 ? 0.822 6.990 5.864 1.00 88.06 197 ARG A C 1
ATOM 1620 O O . ARG A 1 197 ? -0.026 6.873 6.738 1.00 88.06 197 ARG A O 1
ATOM 1627 N N . ILE A 1 198 ? 0.666 6.495 4.636 1.00 86.31 198 ILE A N 1
ATOM 1628 C CA . ILE A 1 198 ? -0.544 5.753 4.251 1.00 86.31 198 ILE A CA 1
ATOM 1629 C C . ILE A 1 198 ? -0.699 4.473 5.080 1.00 86.31 198 ILE A C 1
ATOM 1631 O O . ILE A 1 198 ? -1.802 4.168 5.525 1.00 86.31 198 ILE A O 1
ATOM 1635 N N . ALA A 1 199 ? 0.391 3.752 5.351 1.00 79.38 199 ALA A N 1
ATOM 1636 C CA . ALA A 1 199 ? 0.368 2.575 6.213 1.00 79.38 199 ALA A CA 1
ATOM 1637 C C . ALA A 1 199 ? -0.094 2.920 7.638 1.00 79.38 199 ALA A C 1
ATOM 1639 O O . ALA A 1 199 ? -0.949 2.221 8.179 1.00 79.38 199 ALA A O 1
ATOM 1640 N N . LYS A 1 200 ? 0.393 4.034 8.200 1.00 82.31 200 LYS A N 1
ATOM 1641 C CA . LYS A 1 200 ? -0.064 4.555 9.497 1.00 82.31 200 LYS A CA 1
ATOM 1642 C C . LYS A 1 200 ? -1.542 4.959 9.470 1.00 82.31 200 LYS A C 1
ATOM 1644 O O . LYS A 1 200 ? -2.285 4.635 10.387 1.00 82.31 200 LYS A O 1
ATOM 1649 N N . VAL A 1 201 ? -1.996 5.626 8.408 1.00 87.25 201 VAL A N 1
ATOM 1650 C CA . VAL A 1 201 ? -3.418 5.959 8.219 1.00 87.25 201 VAL A CA 1
ATOM 1651 C C . VAL A 1 201 ? -4.271 4.692 8.178 1.00 87.25 201 VAL A C 1
ATOM 1653 O O . VAL A 1 201 ? -5.293 4.631 8.851 1.00 87.25 201 VAL A O 1
ATOM 1656 N N . ARG A 1 202 ? -3.840 3.656 7.447 1.00 89.88 202 ARG A N 1
ATOM 1657 C CA . ARG A 1 202 ? -4.529 2.359 7.391 1.00 89.88 202 ARG A CA 1
ATOM 1658 C C . ARG A 1 202 ? -4.661 1.730 8.775 1.00 89.88 202 ARG A C 1
ATOM 1660 O O . ARG A 1 202 ? -5.728 1.228 9.105 1.00 89.88 202 ARG A O 1
ATOM 1667 N N . GLU A 1 203 ? -3.585 1.748 9.560 1.00 80.12 203 GLU A N 1
ATOM 1668 C CA . GLU A 1 203 ? -3.561 1.211 10.924 1.00 80.12 203 GLU A CA 1
ATOM 1669 C C . GLU A 1 203 ? -4.596 1.898 11.822 1.00 80.12 203 GLU A C 1
ATOM 1671 O O . GLU A 1 203 ? -5.325 1.214 12.533 1.00 80.12 203 GLU A O 1
ATOM 1676 N N . LEU A 1 204 ? -4.708 3.227 11.739 1.00 84.19 204 LEU A N 1
ATOM 1677 C CA . LEU A 1 204 ? -5.674 3.995 12.526 1.00 84.19 204 LEU A CA 1
ATOM 1678 C C . LEU A 1 204 ? -7.113 3.886 12.000 1.00 84.19 204 LEU A C 1
ATOM 1680 O O . LEU A 1 204 ? -8.052 3.956 12.785 1.00 84.19 204 LEU A O 1
ATOM 1684 N N . LEU A 1 205 ? -7.303 3.709 10.689 1.00 85.88 205 LEU A N 1
ATOM 1685 C CA . LEU A 1 205 ? -8.628 3.540 10.083 1.00 85.88 205 LEU A CA 1
ATOM 1686 C C . LEU A 1 205 ? -9.222 2.155 10.323 1.00 85.88 205 LEU A C 1
ATOM 1688 O O . LEU A 1 205 ? -10.428 2.045 10.517 1.00 85.88 205 LEU A O 1
ATOM 1692 N N . ALA A 1 206 ? -8.402 1.102 10.274 1.00 80.19 206 ALA A N 1
ATOM 1693 C CA . ALA A 1 206 ? -8.877 -0.280 10.272 1.00 80.19 206 ALA A CA 1
ATOM 1694 C C . ALA A 1 206 ? -9.840 -0.630 11.427 1.00 80.19 206 ALA A C 1
ATOM 1696 O O . ALA A 1 206 ? -10.828 -1.307 11.155 1.00 80.19 206 ALA A O 1
ATOM 1697 N N . PRO A 1 207 ? -9.646 -0.159 12.677 1.00 82.69 207 PRO A N 1
ATOM 1698 C CA . PRO A 1 207 ? -10.578 -0.443 13.770 1.00 82.69 207 PRO A CA 1
ATOM 1699 C C . PRO A 1 207 ? -11.966 0.196 13.616 1.00 82.69 207 PRO A C 1
ATOM 1701 O O . PRO A 1 207 ? -12.902 -0.218 14.296 1.00 82.69 207 PRO A O 1
ATOM 1704 N N . ALA A 1 208 ? -12.112 1.218 12.767 1.00 84.38 208 ALA A N 1
ATOM 1705 C CA . ALA A 1 208 ? -13.343 1.996 12.642 1.00 84.38 208 ALA A CA 1
ATOM 1706 C C . ALA A 1 208 ? -14.315 1.484 11.565 1.00 84.38 208 ALA A C 1
ATOM 1708 O O . ALA A 1 208 ? -15.430 2.012 11.457 1.00 84.38 208 ALA A O 1
ATOM 1709 N N . PHE A 1 209 ? -13.906 0.482 10.784 1.00 79.38 209 PHE A N 1
ATOM 1710 C CA . PHE A 1 209 ? -14.681 -0.124 9.702 1.00 79.38 209 PHE A CA 1
ATOM 1711 C C . PHE A 1 209 ? -14.808 -1.635 9.926 1.00 79.38 209 PHE A C 1
ATOM 1713 O O . PHE A 1 209 ? -13.889 -2.284 10.416 1.00 79.38 209 PHE A O 1
ATOM 1720 N N . GLU A 1 210 ? -15.959 -2.211 9.571 1.00 78.38 210 GLU A N 1
ATOM 1721 C CA . GLU A 1 210 ? -16.198 -3.656 9.720 1.00 78.38 210 GLU A CA 1
ATOM 1722 C C . GLU A 1 210 ? -15.524 -4.493 8.621 1.00 78.38 210 GLU A C 1
ATOM 1724 O O . GLU A 1 210 ? -15.334 -5.711 8.767 1.00 78.38 210 GLU A O 1
ATOM 1729 N N . GLU A 1 211 ? -15.202 -3.860 7.492 1.00 78.12 211 GLU A N 1
ATOM 1730 C CA . GLU A 1 211 ? -14.427 -4.456 6.414 1.00 78.12 211 GLU A CA 1
ATOM 1731 C C . GLU A 1 211 ? -12.914 -4.389 6.655 1.00 78.12 211 GLU A C 1
ATOM 1733 O O . GLU A 1 211 ? -12.399 -3.613 7.456 1.00 78.12 211 GLU A O 1
ATOM 1738 N N . ASN A 1 212 ? -12.171 -5.193 5.896 1.00 77.75 212 ASN A N 1
ATOM 1739 C CA . ASN A 1 212 ? -10.722 -5.071 5.854 1.00 77.75 212 ASN A CA 1
ATOM 1740 C C . ASN A 1 212 ? -10.318 -3.812 5.069 1.00 77.75 212 ASN A C 1
ATOM 1742 O O . ASN A 1 212 ? -10.470 -3.776 3.847 1.00 77.75 212 ASN A O 1
ATOM 1746 N N . VAL A 1 213 ? -9.763 -2.823 5.771 1.00 82.00 213 VAL A N 1
ATOM 1747 C CA . VAL A 1 213 ? -9.215 -1.596 5.180 1.00 82.00 213 VAL A CA 1
ATOM 1748 C C . VAL A 1 213 ? -7.831 -1.876 4.586 1.00 82.00 213 VAL A C 1
ATOM 1750 O O . VAL A 1 213 ? -6.840 -2.075 5.296 1.00 82.00 213 VAL A O 1
ATOM 1753 N N . SER A 1 214 ? -7.750 -1.865 3.257 1.00 84.88 214 SER A N 1
ATOM 1754 C CA . SER A 1 214 ? -6.501 -2.031 2.513 1.00 84.88 214 SER A CA 1
ATOM 1755 C C . SER A 1 214 ? -5.686 -0.731 2.437 1.00 84.88 214 SER A C 1
ATOM 1757 O O . SER A 1 214 ? -6.149 0.358 2.777 1.00 84.88 214 SER A O 1
ATOM 1759 N N . LEU A 1 215 ? -4.447 -0.813 1.946 1.00 83.44 215 LEU A N 1
ATOM 1760 C CA . LEU A 1 215 ? -3.622 0.380 1.714 1.00 83.44 215 LEU A CA 1
ATOM 1761 C C . LEU A 1 215 ? -4.239 1.338 0.683 1.00 83.44 215 LEU A C 1
ATOM 1763 O O . LEU A 1 215 ? -4.120 2.553 0.835 1.00 83.44 215 LEU A O 1
ATOM 1767 N N . ILE A 1 216 ? -4.928 0.813 -0.338 1.00 91.19 216 ILE A N 1
ATOM 1768 C CA . ILE A 1 216 ? -5.605 1.654 -1.333 1.00 91.19 216 ILE A CA 1
ATOM 1769 C C . ILE A 1 216 ? -6.872 2.316 -0.760 1.00 91.19 216 ILE A C 1
ATOM 1771 O O . ILE A 1 216 ? -7.245 3.402 -1.202 1.00 91.19 216 ILE A O 1
ATOM 1775 N N . ASP A 1 217 ? -7.486 1.732 0.274 1.00 91.75 217 ASP A N 1
ATOM 1776 C CA . ASP A 1 217 ? -8.597 2.345 1.017 1.00 91.75 217 ASP A CA 1
ATOM 1777 C C . ASP A 1 217 ? -8.103 3.514 1.874 1.00 91.75 217 ASP A C 1
ATOM 1779 O O . ASP A 1 217 ? -8.636 4.617 1.783 1.00 91.75 217 ASP A O 1
ATOM 1783 N N . ALA A 1 218 ? -7.004 3.328 2.610 1.00 93.00 218 ALA A N 1
ATOM 1784 C CA . ALA A 1 218 ? -6.348 4.407 3.352 1.00 93.00 218 ALA A CA 1
ATOM 1785 C C . ALA A 1 218 ? -5.891 5.557 2.434 1.00 93.00 218 ALA A C 1
ATOM 1787 O O . ALA A 1 218 ? -6.087 6.734 2.738 1.00 93.00 218 ALA A O 1
ATOM 1788 N N . HIS A 1 219 ? -5.347 5.220 1.263 1.00 94.88 219 HIS A N 1
ATOM 1789 C CA . HIS A 1 219 ? -5.063 6.183 0.201 1.00 94.88 219 HIS A CA 1
ATOM 1790 C C . HIS A 1 219 ? -6.328 6.933 -0.254 1.00 94.88 219 HIS A C 1
ATOM 1792 O O . HIS A 1 219 ? -6.289 8.146 -0.455 1.00 94.88 219 HIS A O 1
ATOM 1798 N N . SER A 1 220 ? -7.455 6.236 -0.409 1.00 95.06 220 SER A N 1
ATOM 1799 C CA . SER A 1 220 ? -8.736 6.832 -0.813 1.00 95.06 220 SER A CA 1
ATOM 1800 C C . SER A 1 220 ? -9.315 7.748 0.264 1.00 95.06 220 SER A C 1
ATOM 1802 O O . SER A 1 220 ? -9.758 8.846 -0.054 1.00 95.06 220 SER A O 1
ATOM 1804 N N . PHE A 1 221 ? -9.206 7.378 1.539 1.00 97.19 221 PHE A N 1
ATOM 1805 C CA . PHE A 1 221 ? -9.528 8.259 2.662 1.00 97.19 221 PHE A CA 1
ATOM 1806 C C . PHE A 1 221 ? -8.716 9.561 2.613 1.00 97.19 221 PHE A C 1
ATOM 1808 O O . PHE A 1 221 ? -9.300 10.645 2.609 1.00 97.19 221 PHE A O 1
ATOM 1815 N N . CYS A 1 222 ? -7.384 9.469 2.494 1.00 96.19 222 CYS A N 1
ATOM 1816 C CA . CYS A 1 222 ? -6.514 10.644 2.376 1.00 96.19 222 CYS A CA 1
ATOM 1817 C C . CYS A 1 222 ? -6.890 11.519 1.172 1.00 96.19 222 CYS A C 1
ATOM 1819 O O . CYS A 1 222 ? -6.913 12.746 1.268 1.00 96.19 222 CYS A O 1
ATOM 1821 N N . TRP A 1 223 ? -7.212 10.891 0.042 1.00 93.62 223 TRP A N 1
ATOM 1822 C CA . TRP A 1 223 ? -7.657 11.594 -1.154 1.00 93.62 223 TRP A CA 1
ATOM 1823 C C . TRP A 1 223 ? -8.952 12.378 -0.913 1.00 93.62 223 TRP A C 1
ATOM 1825 O O . TRP A 1 223 ? -9.022 13.564 -1.241 1.00 93.62 223 TRP A O 1
ATOM 1835 N N . VAL A 1 224 ? -9.957 11.747 -0.302 1.00 93.75 224 VAL A N 1
ATOM 1836 C CA . VAL A 1 224 ? -11.256 12.372 -0.033 1.00 93.75 224 VAL A CA 1
ATOM 1837 C C . VAL A 1 224 ? -11.110 13.558 0.915 1.00 93.75 224 VAL A C 1
ATOM 1839 O O . VAL A 1 224 ? -11.643 14.622 0.603 1.00 93.75 224 VAL A O 1
ATOM 1842 N N . ILE A 1 225 ? -10.363 13.434 2.019 1.00 95.19 225 ILE A N 1
ATOM 1843 C CA . ILE A 1 225 ? -10.195 14.547 2.971 1.00 95.19 225 ILE A CA 1
ATOM 1844 C C . ILE A 1 225 ? -9.398 15.716 2.378 1.00 95.19 225 ILE A C 1
ATOM 1846 O O . ILE A 1 225 ? -9.708 16.866 2.677 1.00 95.19 225 ILE A O 1
ATOM 1850 N N . ALA A 1 226 ? -8.423 15.462 1.496 1.00 91.00 226 ALA A N 1
ATOM 1851 C CA . ALA A 1 226 ? -7.682 16.530 0.819 1.00 91.00 226 ALA A CA 1
ATOM 1852 C C . ALA A 1 226 ? -8.595 17.383 -0.074 1.00 91.00 226 ALA A C 1
ATOM 1854 O O . ALA A 1 226 ? -8.485 18.608 -0.092 1.00 91.00 226 ALA A O 1
ATOM 1855 N N . HIS A 1 227 ? -9.535 16.739 -0.770 1.00 86.94 227 HIS A N 1
ATOM 1856 C CA . HIS A 1 227 ? -10.493 17.407 -1.657 1.00 86.94 227 HIS A CA 1
ATOM 1857 C C . HIS A 1 227 ? -11.760 17.879 -0.932 1.00 86.94 227 HIS A C 1
ATOM 1859 O O . HIS A 1 227 ? -12.576 18.590 -1.514 1.00 86.94 227 HIS A O 1
ATOM 1865 N N . ASN A 1 228 ? -11.915 17.511 0.339 1.00 86.69 228 ASN A N 1
ATOM 1866 C CA . ASN A 1 228 ? -13.019 17.907 1.203 1.00 86.69 228 ASN A CA 1
ATOM 1867 C C . ASN A 1 228 ? -12.480 18.346 2.578 1.00 86.69 228 ASN A C 1
ATOM 1869 O O . ASN A 1 228 ? -12.824 17.744 3.599 1.00 86.69 228 ASN A O 1
ATOM 1873 N N . PRO A 1 229 ? -11.636 19.396 2.644 1.00 88.00 229 PRO A N 1
ATOM 1874 C CA . PRO A 1 229 ? -10.965 19.798 3.882 1.00 88.00 229 PRO A CA 1
ATOM 1875 C C . PRO A 1 229 ? -11.939 20.206 4.997 1.00 88.00 229 PRO A C 1
ATOM 1877 O O . PRO A 1 229 ? -11.565 20.195 6.169 1.00 88.00 229 PRO A O 1
ATOM 1880 N N . GLN A 1 230 ? -13.189 20.532 4.661 1.00 87.88 230 GLN A N 1
ATOM 1881 C CA . GLN A 1 230 ? -14.270 20.787 5.612 1.00 87.88 230 GLN A CA 1
ATOM 1882 C C . GLN A 1 230 ? -14.619 19.576 6.491 1.00 87.88 230 GLN A C 1
ATOM 1884 O O . GLN A 1 230 ? -15.141 19.779 7.581 1.00 87.88 230 GLN A O 1
ATOM 1889 N N . ILE A 1 231 ? -14.302 18.344 6.065 1.00 89.56 231 ILE A N 1
ATOM 1890 C CA . ILE A 1 231 ? -14.454 17.141 6.904 1.00 89.56 231 ILE A CA 1
ATOM 1891 C C . ILE A 1 231 ? -13.612 17.284 8.173 1.00 89.56 231 ILE A C 1
ATOM 1893 O O . ILE A 1 231 ? -14.046 16.900 9.248 1.00 89.56 231 ILE A O 1
ATOM 1897 N N . VAL A 1 232 ? -12.419 17.866 8.053 1.00 88.56 232 VAL A N 1
ATOM 1898 C CA . VAL A 1 232 ? -11.483 18.026 9.171 1.00 88.56 232 VAL A CA 1
ATOM 1899 C C . VAL A 1 232 ? -11.661 19.385 9.845 1.00 88.56 232 VAL A C 1
ATOM 1901 O O . VAL A 1 232 ? -11.755 19.467 11.066 1.00 88.56 232 VAL A O 1
ATOM 1904 N N . LYS A 1 233 ? -11.736 20.458 9.047 1.00 82.38 233 LYS A N 1
ATOM 1905 C CA . LYS A 1 233 ? -11.752 21.851 9.523 1.00 82.38 233 LYS A CA 1
ATOM 1906 C C . LYS A 1 233 ? -13.128 22.355 9.976 1.00 82.38 233 LYS A C 1
ATOM 1908 O O . LYS A 1 233 ? -13.205 23.459 10.501 1.00 82.38 233 LYS A O 1
ATOM 1913 N N . GLY A 1 234 ? -14.206 21.618 9.706 1.00 62.53 234 GLY A N 1
ATOM 1914 C CA . GLY A 1 234 ? -15.575 22.046 9.989 1.00 62.53 234 GLY A CA 1
ATOM 1915 C C . GLY A 1 234 ? -16.104 21.589 11.351 1.00 62.53 234 GLY A C 1
ATOM 1916 O O . GLY A 1 234 ? -15.825 20.477 11.809 1.00 62.53 234 GLY A O 1
ATOM 1917 N N . ASP A 1 235 ? -16.952 22.428 11.949 1.00 51.50 235 ASP A N 1
ATOM 1918 C CA . ASP A 1 235 ? -17.823 22.072 13.072 1.00 51.50 235 ASP A CA 1
ATOM 1919 C C . ASP A 1 235 ? -19.028 21.268 12.553 1.00 51.50 235 ASP A C 1
ATOM 1921 O O . ASP A 1 235 ? -20.130 21.791 12.369 1.00 51.50 235 ASP A O 1
ATOM 1925 N N . LEU A 1 236 ? -18.846 19.976 12.270 1.00 48.16 236 LEU A N 1
ATOM 1926 C CA . LEU A 1 236 ? -19.998 19.092 12.081 1.00 48.16 236 LEU A CA 1
ATOM 1927 C C . LEU A 1 236 ? -20.691 18.942 13.442 1.00 48.16 236 LEU A C 1
ATOM 1929 O O . LEU A 1 236 ? -20.113 18.368 14.364 1.00 48.16 236 LEU A O 1
ATOM 1933 N N . LYS A 1 237 ? -21.917 19.476 13.579 1.00 36.41 237 LYS A N 1
ATOM 1934 C CA . LYS A 1 237 ? -22.687 19.460 14.840 1.00 36.41 237 LYS A CA 1
ATOM 1935 C C . LYS A 1 237 ? -22.616 18.074 15.502 1.00 36.41 237 LYS A C 1
ATOM 1937 O O . LYS A 1 237 ? -22.837 17.082 14.805 1.00 36.41 237 LYS A O 1
ATOM 1942 N N . PRO A 1 238 ? -22.314 17.961 16.805 1.00 35.66 238 PRO A N 1
ATOM 1943 C CA . PRO A 1 238 ? -22.246 16.665 17.469 1.00 35.66 238 PRO A CA 1
ATOM 1944 C C . PRO A 1 238 ? -23.595 15.948 17.350 1.00 35.66 238 PRO A C 1
ATOM 1946 O O . PRO A 1 238 ? -24.648 16.541 17.588 1.00 35.66 238 PRO A O 1
ATOM 1949 N N . ALA A 1 239 ? -23.561 14.679 16.944 1.00 36.06 239 ALA A N 1
ATOM 1950 C CA . ALA A 1 239 ? -24.747 13.842 16.952 1.00 36.06 239 ALA A CA 1
ATOM 1951 C C . ALA A 1 239 ? -25.110 13.546 18.411 1.00 36.06 239 ALA A C 1
ATOM 1953 O O . ALA A 1 239 ? -24.297 13.017 19.167 1.00 36.06 239 ALA A O 1
ATOM 1954 N N . GLN A 1 240 ? -26.334 13.892 18.802 1.00 32.69 240 GLN A N 1
ATOM 1955 C CA . GLN A 1 240 ? -26.959 13.295 19.971 1.00 32.69 240 GLN A CA 1
ATOM 1956 C C . GLN A 1 240 ? -27.299 11.855 19.596 1.00 32.69 240 GLN A C 1
ATOM 1958 O O . GLN A 1 240 ? -28.217 11.638 18.814 1.00 32.69 240 GLN A O 1
ATOM 1963 N N . ASN A 1 241 ? -26.540 10.886 20.098 1.00 33.41 241 ASN A N 1
ATOM 1964 C CA . ASN A 1 241 ? -27.064 9.547 20.330 1.00 33.41 241 ASN A CA 1
ATOM 1965 C C . ASN A 1 241 ? -26.234 8.837 21.396 1.00 33.41 241 ASN A C 1
ATOM 1967 O O . ASN A 1 241 ? -25.045 8.562 21.238 1.00 33.41 241 ASN A O 1
ATOM 1971 N N . GLU A 1 242 ? -26.911 8.579 22.508 1.00 32.91 242 GLU A N 1
ATOM 1972 C CA . GLU A 1 242 ? -26.481 7.709 23.585 1.00 32.91 242 GLU A CA 1
ATOM 1973 C C . GLU A 1 242 ? -26.395 6.260 23.078 1.00 32.91 242 GLU A C 1
ATOM 1975 O O . GLU A 1 242 ? -27.306 5.761 22.426 1.00 32.91 242 GLU A O 1
ATOM 1980 N N . GLY A 1 243 ? -25.309 5.569 23.433 1.00 34.31 243 GLY A N 1
ATOM 1981 C CA . GLY A 1 243 ? -25.306 4.116 23.614 1.00 34.31 243 GLY A CA 1
ATOM 1982 C C . GLY A 1 243 ? -25.327 3.230 22.364 1.00 34.31 243 GLY A C 1
ATOM 1983 O O . GLY A 1 243 ? -26.312 2.550 22.107 1.00 34.31 243 GLY A O 1
ATOM 1984 N N . ALA A 1 244 ? -24.174 3.058 21.716 1.00 25.89 244 ALA A N 1
ATOM 1985 C CA . ALA A 1 244 ? -23.853 1.806 21.028 1.00 25.89 244 ALA A CA 1
ATOM 1986 C C . ALA A 1 244 ? -22.439 1.360 21.427 1.00 25.89 244 ALA A C 1
ATOM 1988 O O . ALA A 1 244 ? -21.433 1.929 21.014 1.00 25.89 244 ALA A O 1
ATOM 1989 N N . LYS A 1 245 ? -22.369 0.360 22.311 1.00 28.20 245 LYS A N 1
ATOM 1990 C CA . LYS A 1 245 ? -21.128 -0.319 22.694 1.00 28.20 245 LYS A CA 1
ATOM 1991 C C . LYS A 1 245 ? -20.687 -1.208 21.529 1.00 28.20 245 LYS A C 1
ATOM 1993 O O . LYS A 1 245 ? -21.389 -2.162 21.207 1.00 28.20 245 LYS A O 1
ATOM 1998 N N . LEU A 1 246 ? -19.525 -0.919 20.948 1.00 28.48 246 LEU A N 1
ATOM 1999 C CA . LEU A 1 246 ? -18.817 -1.832 20.049 1.00 28.48 246 LEU A CA 1
ATOM 2000 C C . LEU A 1 246 ? -18.444 -3.111 20.817 1.00 28.48 246 LEU A C 1
ATOM 2002 O O . LEU A 1 246 ? -17.758 -3.053 21.839 1.00 28.48 246 LEU A O 1
ATOM 2006 N N . VAL A 1 247 ? -18.919 -4.257 20.333 1.00 23.73 247 VAL A N 1
ATOM 2007 C CA . VAL A 1 247 ? -18.536 -5.596 20.797 1.00 23.73 247 VAL A CA 1
ATOM 2008 C C . VAL A 1 247 ? -17.755 -6.246 19.657 1.00 23.73 247 VAL A C 1
ATOM 2010 O O . VAL A 1 247 ? -18.340 -6.591 18.636 1.00 23.73 247 VAL A O 1
ATOM 2013 N N . PHE A 1 248 ? -16.439 -6.392 19.816 1.00 31.73 248 PHE A N 1
ATOM 2014 C CA . PHE A 1 248 ? -15.596 -7.190 18.921 1.00 31.73 248 PHE A CA 1
ATOM 2015 C C . PHE A 1 248 ? -15.447 -8.603 19.506 1.00 31.73 248 PHE A C 1
ATOM 2017 O O . PHE A 1 248 ? -15.242 -8.746 20.713 1.00 31.73 248 PHE A O 1
ATOM 2024 N N . SER A 1 249 ? -15.581 -9.639 18.675 1.00 29.86 249 SER A N 1
ATOM 2025 C CA . SER A 1 249 ? -15.440 -11.045 19.076 1.00 29.86 249 SER A CA 1
ATOM 2026 C C . SER A 1 249 ? -13.981 -11.419 19.369 1.00 29.86 249 SER A C 1
ATOM 2028 O O . SER A 1 249 ? -13.053 -10.933 18.722 1.00 29.86 249 SER A O 1
ATOM 2030 N N . GLU A 1 250 ? -13.785 -12.278 20.374 1.00 32.31 250 GLU A N 1
ATOM 2031 C CA . GLU A 1 250 ? -12.485 -12.827 20.785 1.00 32.31 250 GLU A CA 1
ATOM 2032 C C . GLU A 1 250 ? -11.823 -13.659 19.668 1.00 32.31 250 GLU A C 1
ATOM 2034 O O . GLU A 1 250 ? -12.527 -14.266 18.856 1.00 32.31 250 GLU A O 1
ATOM 2039 N N . PRO A 1 251 ? -10.481 -13.772 19.629 1.00 36.97 251 PRO A N 1
ATOM 2040 C CA . PRO A 1 251 ? -9.833 -14.793 18.812 1.00 36.97 251 PRO A CA 1
ATOM 2041 C C . PRO A 1 251 ? -10.211 -16.191 19.326 1.00 36.97 251 PRO A C 1
ATOM 2043 O O . PRO A 1 251 ? -10.072 -16.488 20.512 1.00 36.97 251 PRO A O 1
ATOM 2046 N N . TYR A 1 252 ? -10.634 -17.084 18.430 1.00 39.19 252 TYR A N 1
ATOM 2047 C CA . TYR A 1 252 ? -10.875 -18.493 18.753 1.00 39.19 252 TYR A CA 1
ATOM 2048 C C . TYR A 1 252 ? -9.536 -19.237 18.938 1.00 39.19 252 TYR A C 1
ATOM 2050 O O . TYR A 1 252 ? -9.068 -19.970 18.064 1.00 39.19 252 TYR A O 1
ATOM 2058 N N . CYS A 1 253 ? -8.869 -19.008 20.070 1.00 43.75 253 CYS A N 1
ATOM 2059 C CA . CYS A 1 253 ? -7.674 -19.740 20.486 1.00 43.75 253 CYS A CA 1
ATOM 2060 C C . CYS A 1 253 ? -8.100 -20.979 21.284 1.00 43.75 253 CYS A C 1
ATOM 2062 O O . CYS A 1 253 ? -8.552 -20.865 22.422 1.00 43.75 253 CYS A O 1
ATOM 2064 N N . VAL A 1 254 ? -7.951 -22.173 20.706 1.00 37.97 254 VAL A N 1
ATOM 2065 C CA . VAL A 1 254 ? -8.256 -23.426 21.418 1.00 37.97 254 VAL A CA 1
ATOM 2066 C C . VAL A 1 254 ? -7.130 -23.726 22.415 1.00 37.97 254 VAL A C 1
ATOM 2068 O O . VAL A 1 254 ? -5.956 -23.769 22.037 1.00 37.97 254 VAL A O 1
ATOM 2071 N N . SER A 1 255 ? -7.493 -23.923 23.685 1.00 39.56 255 SER A N 1
ATOM 2072 C CA . SER A 1 255 ? -6.593 -24.378 24.755 1.00 39.56 255 SER A CA 1
ATOM 2073 C C . SER A 1 255 ? -6.052 -25.791 24.466 1.00 39.56 255 SER A C 1
ATOM 2075 O O . SER A 1 255 ? -6.703 -26.606 23.815 1.00 39.56 255 SER A O 1
ATOM 2077 N N . THR A 1 256 ? -4.842 -26.098 24.937 1.00 42.59 256 THR A N 1
ATOM 2078 C CA . THR A 1 256 ? -4.054 -27.304 24.601 1.00 42.59 256 THR A CA 1
ATOM 2079 C C . THR A 1 256 ? -4.677 -28.642 24.960 1.00 42.59 256 THR A C 1
ATOM 2081 O O . THR A 1 256 ? -4.191 -29.660 24.467 1.00 42.59 256 THR A O 1
ATOM 2084 N N . ASN A 1 257 ? -5.758 -28.671 25.739 1.00 40.16 257 ASN A N 1
ATOM 2085 C CA . ASN A 1 257 ? -6.445 -29.922 26.059 1.00 40.16 257 ASN A CA 1
ATOM 2086 C C . ASN A 1 257 ? -6.993 -30.652 24.808 1.00 40.16 257 ASN A C 1
ATOM 2088 O O . ASN A 1 257 ? -7.262 -31.846 24.893 1.00 40.16 257 ASN A O 1
ATOM 2092 N N . ASP A 1 258 ? -7.049 -29.988 23.642 1.00 34.50 258 ASP A N 1
ATOM 2093 C CA . ASP A 1 258 ? -7.554 -30.548 22.376 1.00 34.50 258 ASP A CA 1
ATOM 2094 C C . ASP A 1 258 ? -6.480 -30.779 21.281 1.00 34.50 258 ASP A C 1
ATOM 2096 O O . ASP A 1 258 ? -6.804 -31.073 20.123 1.00 34.50 258 ASP A O 1
ATOM 2100 N N . VAL A 1 259 ? -5.178 -30.634 21.577 1.00 38.34 259 VAL A N 1
ATOM 2101 C CA . VAL A 1 259 ? -4.105 -30.815 20.573 1.00 38.34 259 VAL A CA 1
ATOM 2102 C C . VAL A 1 259 ? -3.488 -32.215 20.661 1.00 38.34 259 VAL A C 1
ATOM 2104 O O . VAL A 1 259 ? -2.540 -32.453 21.401 1.00 38.34 259 VAL A O 1
ATOM 2107 N N . LEU A 1 260 ? -3.982 -33.149 19.840 1.00 35.50 260 LEU A N 1
ATOM 2108 C CA . LEU A 1 260 ? -3.345 -34.456 19.632 1.00 35.50 260 LEU A CA 1
ATOM 2109 C C . LEU A 1 260 ? -1.984 -34.286 18.933 1.00 35.50 260 LEU A C 1
ATOM 2111 O O . LEU A 1 260 ? -1.927 -33.950 17.747 1.00 35.50 260 LEU A O 1
ATOM 2115 N N . ILE A 1 261 ? -0.890 -34.550 19.654 1.00 36.59 261 ILE A N 1
ATOM 2116 C CA . ILE A 1 261 ? 0.464 -34.658 19.089 1.00 36.59 261 ILE A CA 1
ATOM 2117 C C . ILE A 1 261 ? 0.503 -35.907 18.188 1.00 36.59 261 ILE A C 1
ATOM 2119 O O . ILE A 1 261 ? 0.341 -37.019 18.694 1.00 36.59 261 ILE A O 1
ATOM 2123 N N . PRO A 1 262 ? 0.714 -35.791 16.862 1.00 35.50 262 PRO A N 1
ATOM 2124 C CA . PRO A 1 262 ? 0.748 -36.963 15.996 1.00 35.50 262 PRO A CA 1
ATOM 2125 C C . PRO A 1 262 ? 1.990 -37.816 16.275 1.00 35.50 262 PRO A C 1
ATOM 2127 O O . PRO A 1 262 ? 3.126 -37.387 16.058 1.00 35.50 262 PRO A O 1
ATOM 2130 N N . SER A 1 263 ? 1.777 -39.063 16.685 1.00 31.34 263 SER A N 1
ATOM 2131 C CA . SER A 1 263 ? 2.801 -40.104 16.722 1.00 31.34 263 SER A CA 1
ATOM 2132 C C . SER A 1 263 ? 3.221 -40.473 15.292 1.00 31.34 263 SER A C 1
ATOM 2134 O O . SER A 1 263 ? 2.502 -41.188 14.594 1.00 31.34 263 SER A O 1
ATOM 2136 N N . GLY A 1 264 ? 4.376 -39.972 14.838 1.00 42.91 264 GLY A N 1
ATOM 2137 C CA . GLY A 1 264 ? 4.988 -40.376 13.564 1.00 42.91 264 GLY A CA 1
ATOM 2138 C C . GLY A 1 264 ? 5.682 -39.245 12.804 1.00 42.91 264 GLY A C 1
ATOM 2139 O O . GLY A 1 264 ? 5.185 -38.775 11.780 1.00 42.91 264 GLY A O 1
ATOM 2140 N N . VAL A 1 265 ? 6.862 -38.813 13.261 1.00 37.62 265 VAL A N 1
ATOM 2141 C CA . VAL A 1 265 ? 7.658 -37.800 12.548 1.00 37.62 265 VAL A CA 1
ATOM 2142 C C . VAL A 1 265 ? 8.482 -38.459 11.433 1.00 37.62 265 VAL A C 1
ATOM 2144 O O . VAL A 1 265 ? 9.358 -39.286 11.679 1.00 37.62 265 VAL A O 1
ATOM 2147 N N . ARG A 1 266 ? 8.208 -38.075 10.176 1.00 40.84 266 ARG A N 1
ATOM 2148 C CA . ARG A 1 266 ? 9.014 -38.445 8.996 1.00 40.84 266 ARG A CA 1
ATOM 2149 C C . ARG A 1 266 ? 10.448 -37.905 9.112 1.00 40.84 266 ARG A C 1
ATOM 2151 O O . ARG A 1 266 ? 10.642 -36.764 9.532 1.00 40.84 266 ARG A O 1
ATOM 2158 N N . ARG A 1 267 ? 11.426 -38.708 8.660 1.00 41.53 267 ARG A N 1
ATOM 2159 C CA . ARG A 1 267 ? 12.874 -38.409 8.651 1.00 41.53 267 ARG A CA 1
ATOM 2160 C C . ARG A 1 267 ? 13.188 -36.994 8.138 1.00 41.53 267 ARG A C 1
ATOM 2162 O O . ARG A 1 267 ? 12.631 -36.537 7.139 1.00 41.53 267 ARG A O 1
ATOM 2169 N N . PHE A 1 268 ? 14.104 -36.326 8.840 1.00 41.19 268 PHE A N 1
ATOM 2170 C CA . PHE A 1 268 ? 14.657 -35.016 8.501 1.00 41.19 268 PHE A CA 1
ATOM 2171 C C . PHE A 1 268 ? 15.320 -35.061 7.118 1.00 41.19 268 PHE A C 1
ATOM 2173 O O . PHE A 1 268 ? 16.245 -35.839 6.904 1.00 41.19 268 PHE A O 1
ATOM 2180 N N . ASN A 1 269 ? 14.841 -34.235 6.185 1.00 44.50 269 ASN A N 1
ATOM 2181 C CA . ASN A 1 269 ? 15.487 -34.014 4.894 1.00 44.50 269 ASN A CA 1
ATOM 2182 C C . ASN A 1 269 ? 15.947 -32.548 4.870 1.00 44.50 269 ASN A C 1
ATOM 2184 O O . ASN A 1 269 ? 15.083 -31.664 4.932 1.00 44.50 269 ASN A O 1
ATOM 2188 N N . PRO A 1 270 ? 17.261 -32.261 4.861 1.00 43.84 270 PRO A N 1
ATOM 2189 C CA . PRO A 1 270 ? 17.754 -30.893 4.948 1.00 43.84 270 PRO A CA 1
ATOM 2190 C C . PRO A 1 270 ? 17.295 -30.071 3.737 1.00 43.84 270 PRO A C 1
ATOM 2192 O O . PRO A 1 270 ? 17.516 -30.436 2.583 1.00 43.84 270 PRO A O 1
ATOM 2195 N N . ILE A 1 271 ? 16.624 -28.949 4.006 1.00 50.84 271 ILE A N 1
ATOM 2196 C CA . ILE A 1 271 ? 16.178 -28.001 2.982 1.00 50.84 271 ILE A CA 1
ATOM 2197 C C . ILE A 1 271 ? 17.403 -27.249 2.438 1.00 50.84 271 ILE A C 1
ATOM 2199 O O . ILE A 1 271 ? 18.234 -26.758 3.197 1.00 50.84 271 ILE A O 1
ATOM 2203 N N . THR A 1 272 ? 17.517 -27.127 1.113 1.00 45.09 272 THR A N 1
ATOM 2204 C CA . THR A 1 272 ? 18.635 -26.433 0.450 1.00 45.09 272 THR A CA 1
ATOM 2205 C C . THR A 1 272 ? 18.734 -24.954 0.856 1.00 45.09 272 THR A C 1
ATOM 2207 O O . THR A 1 272 ? 17.731 -24.241 0.829 1.00 45.09 272 THR A O 1
ATOM 2210 N N . ARG A 1 273 ? 19.956 -24.458 1.107 1.00 41.22 273 ARG A N 1
ATOM 2211 C CA . ARG A 1 273 ? 20.284 -23.075 1.533 1.00 41.22 273 ARG A CA 1
ATOM 2212 C C . ARG A 1 273 ? 19.618 -21.960 0.699 1.00 41.22 273 ARG A C 1
ATOM 2214 O O . ARG A 1 273 ? 19.209 -20.951 1.255 1.00 41.22 273 ARG A O 1
ATOM 2221 N N . LYS A 1 274 ? 19.433 -22.161 -0.616 1.00 36.19 274 LYS A N 1
ATOM 2222 C CA . LYS A 1 274 ? 18.743 -21.216 -1.530 1.00 36.19 274 LYS A CA 1
ATOM 2223 C C . LYS A 1 274 ? 17.231 -21.085 -1.290 1.00 36.19 274 LYS A C 1
ATOM 2225 O O . LYS A 1 274 ? 16.664 -20.045 -1.607 1.00 36.19 274 LYS A O 1
ATOM 2230 N N . LYS A 1 275 ? 16.578 -22.125 -0.764 1.00 42.12 275 LYS A N 1
ATOM 2231 C CA . LYS A 1 275 ? 15.153 -22.088 -0.397 1.00 42.12 275 LYS A CA 1
ATOM 2232 C C . LYS A 1 275 ? 14.957 -21.324 0.922 1.00 42.12 275 LYS A C 1
ATOM 2234 O O . LYS A 1 275 ? 14.044 -20.520 1.016 1.00 42.12 275 LYS A O 1
ATOM 2239 N N . ARG A 1 276 ? 15.914 -21.460 1.852 1.00 43.72 276 ARG A N 1
ATOM 2240 C CA . ARG A 1 276 ? 15.927 -20.803 3.170 1.00 43.72 276 ARG A CA 1
ATOM 2241 C C . ARG A 1 276 ? 15.882 -19.268 3.101 1.00 43.72 276 ARG A C 1
ATOM 2243 O O . ARG A 1 276 ? 15.039 -18.672 3.745 1.00 43.72 276 ARG A O 1
ATOM 2250 N N . ILE A 1 277 ? 16.693 -18.648 2.239 1.00 41.84 277 ILE A N 1
ATOM 2251 C CA . ILE A 1 277 ? 16.769 -17.174 2.104 1.00 41.84 277 ILE A CA 1
ATOM 2252 C C . ILE A 1 277 ? 15.482 -16.572 1.504 1.00 41.84 277 ILE A C 1
ATOM 2254 O O . ILE A 1 277 ? 15.057 -15.480 1.870 1.00 41.84 277 ILE A O 1
ATOM 2258 N N . LYS A 1 278 ? 14.829 -17.284 0.573 1.00 36.62 278 LYS A N 1
ATOM 2259 C CA . LYS A 1 278 ? 13.536 -16.854 0.008 1.00 36.62 278 LYS A CA 1
ATOM 2260 C C . LYS A 1 278 ? 12.383 -17.011 0.996 1.00 36.62 278 LYS A C 1
ATOM 2262 O O . LYS A 1 278 ? 11.446 -16.216 0.945 1.00 36.62 278 LYS A O 1
ATOM 2267 N N . ASP A 1 279 ? 12.452 -18.033 1.843 1.00 47.75 279 ASP A N 1
ATOM 2268 C CA . ASP A 1 279 ? 11.487 -18.248 2.914 1.00 47.75 279 ASP A CA 1
ATOM 2269 C C . ASP A 1 279 ? 11.682 -17.186 4.013 1.00 47.75 279 ASP A C 1
ATOM 2271 O O . ASP A 1 279 ? 10.693 -16.623 4.449 1.00 47.75 279 ASP A O 1
ATOM 2275 N N . GLU A 1 280 ? 12.916 -16.797 4.366 1.00 46.50 280 GLU A N 1
ATOM 2276 C CA . GLU A 1 280 ? 13.223 -15.754 5.370 1.00 46.50 280 GLU A CA 1
ATOM 2277 C C . GLU A 1 280 ? 12.544 -14.393 5.071 1.00 46.50 280 GLU A C 1
ATOM 2279 O O . GLU A 1 280 ? 11.868 -13.850 5.937 1.00 46.50 280 GLU A O 1
ATOM 2284 N N . LEU A 1 281 ? 12.591 -13.870 3.836 1.00 40.03 281 LEU A N 1
ATOM 2285 C CA . LEU A 1 281 ? 11.947 -12.579 3.506 1.00 40.03 281 LEU A CA 1
ATOM 2286 C C . LEU A 1 281 ? 10.408 -12.625 3.512 1.00 40.03 281 LEU A C 1
ATOM 2288 O O . LEU A 1 281 ? 9.759 -11.668 3.933 1.00 40.03 281 LEU A O 1
ATOM 2292 N N . ARG A 1 282 ? 9.811 -13.733 3.050 1.00 45.12 282 ARG A N 1
ATOM 2293 C CA . ARG A 1 282 ? 8.352 -13.945 3.134 1.00 45.12 282 ARG A CA 1
ATOM 2294 C C . ARG A 1 282 ? 7.904 -14.219 4.568 1.00 45.12 282 ARG A C 1
ATOM 2296 O O . ARG A 1 282 ? 6.795 -13.839 4.931 1.00 45.12 282 ARG A O 1
ATOM 2303 N N . ASN A 1 283 ? 8.761 -14.861 5.360 1.00 55.84 283 ASN A N 1
ATOM 2304 C CA . ASN A 1 283 ? 8.518 -15.168 6.762 1.00 55.84 283 ASN A CA 1
ATOM 2305 C C . ASN A 1 283 ? 8.542 -13.906 7.631 1.00 55.84 283 ASN A C 1
ATOM 2307 O O . ASN A 1 283 ? 7.779 -13.854 8.586 1.00 55.84 283 ASN A O 1
ATOM 2311 N N . ASN A 1 284 ? 9.311 -12.875 7.268 1.00 60.41 284 ASN A N 1
ATOM 2312 C CA . ASN A 1 284 ? 9.323 -11.618 8.021 1.00 60.41 284 ASN A CA 1
ATOM 2313 C C . ASN A 1 284 ? 7.998 -10.852 7.885 1.00 60.41 284 ASN A C 1
ATOM 2315 O O . ASN A 1 284 ? 7.381 -10.524 8.887 1.00 60.41 284 ASN A O 1
ATOM 2319 N N . GLN A 1 285 ? 7.482 -10.665 6.662 1.00 65.31 285 GLN A N 1
ATOM 2320 C CA . GLN A 1 285 ? 6.219 -9.934 6.449 1.00 65.31 285 GLN A CA 1
ATOM 2321 C C . GLN A 1 285 ? 5.001 -10.626 7.082 1.00 65.31 285 GLN A C 1
ATOM 2323 O O . GLN A 1 285 ? 4.084 -9.964 7.566 1.00 65.31 285 GLN A O 1
ATOM 2328 N N . ILE A 1 286 ? 4.964 -11.963 7.061 1.00 71.06 286 ILE A N 1
ATOM 2329 C CA . ILE A 1 286 ? 3.890 -12.725 7.710 1.00 71.06 286 ILE A CA 1
ATOM 2330 C C . ILE A 1 286 ? 4.093 -12.842 9.227 1.00 71.06 286 ILE A C 1
ATOM 2332 O O . ILE A 1 286 ? 3.105 -12.883 9.956 1.00 71.06 286 ILE A O 1
ATOM 2336 N N . GLY A 1 287 ? 5.346 -12.875 9.693 1.00 76.81 287 GLY A N 1
ATOM 2337 C CA . GLY A 1 287 ? 5.713 -12.772 11.105 1.00 76.81 287 GLY A CA 1
ATOM 2338 C C . GLY A 1 287 ? 5.181 -11.471 11.692 1.00 76.81 287 GLY A C 1
ATOM 2339 O O . GLY A 1 287 ? 4.306 -11.521 12.550 1.00 76.81 287 GLY A O 1
ATOM 2340 N N . ASP A 1 288 ? 5.547 -10.342 11.077 1.00 75.31 288 ASP A N 1
ATOM 2341 C CA . ASP A 1 288 ? 5.080 -8.995 11.423 1.00 75.31 288 ASP A CA 1
ATOM 2342 C C . ASP A 1 288 ? 3.547 -8.894 11.483 1.00 75.31 288 ASP A C 1
ATOM 2344 O O . ASP A 1 288 ? 2.976 -8.323 12.414 1.00 75.31 288 ASP A O 1
ATOM 2348 N N . ALA A 1 289 ? 2.859 -9.444 10.476 1.00 73.19 289 ALA A N 1
ATOM 2349 C CA . ALA A 1 289 ? 1.400 -9.431 10.421 1.00 73.19 289 ALA A CA 1
ATOM 2350 C C . ALA A 1 289 ? 0.763 -10.287 11.529 1.00 73.19 289 ALA A C 1
ATOM 2352 O O . ALA A 1 289 ? -0.296 -9.932 12.047 1.00 73.19 289 ALA A O 1
ATOM 2353 N N . GLY A 1 290 ? 1.387 -11.409 11.888 1.00 78.19 290 GLY A N 1
ATOM 2354 C CA . GLY A 1 290 ? 0.914 -12.265 12.969 1.00 78.19 290 GLY A CA 1
ATOM 2355 C C . GLY A 1 290 ? 1.197 -11.692 14.356 1.00 78.19 290 GLY A C 1
ATOM 2356 O O . GLY A 1 290 ? 0.320 -11.746 15.213 1.00 78.19 290 GLY A O 1
ATOM 2357 N N . GLU A 1 291 ? 2.364 -11.082 14.568 1.00 85.31 291 GLU A N 1
ATOM 2358 C CA . GLU A 1 291 ? 2.686 -10.354 15.801 1.00 85.31 291 GLU A CA 1
ATOM 2359 C C . GLU A 1 291 ? 1.676 -9.232 16.042 1.00 85.31 291 GLU A C 1
ATOM 2361 O O . GLU A 1 291 ? 1.091 -9.142 17.119 1.00 85.31 291 GLU A O 1
ATOM 2366 N N . LEU A 1 292 ? 1.378 -8.437 15.009 1.00 78.00 292 LEU A N 1
ATOM 2367 C CA . LEU A 1 292 ? 0.360 -7.393 15.100 1.00 78.00 292 LEU A CA 1
ATOM 2368 C C . LEU A 1 292 ? -1.026 -7.972 15.427 1.00 78.00 292 LEU A C 1
ATOM 2370 O O . LEU A 1 292 ? -1.734 -7.425 16.269 1.00 78.00 292 LEU A O 1
ATOM 2374 N N . TYR A 1 293 ? -1.401 -9.095 14.804 1.00 76.00 293 TYR A N 1
ATOM 2375 C CA . TYR A 1 293 ? -2.669 -9.776 15.080 1.00 76.00 293 TYR A CA 1
ATOM 2376 C C . TYR A 1 293 ? -2.789 -10.188 16.558 1.00 76.00 293 TYR A C 1
ATOM 2378 O O . TYR A 1 293 ? -3.810 -9.920 17.193 1.00 76.00 293 TYR A O 1
ATOM 2386 N N . VAL A 1 294 ? -1.738 -10.789 17.128 1.00 80.81 294 VAL A N 1
ATOM 2387 C CA . VAL A 1 294 ? -1.705 -11.192 18.545 1.00 80.81 294 VAL A CA 1
ATOM 2388 C C . VAL A 1 294 ? -1.681 -9.976 19.474 1.00 80.81 294 VAL A C 1
ATOM 2390 O O . VAL A 1 294 ? -2.403 -9.958 20.469 1.00 80.81 294 VAL A O 1
ATOM 2393 N N . LEU A 1 295 ? -0.926 -8.930 19.134 1.00 80.56 295 LEU A N 1
ATOM 2394 C CA . LEU A 1 295 ? -0.863 -7.687 19.906 1.00 80.56 295 LEU A CA 1
ATOM 2395 C C . LEU A 1 295 ? -2.249 -7.038 20.036 1.00 80.56 295 LEU A C 1
ATOM 2397 O O . LEU A 1 295 ? -2.659 -6.646 21.131 1.00 80.56 295 LEU A O 1
ATOM 2401 N N . THR A 1 296 ? -2.985 -6.941 18.927 1.00 71.56 296 THR A N 1
ATOM 2402 C CA . THR A 1 296 ? -4.353 -6.408 18.912 1.00 71.56 296 THR A CA 1
ATOM 2403 C C . THR A 1 296 ? -5.302 -7.292 19.716 1.00 71.56 296 THR A C 1
ATOM 2405 O O . THR A 1 296 ? -6.087 -6.779 20.516 1.00 71.56 296 THR A O 1
ATOM 2408 N N . ALA A 1 297 ? -5.211 -8.613 19.550 1.00 73.62 297 ALA A N 1
ATOM 2409 C CA . ALA A 1 297 ? -6.021 -9.569 20.297 1.00 73.62 297 ALA A CA 1
ATOM 2410 C C . ALA A 1 297 ? -5.837 -9.439 21.819 1.00 73.62 297 ALA A C 1
ATOM 2412 O O . ALA A 1 297 ? -6.822 -9.389 22.555 1.00 73.62 297 ALA A O 1
ATOM 2413 N N . GLU A 1 298 ? -4.596 -9.316 22.292 1.00 84.44 298 GLU A N 1
ATOM 2414 C CA . GLU A 1 298 ? -4.280 -9.163 23.716 1.00 84.44 298 GLU A CA 1
ATOM 2415 C C . GLU A 1 298 ? -4.822 -7.854 24.302 1.00 84.44 298 GLU A C 1
ATOM 2417 O O . GLU A 1 298 ? -5.440 -7.852 25.372 1.00 84.44 298 GLU A O 1
ATOM 2422 N N . LYS A 1 299 ? -4.661 -6.737 23.580 1.00 74.56 299 LYS A N 1
ATOM 2423 C CA . LYS A 1 299 ? -5.231 -5.443 23.987 1.00 74.56 299 LYS A CA 1
ATOM 2424 C C . LYS A 1 299 ? -6.752 -5.519 24.096 1.00 74.56 299 LYS A C 1
ATOM 2426 O O . LYS A 1 299 ? -7.317 -5.079 25.098 1.00 74.56 299 LYS A O 1
ATOM 2431 N N . ASN A 1 300 ? -7.410 -6.124 23.109 1.00 65.81 300 ASN A N 1
ATOM 2432 C CA . ASN A 1 300 ? -8.862 -6.290 23.107 1.00 65.81 300 ASN A CA 1
ATOM 2433 C C . ASN A 1 300 ? -9.340 -7.176 24.261 1.00 65.81 300 ASN A C 1
ATOM 2435 O O . ASN A 1 300 ? -10.290 -6.808 24.951 1.00 65.81 300 ASN A O 1
ATOM 2439 N N . HIS A 1 301 ? -8.658 -8.294 24.523 1.00 75.88 301 HIS A N 1
ATOM 2440 C CA . HIS A 1 301 ? -8.990 -9.184 25.635 1.00 75.88 301 HIS A CA 1
ATOM 2441 C C . HIS A 1 301 ? -8.958 -8.450 26.985 1.00 75.88 301 HIS A C 1
ATOM 2443 O O . HIS A 1 301 ? -9.878 -8.587 27.796 1.00 75.88 301 HIS A O 1
ATOM 2449 N N . LEU A 1 302 ? -7.948 -7.605 27.214 1.00 73.38 302 LEU A N 1
ATOM 2450 C CA . LEU A 1 302 ? -7.848 -6.787 28.425 1.00 73.38 302 LEU A CA 1
ATOM 2451 C C . LEU A 1 302 ? -8.936 -5.707 28.500 1.00 73.38 302 LEU A C 1
ATOM 2453 O O . LEU A 1 302 ? -9.524 -5.511 29.565 1.00 73.38 302 LEU A O 1
ATOM 2457 N N . ILE A 1 303 ? -9.265 -5.045 27.387 1.00 62.66 303 ILE A N 1
ATOM 2458 C CA . ILE A 1 303 ? -10.351 -4.050 27.326 1.00 62.66 303 ILE A CA 1
ATOM 2459 C C . ILE A 1 303 ? -11.701 -4.695 27.665 1.00 62.66 303 ILE A C 1
ATOM 2461 O O . ILE A 1 303 ? -12.421 -4.192 28.532 1.00 62.66 303 ILE A O 1
ATOM 2465 N N . VAL A 1 304 ? -12.026 -5.828 27.035 1.00 65.25 304 VAL A N 1
ATOM 2466 C CA . VAL A 1 304 ? -13.258 -6.596 27.293 1.00 65.25 304 VAL A CA 1
ATOM 2467 C C . VAL A 1 304 ? -13.303 -7.083 28.742 1.00 65.25 304 VAL A C 1
ATOM 2469 O O . VAL A 1 304 ? -14.343 -7.000 29.398 1.00 65.25 304 VAL A O 1
ATOM 2472 N N . SER A 1 305 ? -12.150 -7.467 29.290 1.00 73.19 305 SER A N 1
ATOM 2473 C CA . SER A 1 305 ? -11.983 -7.838 30.699 1.00 73.19 305 SER A CA 1
ATOM 2474 C C . SER A 1 305 ? -12.001 -6.648 31.668 1.00 73.19 305 SER A C 1
ATOM 2476 O O . SER A 1 305 ? -11.679 -6.805 32.845 1.00 73.19 305 SER A O 1
ATOM 2478 N N . LYS A 1 306 ? -12.397 -5.453 31.205 1.00 84.06 306 LYS A N 1
ATOM 2479 C CA . LYS A 1 306 ? -12.487 -4.210 31.990 1.00 84.06 306 LYS A CA 1
ATOM 2480 C C . LYS A 1 306 ? -11.148 -3.767 32.589 1.00 84.06 306 LYS A C 1
ATOM 2482 O O . LYS A 1 306 ? -11.123 -3.112 33.629 1.00 84.06 306 LYS A O 1
ATOM 2487 N N . ARG A 1 307 ? -10.043 -4.085 31.911 1.00 83.19 307 ARG A N 1
ATOM 2488 C CA . ARG A 1 307 ? -8.677 -3.655 32.236 1.00 83.19 307 ARG A CA 1
ATOM 2489 C C . ARG A 1 307 ? -8.048 -2.818 31.111 1.00 83.19 307 ARG A C 1
ATOM 2491 O O . ARG A 1 307 ? -6.986 -3.173 30.596 1.00 83.19 307 ARG A O 1
ATOM 2498 N N . PRO A 1 308 ? -8.671 -1.694 30.699 1.00 67.38 308 PRO A N 1
ATOM 2499 C CA . PRO A 1 308 ? -8.080 -0.805 29.696 1.00 67.38 308 PRO A CA 1
ATOM 2500 C C . PRO A 1 308 ? -6.752 -0.188 30.171 1.00 67.38 308 PRO A C 1
ATOM 2502 O O . PRO A 1 308 ? -5.919 0.184 29.348 1.00 67.38 308 PRO A O 1
ATOM 2505 N N . ASP A 1 309 ? -6.541 -0.111 31.489 1.00 73.19 309 ASP A N 1
ATOM 2506 C CA . ASP A 1 309 ? -5.279 0.279 32.117 1.00 73.19 309 ASP A CA 1
ATOM 2507 C C . ASP A 1 309 ? -4.136 -0.669 31.731 1.00 73.19 309 ASP A C 1
ATOM 2509 O O . ASP A 1 309 ? -3.072 -0.206 31.327 1.00 73.19 309 ASP A O 1
ATOM 2513 N N . LEU A 1 310 ? -4.375 -1.984 31.769 1.00 77.75 310 LEU A N 1
ATOM 2514 C CA . LEU A 1 310 ? -3.396 -2.985 31.342 1.00 77.75 310 LEU A CA 1
ATOM 2515 C C . LEU A 1 310 ? -3.278 -3.065 29.823 1.00 77.75 310 LEU A C 1
ATOM 2517 O O . LEU A 1 310 ? -2.175 -3.231 29.313 1.00 77.75 310 LEU A O 1
ATOM 2521 N N . ALA A 1 311 ? -4.385 -2.909 29.090 1.00 67.44 311 ALA A N 1
ATOM 2522 C CA . ALA A 1 311 ? -4.365 -2.904 27.626 1.00 67.44 311 ALA A CA 1
ATOM 2523 C C . ALA A 1 311 ? -3.441 -1.805 27.073 1.00 67.44 311 ALA A C 1
ATOM 2525 O O . ALA A 1 311 ? -2.700 -2.024 26.115 1.00 67.44 311 ALA A O 1
ATOM 2526 N N . ALA A 1 312 ? -3.434 -0.633 27.716 1.00 68.62 312 ALA A N 1
ATOM 2527 C CA . ALA A 1 312 ? -2.536 0.469 27.380 1.00 68.62 312 ALA A CA 1
ATOM 2528 C C . ALA A 1 312 ? -1.056 0.176 27.694 1.00 68.62 312 ALA A C 1
ATOM 2530 O O . ALA A 1 312 ? -0.177 0.856 27.166 1.00 68.62 312 ALA A O 1
ATOM 2531 N N . MET A 1 313 ? -0.776 -0.812 28.549 1.00 82.25 313 MET A N 1
ATOM 2532 C CA . MET A 1 313 ? 0.574 -1.231 28.927 1.00 82.25 313 MET A CA 1
ATOM 2533 C C . MET A 1 313 ? 1.119 -2.380 28.069 1.00 82.25 313 MET A C 1
ATOM 2535 O O . MET A 1 313 ? 2.290 -2.711 28.228 1.00 82.25 313 MET A O 1
ATOM 2539 N N . VAL A 1 314 ? 0.317 -2.973 27.176 1.00 80.69 314 VAL A N 1
ATOM 2540 C CA . VAL A 1 314 ? 0.767 -4.039 26.263 1.00 80.69 314 VAL A CA 1
ATOM 2541 C C . VAL A 1 314 ? 1.759 -3.473 25.240 1.00 80.69 314 VAL A C 1
ATOM 2543 O O . VAL A 1 314 ? 1.440 -2.496 24.551 1.00 80.69 314 VAL A O 1
ATOM 2546 N N . ARG A 1 315 ? 2.933 -4.101 25.107 1.00 82.12 315 ARG A N 1
ATOM 2547 C CA . ARG A 1 315 ? 4.053 -3.626 24.272 1.00 82.12 315 ARG A CA 1
ATOM 2548 C C . ARG A 1 315 ? 4.502 -4.650 23.246 1.00 82.12 315 ARG A C 1
ATOM 2550 O O . ARG A 1 315 ? 4.501 -5.848 23.518 1.00 82.12 315 ARG A O 1
ATOM 2557 N N . HIS A 1 316 ? 4.961 -4.150 22.100 1.00 77.25 316 HIS A N 1
ATOM 2558 C CA . HIS A 1 316 ? 5.621 -4.950 21.068 1.00 77.25 316 HIS A CA 1
ATOM 2559 C C . HIS A 1 316 ? 7.137 -4.904 21.302 1.00 77.25 316 HIS A C 1
ATOM 2561 O O . HIS A 1 316 ? 7.843 -4.044 20.776 1.00 77.25 316 HIS A O 1
ATOM 2567 N N . THR A 1 317 ? 7.644 -5.793 22.157 1.00 69.19 317 THR A N 1
ATOM 2568 C CA . THR A 1 317 ? 9.011 -5.715 22.692 1.00 69.19 317 THR A CA 1
ATOM 2569 C C . THR A 1 317 ? 10.096 -5.929 21.642 1.00 69.19 317 THR A C 1
ATOM 2571 O O . THR A 1 317 ? 11.128 -5.262 21.727 1.00 69.19 317 THR A O 1
ATOM 2574 N N . ALA A 1 318 ? 9.851 -6.763 20.624 1.00 58.53 318 ALA A N 1
ATOM 2575 C CA . ALA A 1 318 ? 10.790 -6.969 19.514 1.00 58.53 318 ALA A CA 1
ATOM 2576 C C . ALA A 1 318 ? 11.098 -5.661 18.753 1.00 58.53 318 ALA A C 1
ATOM 2578 O O . ALA A 1 318 ? 12.239 -5.400 18.375 1.00 58.53 318 ALA A O 1
ATOM 2579 N N . LYS A 1 319 ? 10.101 -4.775 18.604 1.00 52.19 319 LYS A N 1
ATOM 2580 C CA . LYS A 1 319 ? 10.237 -3.504 17.867 1.00 52.19 319 LYS A CA 1
ATOM 2581 C C . LYS A 1 319 ? 10.702 -2.328 18.721 1.00 52.19 319 LYS A C 1
ATOM 2583 O O . LYS A 1 319 ? 11.277 -1.384 18.183 1.00 52.19 319 LYS A O 1
ATOM 2588 N N . GLU A 1 320 ? 10.450 -2.366 20.027 1.00 47.53 320 GLU A N 1
ATOM 2589 C CA . GLU A 1 320 ? 10.766 -1.261 20.943 1.00 47.53 320 GLU A CA 1
ATOM 2590 C C . GLU A 1 320 ? 12.165 -1.372 21.570 1.00 47.53 320 GLU A C 1
ATOM 2592 O O . GLU A 1 320 ? 12.792 -0.348 21.841 1.00 47.53 320 GLU A O 1
ATOM 2597 N N . GLU A 1 321 ? 12.668 -2.591 21.796 1.00 50.44 321 GLU A N 1
ATOM 2598 C CA . GLU A 1 321 ? 13.908 -2.821 22.557 1.00 50.44 321 GLU A CA 1
ATOM 2599 C C . GLU A 1 321 ? 14.905 -3.784 21.866 1.00 50.44 321 GLU A C 1
ATOM 2601 O O . GLU A 1 321 ? 16.017 -3.965 22.366 1.00 50.44 321 GLU A O 1
ATOM 2606 N N . GLY A 1 322 ? 14.549 -4.342 20.698 1.00 50.44 322 GLY A N 1
ATOM 2607 C CA . GLY A 1 322 ? 15.376 -5.235 19.868 1.00 50.44 322 GLY A CA 1
ATOM 2608 C C . GLY A 1 322 ? 15.196 -6.740 20.145 1.00 50.44 322 GLY A C 1
ATOM 2609 O O . GLY A 1 322 ? 14.621 -7.137 21.157 1.00 50.44 322 GLY A O 1
ATOM 2610 N N . ASP A 1 323 ? 15.745 -7.589 19.263 1.00 54.09 323 ASP A N 1
ATOM 2611 C CA . ASP A 1 323 ? 15.530 -9.058 19.194 1.00 54.09 323 ASP A CA 1
ATOM 2612 C C . ASP A 1 323 ? 16.210 -9.893 20.315 1.00 54.09 323 ASP A C 1
ATOM 2614 O O . ASP A 1 323 ? 16.585 -11.050 20.124 1.00 54.09 323 ASP A O 1
ATOM 2618 N N . GLY A 1 324 ? 16.423 -9.322 21.505 1.00 59.53 324 GLY A N 1
ATOM 2619 C CA . GLY A 1 324 ? 17.256 -9.920 22.562 1.00 59.53 324 GLY A CA 1
ATOM 2620 C C . GLY A 1 324 ? 16.524 -10.515 23.770 1.00 59.53 324 GLY A C 1
ATOM 2621 O O . GLY A 1 324 ? 17.169 -11.158 24.595 1.00 59.53 324 GLY A O 1
ATOM 2622 N N . LYS A 1 325 ? 15.210 -10.293 23.925 1.00 72.94 325 LYS A N 1
ATOM 2623 C CA . LYS A 1 325 ? 14.483 -10.634 25.167 1.00 72.94 325 LYS A CA 1
ATOM 2624 C C . LYS A 1 325 ? 13.927 -12.059 25.236 1.00 72.94 325 LYS A C 1
ATOM 2626 O O . LYS A 1 325 ? 13.635 -12.518 26.333 1.00 72.94 325 LYS A O 1
ATOM 2631 N N . GLY A 1 326 ? 13.784 -12.747 24.103 1.00 85.75 326 GLY A N 1
ATOM 2632 C CA . GLY A 1 326 ? 13.228 -14.107 24.043 1.00 85.75 326 GLY A CA 1
ATOM 2633 C C . GLY A 1 326 ? 11.695 -14.193 23.975 1.00 85.75 326 GLY A C 1
ATOM 2634 O O . GLY A 1 326 ? 11.153 -15.271 24.225 1.00 85.75 326 GLY A O 1
ATOM 2635 N N . TYR A 1 327 ? 11.013 -13.078 23.682 1.00 91.00 327 TYR A N 1
ATOM 2636 C CA . TYR A 1 327 ? 9.576 -13.000 23.388 1.00 91.00 327 TYR A CA 1
ATOM 2637 C C . TYR A 1 327 ? 9.237 -11.736 22.568 1.00 91.00 327 TYR A C 1
ATOM 2639 O O . TYR A 1 327 ? 9.931 -10.716 22.675 1.00 91.00 327 TYR A O 1
ATOM 2647 N N . ASP A 1 328 ? 8.131 -11.767 21.822 1.00 88.94 328 ASP A N 1
ATOM 2648 C CA . ASP A 1 328 ? 7.705 -10.681 20.926 1.00 88.94 328 ASP A CA 1
ATOM 2649 C C . ASP A 1 328 ? 6.830 -9.621 21.607 1.00 88.94 328 ASP A C 1
ATOM 2651 O O . ASP A 1 328 ? 6.939 -8.432 21.300 1.00 88.94 328 ASP A O 1
ATOM 2655 N N . ILE A 1 329 ? 5.939 -10.032 22.516 1.00 90.88 329 ILE A N 1
ATOM 2656 C CA . ILE A 1 329 ? 4.912 -9.169 23.121 1.00 90.88 329 ILE A CA 1
ATOM 2657 C C . ILE A 1 329 ? 4.914 -9.311 24.648 1.00 90.88 329 ILE A C 1
ATOM 2659 O O . ILE A 1 329 ? 4.786 -10.415 25.179 1.00 90.88 329 ILE A O 1
ATOM 2663 N N . GLU A 1 330 ? 4.985 -8.183 25.365 1.00 94.44 330 GLU A N 1
ATOM 2664 C CA . GLU A 1 330 ? 4.671 -8.120 26.801 1.00 94.44 330 GLU A CA 1
ATOM 2665 C C . GLU A 1 330 ? 3.197 -7.729 26.966 1.00 94.44 330 GLU A C 1
ATOM 2667 O O . GLU A 1 330 ? 2.776 -6.653 26.538 1.00 94.44 330 GLU A O 1
ATOM 2672 N N . SER A 1 331 ? 2.411 -8.602 27.589 1.00 94.69 331 SER A N 1
ATOM 2673 C CA . SER A 1 331 ? 0.984 -8.419 27.863 1.00 94.69 331 SER A CA 1
ATOM 2674 C C . SER A 1 331 ? 0.671 -8.736 29.331 1.00 94.69 331 SER A C 1
ATOM 2676 O O . SER A 1 331 ? 1.569 -8.919 30.156 1.00 94.69 331 SER A O 1
ATOM 2678 N N . PHE A 1 332 ? -0.611 -8.789 29.677 1.00 92.94 332 PHE A N 1
ATOM 2679 C CA . PHE A 1 332 ? -1.099 -9.071 31.017 1.00 92.94 332 PHE A CA 1
ATOM 2680 C C . PHE A 1 332 ? -2.321 -9.985 30.963 1.00 92.94 332 PHE A C 1
ATOM 2682 O O . PHE A 1 332 ? -3.092 -9.971 30.006 1.00 92.94 332 PHE A O 1
ATOM 2689 N N . SER A 1 333 ? -2.534 -10.763 32.015 1.00 88.44 333 SER A N 1
ATOM 2690 C CA . SER A 1 333 ? -3.833 -11.371 32.278 1.00 88.44 333 SER A CA 1
ATOM 2691 C C . SER A 1 333 ? -4.762 -10.347 32.960 1.00 88.44 333 SER A C 1
ATOM 2693 O O . SER A 1 333 ? -4.292 -9.347 33.519 1.00 88.44 333 SER A O 1
ATOM 2695 N N . PRO A 1 334 ? -6.086 -10.583 33.000 1.00 85.12 334 PRO A N 1
ATOM 2696 C CA . PRO A 1 334 ? -7.024 -9.675 33.670 1.00 85.12 334 PRO A CA 1
ATOM 2697 C C . PRO A 1 334 ? -6.727 -9.432 35.158 1.00 85.12 334 PRO A C 1
ATOM 2699 O O . PRO A 1 334 ? -7.086 -8.383 35.702 1.00 85.12 334 PRO A O 1
ATOM 2702 N N . ASN A 1 335 ? -6.046 -10.375 35.821 1.00 89.44 335 ASN A N 1
ATOM 2703 C CA . ASN A 1 335 ? -5.636 -10.245 37.222 1.00 89.44 335 ASN A CA 1
ATOM 2704 C C . ASN A 1 335 ? -4.366 -9.379 37.404 1.00 89.44 335 ASN A C 1
ATOM 2706 O O . ASN A 1 335 ? -4.016 -9.049 38.533 1.00 89.44 335 ASN A O 1
ATOM 2710 N N . GLY A 1 336 ? -3.712 -8.958 36.314 1.00 88.69 336 GLY A N 1
ATOM 2711 C CA . GLY A 1 336 ? -2.504 -8.130 36.327 1.00 88.69 336 GLY A CA 1
ATOM 2712 C C . GLY A 1 336 ? -1.183 -8.897 36.305 1.00 88.69 336 GLY A C 1
ATOM 2713 O O . GLY A 1 336 ? -0.132 -8.259 36.314 1.00 88.69 336 GLY A O 1
ATOM 2714 N N . GLN A 1 337 ? -1.199 -10.231 36.246 1.00 93.94 337 GLN A N 1
ATOM 2715 C CA . GLN A 1 337 ? 0.014 -11.014 36.005 1.00 93.94 337 GLN A CA 1
ATOM 2716 C C . GLN A 1 337 ? 0.536 -10.759 34.594 1.00 93.94 337 GLN A C 1
ATOM 2718 O O . GLN A 1 337 ? -0.239 -10.680 33.642 1.00 93.94 337 GLN A O 1
ATOM 2723 N N . LYS A 1 338 ? 1.857 -10.637 34.462 1.00 94.50 338 LYS A N 1
ATOM 2724 C CA . LYS A 1 338 ? 2.506 -10.448 33.166 1.00 94.50 338 LYS A CA 1
ATOM 2725 C C . LYS A 1 338 ? 2.368 -11.696 32.297 1.00 94.50 338 LYS A C 1
ATOM 2727 O O . LYS A 1 338 ? 2.414 -12.814 32.796 1.00 94.50 338 LYS A O 1
ATOM 2732 N N . LYS A 1 339 ? 2.256 -11.484 30.991 1.00 94.75 339 LYS A N 1
ATOM 2733 C CA . LYS A 1 339 ? 2.346 -12.509 29.952 1.00 94.75 339 LYS A CA 1
ATOM 2734 C C . LYS A 1 339 ? 3.492 -12.141 29.016 1.00 94.75 339 LYS A C 1
ATOM 2736 O O . LYS A 1 339 ? 3.514 -11.036 28.484 1.00 94.75 339 LYS A O 1
ATOM 2741 N N . TYR A 1 340 ? 4.405 -13.071 28.796 1.00 95.44 340 TYR A N 1
ATOM 2742 C CA . TYR A 1 340 ? 5.464 -12.977 27.798 1.00 95.44 340 TYR A CA 1
ATOM 2743 C C . TYR A 1 340 ? 5.063 -13.852 26.622 1.00 95.44 340 TYR A C 1
ATOM 2745 O O . TYR A 1 340 ? 4.893 -15.057 26.795 1.00 95.44 340 TYR A O 1
ATOM 2753 N N . ILE A 1 341 ? 4.823 -13.247 25.463 1.00 94.69 341 ILE A N 1
ATOM 2754 C CA . ILE A 1 341 ? 4.202 -13.925 24.329 1.00 94.69 341 ILE A CA 1
ATOM 2755 C C . ILE A 1 341 ? 5.167 -13.965 23.152 1.00 94.69 341 ILE A C 1
ATOM 2757 O O . ILE A 1 341 ? 5.581 -12.927 22.648 1.00 94.69 341 ILE A O 1
ATOM 2761 N N . GLU A 1 342 ? 5.461 -15.175 22.700 1.00 95.12 342 GLU A N 1
ATOM 2762 C CA . GLU A 1 342 ? 6.182 -15.478 21.468 1.00 95.12 342 GLU A CA 1
ATOM 2763 C C . GLU A 1 342 ? 5.191 -15.836 20.355 1.00 95.12 342 GLU A C 1
ATOM 2765 O O . GLU A 1 342 ? 4.298 -16.662 20.562 1.00 95.12 342 GLU A O 1
ATOM 2770 N N . VAL A 1 343 ? 5.332 -15.260 19.163 1.00 91.19 343 VAL A N 1
ATOM 2771 C CA . VAL A 1 343 ? 4.387 -15.418 18.054 1.00 91.19 343 VAL A CA 1
ATOM 2772 C C . VAL A 1 343 ? 5.041 -16.152 16.891 1.00 91.19 343 VAL A C 1
ATOM 2774 O O . VAL A 1 343 ? 5.999 -15.707 16.273 1.00 91.19 343 VAL A O 1
ATOM 2777 N N . LYS A 1 344 ? 4.472 -17.299 16.514 1.00 91.88 344 LYS A N 1
ATOM 2778 C CA . LYS A 1 344 ? 4.958 -18.097 15.381 1.00 91.88 344 LYS A CA 1
ATOM 2779 C C . LYS A 1 344 ? 3.887 -18.197 14.307 1.00 91.88 344 LYS A C 1
ATOM 2781 O O . LYS A 1 344 ? 2.962 -18.999 14.425 1.00 91.88 344 LYS A O 1
ATOM 2786 N N . THR A 1 345 ? 4.070 -17.497 13.193 1.00 86.56 345 THR A N 1
ATOM 2787 C CA . THR A 1 345 ? 3.063 -17.413 12.116 1.00 86.56 345 THR A CA 1
ATOM 2788 C C . THR A 1 345 ? 3.403 -18.296 10.913 1.00 86.56 345 THR A C 1
ATOM 2790 O O . THR A 1 345 ? 4.568 -18.495 10.573 1.00 86.56 345 THR A O 1
ATOM 2793 N N . THR A 1 346 ? 2.391 -18.874 10.261 1.00 83.25 346 THR A N 1
ATOM 2794 C CA . THR A 1 346 ? 2.543 -19.639 9.012 1.00 83.25 346 THR A CA 1
ATOM 2795 C C . THR A 1 346 ? 1.267 -19.594 8.167 1.00 83.25 346 THR A C 1
ATOM 2797 O O . THR A 1 346 ? 0.162 -19.670 8.699 1.00 83.25 346 THR A O 1
ATOM 2800 N N . THR A 1 347 ? 1.399 -19.544 6.836 1.00 80.38 347 THR A N 1
ATOM 2801 C CA . THR A 1 347 ? 0.271 -19.788 5.910 1.00 80.38 347 THR A CA 1
ATOM 2802 C C . THR A 1 347 ? -0.083 -21.272 5.779 1.00 80.38 347 THR A C 1
ATOM 2804 O O . THR A 1 347 ? -1.068 -21.617 5.132 1.00 80.38 347 THR A O 1
ATOM 2807 N N . GLY A 1 348 ? 0.750 -22.166 6.323 1.00 78.94 348 GLY A N 1
ATOM 2808 C CA . GLY A 1 348 ? 0.553 -23.611 6.269 1.00 78.94 348 GLY A CA 1
ATOM 2809 C C . GLY A 1 348 ? -0.266 -24.162 7.438 1.00 78.94 348 GLY A C 1
ATOM 2810 O O . GLY A 1 348 ? -0.639 -23.450 8.362 1.00 78.94 348 GLY A O 1
ATOM 2811 N N . LYS A 1 349 ? -0.468 -25.483 7.430 1.00 79.19 349 LYS A N 1
ATOM 2812 C CA . LYS A 1 349 ? -1.297 -26.199 8.415 1.00 79.19 349 LYS A CA 1
ATOM 2813 C C . LYS A 1 349 ? -0.761 -26.110 9.853 1.00 79.19 349 LYS A C 1
ATOM 2815 O O . LYS A 1 349 ? 0.451 -25.988 10.060 1.00 79.19 349 LYS A O 1
ATOM 2820 N N . LYS A 1 350 ? -1.652 -26.350 10.828 1.00 77.00 350 LYS A N 1
ATOM 2821 C CA . LYS A 1 350 ? -1.408 -26.417 12.290 1.00 77.00 350 LYS A CA 1
ATOM 2822 C C . LYS A 1 350 ? -0.084 -27.073 12.709 1.00 77.00 350 LYS A C 1
ATOM 2824 O O . LYS A 1 350 ? 0.674 -26.492 13.473 1.00 77.00 350 LYS A O 1
ATOM 2829 N N . ASN A 1 351 ? 0.231 -28.248 12.155 1.00 74.00 351 ASN A N 1
ATOM 2830 C CA . ASN A 1 351 ? 1.400 -29.056 12.545 1.00 74.00 351 ASN A CA 1
ATOM 2831 C C . ASN A 1 351 ? 2.666 -28.761 11.716 1.00 74.00 351 ASN A C 1
ATOM 2833 O O . ASN A 1 351 ? 3.602 -29.564 11.685 1.00 74.00 351 ASN A O 1
ATOM 2837 N N . SER A 1 352 ? 2.689 -27.654 10.969 1.00 76.06 352 SER A N 1
ATOM 2838 C CA . SER A 1 352 ? 3.885 -27.245 10.234 1.00 76.06 352 SER A CA 1
ATOM 2839 C C . SER A 1 352 ? 4.978 -26.775 11.195 1.00 76.06 352 SER A C 1
ATOM 2841 O O . SER A 1 352 ? 4.709 -26.118 12.201 1.00 76.06 352 SER A O 1
ATOM 2843 N N . ARG A 1 353 ? 6.227 -27.121 10.867 1.00 76.12 353 ARG A N 1
ATOM 2844 C CA . ARG A 1 353 ? 7.403 -26.775 11.676 1.00 76.12 353 ARG A CA 1
ATOM 2845 C C . ARG A 1 353 ? 7.574 -25.255 11.763 1.00 76.12 353 ARG A C 1
ATOM 2847 O O . ARG A 1 353 ? 7.214 -24.535 10.832 1.00 76.12 353 ARG A O 1
ATOM 2854 N N . PHE A 1 354 ? 8.167 -24.796 12.854 1.00 84.19 354 PHE A N 1
ATOM 2855 C CA . PHE A 1 354 ? 8.593 -23.414 13.056 1.00 84.19 354 PHE A CA 1
ATOM 2856 C C . PHE A 1 354 ? 9.975 -23.390 13.704 1.00 84.19 354 PHE A C 1
ATOM 2858 O O . PHE A 1 354 ? 10.436 -24.405 14.226 1.00 84.19 354 PHE A O 1
ATOM 2865 N N . MET A 1 355 ? 10.646 -22.246 13.605 1.00 82.00 355 MET A N 1
ATOM 2866 C CA . MET A 1 355 ? 11.920 -22.005 14.275 1.00 82.00 355 MET A CA 1
ATOM 2867 C C . MET A 1 355 ? 11.650 -21.375 15.639 1.00 82.00 355 MET A C 1
ATOM 2869 O O . MET A 1 355 ? 10.756 -20.541 15.750 1.00 82.00 355 MET A O 1
ATOM 2873 N N . ILE A 1 356 ? 12.414 -21.792 16.642 1.00 84.50 356 ILE A N 1
ATOM 2874 C CA . ILE A 1 356 ? 12.452 -21.204 17.981 1.00 84.50 356 ILE A CA 1
ATOM 2875 C C . ILE A 1 356 ? 13.928 -21.038 18.351 1.00 84.50 356 ILE A C 1
ATOM 2877 O O . ILE A 1 356 ? 14.726 -21.936 18.057 1.00 84.50 356 ILE A O 1
ATOM 2881 N N . SER A 1 357 ? 14.312 -19.880 18.881 1.00 83.69 357 SER A N 1
ATOM 2882 C CA . SER A 1 357 ? 15.710 -19.594 19.220 1.00 83.69 357 SER A CA 1
ATOM 2883 C C . SER A 1 357 ? 16.101 -20.165 20.588 1.00 83.69 357 SER A C 1
ATOM 2885 O O . SER A 1 357 ? 15.249 -20.453 21.430 1.00 83.69 357 SER A O 1
ATOM 2887 N N . ASP A 1 358 ? 17.406 -20.318 20.837 1.00 82.50 358 ASP A N 1
ATOM 2888 C CA . ASP A 1 358 ? 17.899 -20.703 22.168 1.00 82.50 358 ASP A CA 1
ATOM 2889 C C . ASP A 1 358 ? 17.550 -19.653 23.231 1.00 82.50 358 ASP A C 1
ATOM 2891 O O . ASP A 1 358 ? 17.282 -20.018 24.375 1.00 82.50 358 ASP A O 1
ATOM 2895 N N . THR A 1 359 ? 17.503 -18.371 22.851 1.00 85.81 359 THR A N 1
ATOM 2896 C CA . THR A 1 359 ? 17.088 -17.271 23.730 1.00 85.81 359 THR A CA 1
ATOM 2897 C C . THR A 1 359 ? 15.619 -17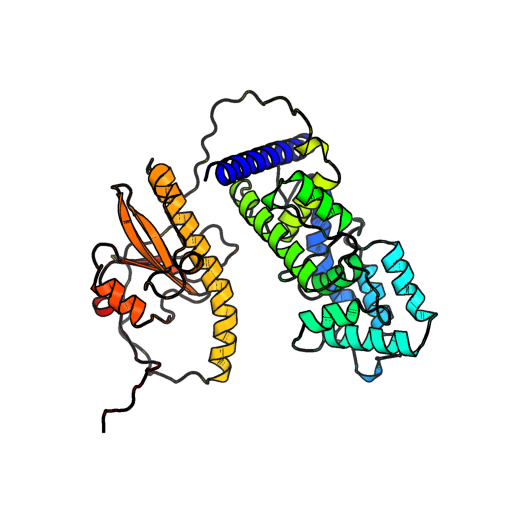.407 24.128 1.00 85.81 359 THR A C 1
ATOM 2899 O O . THR A 1 359 ? 15.310 -17.343 25.315 1.00 85.81 359 THR A O 1
ATOM 2902 N N . GLU A 1 360 ? 14.720 -17.673 23.174 1.00 92.12 360 GLU A N 1
ATOM 2903 C CA . GLU A 1 360 ? 13.296 -17.945 23.445 1.00 92.12 360 GLU A CA 1
ATOM 2904 C C . GLU A 1 360 ? 13.120 -19.174 24.354 1.00 92.12 360 GLU A C 1
ATOM 2906 O O . GLU A 1 360 ? 12.390 -19.136 25.346 1.00 92.12 360 GLU A O 1
ATOM 2911 N N . LEU A 1 361 ? 13.845 -20.263 24.068 1.00 90.25 361 LEU A N 1
ATOM 2912 C CA . LEU A 1 361 ? 13.813 -21.476 24.888 1.00 90.25 361 LEU A CA 1
ATOM 2913 C C . LEU A 1 361 ? 14.305 -21.225 26.317 1.00 90.25 361 LEU A C 1
ATOM 2915 O O . LEU A 1 361 ? 13.674 -21.698 27.264 1.00 90.25 361 LEU A O 1
ATOM 2919 N N . ALA A 1 362 ? 15.418 -20.507 26.482 1.00 90.00 362 ALA A N 1
ATOM 2920 C CA . ALA A 1 362 ? 15.965 -20.162 27.791 1.00 90.00 362 ALA A CA 1
ATOM 2921 C C . ALA A 1 362 ? 14.987 -19.290 28.585 1.00 90.00 362 ALA A C 1
ATOM 2923 O O . ALA A 1 362 ? 14.649 -19.639 29.715 1.00 90.00 362 ALA A O 1
ATOM 2924 N N . PHE A 1 363 ? 14.449 -18.240 27.961 1.00 94.06 363 PHE A N 1
ATOM 2925 C CA . PHE A 1 363 ? 13.502 -17.339 28.608 1.00 94.06 363 PHE A CA 1
ATOM 2926 C C . PHE A 1 363 ? 12.220 -18.069 29.044 1.00 94.06 363 PHE A C 1
ATOM 2928 O O . PHE A 1 363 ? 11.734 -17.851 30.156 1.00 94.06 363 PHE A O 1
ATOM 2935 N N . SER A 1 364 ? 11.707 -18.989 28.216 1.00 95.81 364 SER A N 1
ATOM 2936 C CA . SER A 1 364 ? 10.539 -19.813 28.562 1.00 95.81 364 SER A CA 1
ATOM 2937 C C . SER A 1 364 ? 10.779 -20.740 29.760 1.00 95.81 364 SER A C 1
ATOM 2939 O O . SER A 1 364 ? 9.866 -20.981 30.546 1.00 95.81 364 SER A O 1
ATOM 2941 N N . ALA A 1 365 ? 12.005 -21.248 29.917 1.00 93.06 365 ALA A N 1
ATOM 2942 C CA . ALA A 1 365 ? 12.381 -22.110 31.033 1.00 93.06 365 ALA A CA 1
ATOM 2943 C C . ALA A 1 365 ? 12.564 -21.316 32.337 1.00 93.06 365 ALA A C 1
ATOM 2945 O O . ALA A 1 365 ? 12.315 -21.846 33.416 1.00 93.06 365 ALA A O 1
ATOM 2946 N N . GLU A 1 366 ? 12.979 -20.051 32.239 1.00 95.38 366 GLU A N 1
ATOM 2947 C CA . GLU A 1 366 ? 13.125 -19.141 33.381 1.00 95.38 366 GLU A CA 1
ATOM 2948 C C . GLU A 1 366 ? 11.786 -18.545 33.845 1.00 95.38 366 GLU A C 1
ATOM 2950 O O . GLU A 1 366 ? 11.628 -18.240 35.025 1.00 95.38 366 GLU A O 1
ATOM 2955 N N . ASN A 1 367 ? 10.809 -18.401 32.939 1.00 95.44 367 ASN A N 1
ATOM 2956 C CA . ASN A 1 367 ? 9.519 -17.753 33.206 1.00 95.44 367 ASN A CA 1
ATOM 2957 C C . ASN A 1 367 ? 8.299 -18.639 32.864 1.00 95.44 367 ASN A C 1
ATOM 2959 O O . ASN A 1 367 ? 7.360 -18.143 32.234 1.00 95.44 367 ASN A O 1
ATOM 2963 N N . PRO A 1 368 ? 8.253 -19.924 33.267 1.00 92.56 368 PRO A N 1
ATOM 2964 C CA . PRO A 1 368 ? 7.249 -20.874 32.781 1.00 92.56 368 PRO A CA 1
ATOM 2965 C C . PRO A 1 368 ? 5.813 -20.446 33.111 1.00 92.56 368 PRO A C 1
ATOM 2967 O O . PRO A 1 368 ? 4.928 -20.565 32.269 1.00 92.56 368 PRO A O 1
ATOM 2970 N N . ASP A 1 369 ? 5.582 -19.861 34.289 1.00 92.75 369 ASP A N 1
ATOM 2971 C CA . ASP A 1 369 ? 4.241 -19.443 34.721 1.00 92.75 369 ASP A CA 1
ATOM 2972 C C . ASP A 1 369 ? 3.655 -18.314 33.860 1.00 92.75 369 ASP A C 1
ATOM 2974 O O . ASP A 1 369 ? 2.436 -18.176 33.754 1.00 92.75 369 ASP A O 1
ATOM 2978 N N . ASN A 1 370 ? 4.511 -17.527 33.205 1.00 94.31 370 ASN A N 1
ATOM 2979 C CA . ASN A 1 370 ? 4.121 -16.326 32.471 1.00 94.31 370 ASN A CA 1
ATOM 2980 C C . ASN A 1 370 ? 4.446 -16.402 30.970 1.00 94.31 370 ASN A C 1
ATOM 2982 O O . ASN A 1 370 ? 4.157 -15.440 30.260 1.00 94.31 370 ASN A O 1
ATOM 2986 N N . TYR A 1 371 ? 5.038 -17.494 30.472 1.00 95.38 371 TYR A N 1
ATOM 2987 C CA . TYR A 1 371 ? 5.480 -17.612 29.079 1.00 95.38 371 TYR A CA 1
ATOM 2988 C C . TYR A 1 371 ? 4.476 -18.345 28.192 1.00 95.38 371 TYR A C 1
ATOM 2990 O O . TYR A 1 371 ? 4.070 -19.472 28.483 1.00 95.38 371 TYR A O 1
ATOM 2998 N N . TYR A 1 372 ? 4.128 -17.731 27.065 1.00 94.50 372 TYR A N 1
ATOM 2999 C CA . TYR A 1 372 ? 3.155 -18.246 26.116 1.00 94.50 372 TYR A CA 1
ATOM 3000 C C . TYR A 1 372 ? 3.712 -18.231 24.693 1.00 94.50 372 TYR A C 1
ATOM 3002 O O . TYR A 1 372 ? 4.319 -17.254 24.272 1.00 94.50 372 TYR A O 1
ATOM 3010 N N . LEU A 1 373 ? 3.425 -19.273 23.915 1.00 93.62 373 LEU A N 1
ATOM 3011 C CA . LEU A 1 373 ? 3.695 -19.320 22.479 1.00 93.62 373 LEU A CA 1
ATOM 3012 C C . LEU A 1 373 ? 2.378 -19.369 21.708 1.00 93.62 373 LEU A C 1
ATOM 3014 O O . LEU A 1 373 ? 1.601 -20.312 21.852 1.00 93.62 373 LEU A O 1
ATOM 3018 N N . TYR A 1 374 ? 2.140 -18.365 20.871 1.00 92.62 374 TYR A N 1
ATOM 3019 C CA . TYR A 1 374 ? 0.960 -18.232 20.024 1.00 92.62 374 TYR A CA 1
ATOM 3020 C C . TYR A 1 374 ? 1.312 -18.725 18.623 1.00 92.62 374 TYR A C 1
ATOM 3022 O O . TYR A 1 374 ? 2.104 -18.113 17.903 1.00 92.62 374 TYR A O 1
ATOM 3030 N N . ARG A 1 375 ? 0.725 -19.853 18.216 1.00 90.56 375 ARG A N 1
ATOM 3031 C CA . ARG A 1 375 ? 0.936 -20.435 16.889 1.00 90.56 375 ARG A CA 1
ATOM 3032 C C . ARG A 1 375 ? -0.250 -20.131 15.990 1.00 90.56 375 ARG A C 1
ATOM 3034 O O . ARG A 1 375 ? -1.267 -20.819 16.045 1.00 90.56 375 ARG A O 1
ATOM 3041 N N . LEU A 1 376 ? -0.069 -19.150 15.113 1.00 86.00 376 LEU A N 1
ATOM 3042 C CA . LEU A 1 376 ? -1.008 -18.823 14.042 1.00 86.00 376 LEU A CA 1
ATOM 3043 C C . LEU A 1 376 ? -0.750 -19.726 12.832 1.00 86.00 376 LEU A C 1
ATOM 3045 O O . LEU A 1 376 ? 0.382 -19.803 12.349 1.00 86.00 376 LEU A O 1
ATOM 3049 N N . TYR A 1 377 ? -1.786 -20.404 12.339 1.00 83.06 377 TYR A N 1
ATOM 3050 C CA . TYR A 1 377 ? -1.716 -21.325 11.203 1.00 83.06 377 TYR A CA 1
ATOM 3051 C C . TYR A 1 377 ? -2.875 -21.120 10.232 1.00 83.06 377 TYR A C 1
ATOM 3053 O O . TYR A 1 377 ? -3.879 -20.497 10.566 1.00 83.06 377 TYR A O 1
ATOM 3061 N N . ASP A 1 378 ? -2.693 -21.605 9.001 1.00 78.56 378 ASP A N 1
ATOM 3062 C CA . ASP A 1 378 ? -3.543 -21.274 7.853 1.00 78.56 378 ASP A CA 1
ATOM 3063 C C . ASP A 1 378 ? -3.770 -19.749 7.743 1.00 78.56 378 ASP A C 1
ATOM 3065 O O . ASP A 1 378 ? -4.820 -19.279 7.299 1.00 78.56 378 ASP A O 1
ATOM 3069 N N . PHE A 1 379 ? -2.755 -18.981 8.174 1.00 77.25 379 PHE A N 1
ATOM 3070 C CA . PHE A 1 379 ? -2.865 -17.555 8.435 1.00 77.25 379 PHE A CA 1
ATOM 3071 C C . PHE A 1 379 ? -3.085 -16.782 7.142 1.00 77.25 379 PHE A C 1
ATOM 3073 O O . PHE A 1 379 ? -2.343 -16.925 6.162 1.00 77.25 379 PHE A O 1
ATOM 3080 N N . LYS A 1 380 ? -4.091 -15.915 7.167 1.00 73.50 380 LYS A N 1
ATOM 3081 C CA . LYS A 1 380 ? -4.410 -14.973 6.104 1.00 73.50 380 LYS A CA 1
ATOM 3082 C C . LYS A 1 380 ? -4.533 -13.603 6.748 1.00 73.50 380 LYS A C 1
ATOM 3084 O O . LYS A 1 380 ? -5.469 -13.353 7.500 1.00 73.50 380 LYS A O 1
ATOM 3089 N N . ALA A 1 381 ? -3.626 -12.695 6.394 1.00 55.56 381 ALA A N 1
ATOM 3090 C CA . ALA A 1 381 ? -3.623 -11.330 6.925 1.00 55.56 381 ALA A CA 1
ATOM 3091 C C . ALA A 1 381 ? -4.949 -10.576 6.680 1.00 55.56 381 ALA A C 1
ATOM 3093 O O . ALA A 1 381 ? -5.244 -9.610 7.371 1.00 55.56 381 ALA A O 1
ATOM 3094 N N . SER A 1 382 ? -5.750 -11.018 5.704 1.00 47.22 382 SER A N 1
ATOM 3095 C CA . SER A 1 382 ? -7.065 -10.467 5.376 1.00 47.22 382 SER A CA 1
ATOM 3096 C C . SER A 1 382 ? -8.256 -11.147 6.065 1.00 47.22 382 SER A C 1
ATOM 3098 O O . SER A 1 382 ? -9.386 -10.701 5.863 1.00 47.22 382 SER A O 1
ATOM 3100 N N . ALA A 1 383 ? -8.047 -12.233 6.819 1.00 46.56 383 ALA A N 1
ATOM 3101 C CA . ALA A 1 383 ? -9.122 -12.957 7.492 1.00 46.56 383 ALA A CA 1
ATOM 3102 C C . ALA A 1 383 ? -9.470 -12.314 8.843 1.00 46.56 383 ALA A C 1
ATOM 3104 O O . ALA A 1 383 ? -8.579 -11.969 9.617 1.00 46.56 383 ALA A O 1
ATOM 3105 N N . LYS A 1 384 ? -10.776 -12.197 9.126 1.00 43.41 384 LYS A N 1
ATOM 3106 C CA . LYS A 1 384 ? -11.306 -11.678 10.403 1.00 43.41 384 LYS A CA 1
ATOM 3107 C C . LYS A 1 384 ? -10.902 -12.556 11.594 1.00 43.41 384 LYS A C 1
ATOM 3109 O O . LYS A 1 384 ? -10.583 -12.051 12.663 1.00 43.41 384 LYS A O 1
ATOM 3114 N N . GLU A 1 385 ? -10.850 -13.865 11.378 1.00 52.00 385 GLU A N 1
ATOM 3115 C CA . GLU A 1 385 ? -10.403 -14.854 12.352 1.00 52.00 385 GLU A CA 1
ATOM 3116 C C . GLU A 1 385 ? -9.287 -15.687 11.732 1.00 52.00 385 GLU A C 1
ATOM 3118 O O . GLU A 1 385 ? -9.394 -16.145 10.591 1.00 52.00 385 GLU A O 1
ATOM 3123 N N . ASN A 1 386 ? -8.207 -15.875 12.483 1.00 66.31 386 ASN A N 1
ATOM 3124 C CA . ASN A 1 386 ? -7.117 -16.756 12.100 1.00 66.31 386 ASN A CA 1
ATOM 3125 C C . ASN A 1 386 ? -7.043 -17.913 13.086 1.00 66.31 386 ASN A C 1
ATOM 3127 O O . ASN A 1 386 ? -7.231 -17.741 14.290 1.00 66.31 386 ASN A O 1
ATOM 3131 N N . SER A 1 387 ? -6.762 -19.107 12.573 1.00 77.62 387 SER A N 1
ATOM 3132 C CA . SER A 1 387 ? -6.647 -20.279 13.422 1.00 77.62 387 SER A CA 1
ATOM 3133 C C . SER A 1 387 ? -5.390 -20.181 14.284 1.00 77.62 387 SER A C 1
ATOM 3135 O O . SER A 1 387 ? -4.285 -19.962 13.785 1.00 77.62 387 SER A O 1
ATOM 3137 N N . CYS A 1 388 ? -5.569 -20.343 15.593 1.00 83.38 388 CYS A N 1
ATOM 3138 C CA . CYS A 1 388 ? -4.508 -20.197 16.579 1.00 83.38 388 CYS A CA 1
ATOM 3139 C C . CYS A 1 388 ? -4.550 -21.343 17.597 1.00 83.38 388 CYS A C 1
ATOM 3141 O O . CYS A 1 388 ? -5.619 -21.869 17.918 1.00 83.38 388 CYS A O 1
ATOM 3143 N N . PHE A 1 389 ? -3.387 -21.743 18.106 1.00 80.12 389 PHE A N 1
ATOM 3144 C CA . PHE A 1 389 ? -3.288 -22.463 19.375 1.00 80.12 389 PHE A CA 1
ATOM 3145 C C . PHE A 1 389 ? -2.225 -21.810 20.256 1.00 80.12 389 PHE A C 1
ATOM 3147 O O . PHE A 1 389 ? -1.272 -21.218 19.748 1.00 80.12 389 PHE A O 1
ATOM 3154 N N . VAL A 1 390 ? -2.386 -21.942 21.570 1.00 84.00 390 VAL A N 1
ATOM 3155 C CA . VAL A 1 390 ? -1.489 -21.340 22.562 1.00 84.00 390 VAL A CA 1
ATOM 3156 C C . VAL A 1 390 ? -0.802 -22.446 23.342 1.00 84.00 390 VAL A C 1
ATOM 3158 O O . VAL A 1 390 ? -1.483 -23.329 23.840 1.00 84.00 390 VAL A O 1
ATOM 3161 N N . LEU A 1 391 ? 0.520 -22.404 23.469 1.00 84.25 391 LEU A N 1
ATOM 3162 C CA . LEU A 1 391 ? 1.269 -23.228 24.421 1.00 84.25 391 LEU A CA 1
ATOM 3163 C C . LEU A 1 391 ? 1.669 -22.355 25.609 1.00 84.25 391 LEU A C 1
ATOM 3165 O O . LEU A 1 391 ? 2.033 -21.201 25.412 1.00 84.25 391 LEU A O 1
ATOM 3169 N N . HIS A 1 392 ? 1.619 -22.893 26.823 1.00 90.69 392 HIS A N 1
ATOM 3170 C CA . HIS A 1 392 ? 1.950 -22.175 28.057 1.00 90.69 392 HIS A CA 1
ATOM 3171 C C . HIS A 1 392 ? 2.922 -23.016 28.880 1.00 90.69 392 HIS A C 1
ATOM 3173 O O . HIS A 1 392 ? 2.683 -24.213 29.039 1.00 90.69 392 HIS A O 1
ATOM 3179 N N . GLY A 1 393 ? 4.016 -22.415 29.355 1.00 89.00 393 GLY A N 1
ATOM 3180 C CA . GLY A 1 393 ? 5.025 -23.100 30.168 1.00 89.00 393 GLY A CA 1
ATOM 3181 C C . GLY A 1 393 ? 6.426 -23.142 29.555 1.00 89.00 393 GLY A C 1
ATOM 3182 O O . GLY A 1 393 ? 6.774 -22.379 28.654 1.00 89.00 393 GLY A O 1
ATOM 3183 N N . ASN A 1 394 ? 7.237 -24.080 30.050 1.00 90.12 394 ASN A N 1
ATOM 3184 C CA . ASN A 1 394 ? 8.600 -24.318 29.582 1.00 90.12 394 ASN A CA 1
ATOM 3185 C C . ASN A 1 394 ? 8.594 -24.974 28.190 1.00 90.12 394 ASN A C 1
ATOM 3187 O O . ASN A 1 394 ? 8.287 -26.162 28.045 1.00 90.12 394 ASN A O 1
ATOM 3191 N N . MET A 1 395 ? 8.992 -24.233 27.151 1.00 92.25 395 MET A N 1
ATOM 3192 C CA . MET A 1 395 ? 8.967 -24.746 25.777 1.00 92.25 395 MET A CA 1
ATOM 3193 C C . MET A 1 395 ? 9.934 -25.919 25.555 1.00 92.25 395 MET A C 1
ATOM 3195 O O . MET A 1 395 ? 9.713 -26.703 24.633 1.00 92.25 395 MET A O 1
ATOM 3199 N N . ARG A 1 396 ? 10.960 -26.107 26.402 1.00 87.00 396 ARG A N 1
ATOM 3200 C CA . ARG A 1 396 ? 11.856 -27.280 26.324 1.00 87.00 396 ARG A CA 1
ATOM 3201 C C . ARG A 1 396 ? 11.169 -28.588 26.704 1.00 87.00 396 ARG A C 1
ATOM 3203 O O . ARG A 1 396 ? 11.573 -29.639 26.218 1.00 87.00 396 ARG A O 1
ATOM 3210 N N . GLU A 1 397 ? 10.166 -28.526 27.572 1.00 83.50 397 GLU A N 1
ATOM 3211 C CA . GLU A 1 397 ? 9.402 -29.698 28.014 1.00 83.50 397 GLU A CA 1
ATOM 3212 C C . GLU A 1 397 ? 8.202 -29.963 27.099 1.00 83.50 397 GLU A C 1
ATOM 3214 O O . GLU A 1 397 ? 7.787 -31.107 26.927 1.00 83.50 397 GLU A O 1
ATOM 3219 N N . ILE A 1 398 ? 7.665 -28.903 26.486 1.00 83.62 398 ILE A N 1
ATOM 3220 C CA . ILE A 1 398 ? 6.447 -28.959 25.671 1.00 83.62 398 ILE A CA 1
ATOM 3221 C C . ILE A 1 398 ? 6.750 -29.289 24.199 1.00 83.62 398 ILE A C 1
ATOM 3223 O O . ILE A 1 398 ? 5.958 -29.972 23.545 1.00 83.62 398 ILE A O 1
ATOM 3227 N N . LEU A 1 399 ? 7.871 -28.810 23.645 1.00 81.00 399 LEU A N 1
ATOM 3228 C CA . LEU A 1 399 ? 8.208 -28.973 22.226 1.00 81.00 399 LEU A CA 1
ATOM 3229 C C . LEU A 1 399 ? 9.168 -30.140 21.970 1.00 81.00 399 LEU A C 1
ATOM 3231 O O . LEU A 1 399 ? 10.116 -30.381 22.710 1.00 81.00 399 LEU A O 1
ATOM 3235 N N . VAL A 1 400 ? 9.000 -30.799 20.819 1.00 77.50 400 VAL A N 1
ATOM 3236 C CA . VAL A 1 400 ? 10.018 -31.708 20.268 1.00 77.50 400 VAL A CA 1
ATOM 3237 C C . VAL A 1 400 ? 11.011 -30.894 19.438 1.00 77.50 400 VAL A C 1
ATOM 3239 O O . VAL A 1 400 ? 10.688 -30.441 18.336 1.00 77.50 400 VAL A O 1
ATOM 3242 N N . LEU A 1 401 ? 12.224 -30.715 19.961 1.00 77.00 401 LEU A N 1
ATOM 3243 C CA . LEU A 1 401 ? 13.262 -29.884 19.350 1.00 77.00 401 LEU A CA 1
ATOM 3244 C C . LEU A 1 401 ? 14.197 -30.705 18.449 1.00 77.00 401 LEU A C 1
ATOM 3246 O O . LEU A 1 401 ? 14.681 -31.771 18.829 1.00 77.00 401 LEU A O 1
ATOM 3250 N N . TYR A 1 402 ? 14.488 -30.179 17.256 1.00 69.00 402 TYR A N 1
ATOM 3251 C CA . TYR A 1 402 ? 15.496 -30.721 16.343 1.00 69.00 402 TYR A CA 1
ATOM 3252 C C . TYR A 1 402 ? 16.576 -29.663 16.101 1.00 69.00 402 TYR A C 1
ATOM 3254 O O . TYR A 1 402 ? 16.235 -28.565 15.654 1.00 69.00 402 TYR A O 1
ATOM 3262 N N . PRO A 1 403 ? 17.864 -29.965 16.333 1.00 67.56 403 PRO A N 1
ATOM 3263 C CA . PRO A 1 403 ? 18.926 -28.999 16.093 1.00 67.56 403 PRO A CA 1
ATOM 3264 C C . PRO A 1 403 ? 19.066 -28.720 14.590 1.00 67.56 403 PRO A C 1
ATOM 3266 O O . PRO A 1 403 ? 19.163 -29.644 13.781 1.00 67.56 403 PRO A O 1
ATOM 3269 N N . ILE A 1 404 ? 19.075 -27.438 14.217 1.00 59.06 404 ILE A N 1
ATOM 3270 C CA . ILE A 1 404 ? 19.151 -26.986 12.814 1.00 59.06 404 ILE A CA 1
ATOM 3271 C C . ILE A 1 404 ? 20.376 -26.114 12.516 1.00 59.06 404 ILE A C 1
ATOM 3273 O O . ILE A 1 404 ? 20.899 -26.168 11.403 1.00 59.06 404 ILE A O 1
ATOM 3277 N N . GLN A 1 405 ? 20.845 -25.333 13.489 1.00 65.75 405 GLN A N 1
ATOM 3278 C CA . GLN A 1 405 ? 22.037 -24.489 13.421 1.00 65.75 405 GLN A CA 1
ATOM 3279 C C . GLN A 1 405 ? 22.676 -24.419 14.808 1.00 65.75 405 GLN A C 1
ATOM 3281 O O . GLN A 1 405 ? 21.977 -24.505 15.812 1.00 65.75 405 GLN A O 1
ATOM 3286 N N . PHE A 1 406 ? 23.998 -24.264 14.838 1.00 63.84 406 PHE A N 1
ATOM 3287 C CA . PHE A 1 406 ? 24.782 -24.114 16.058 1.00 63.84 406 PHE A CA 1
ATOM 3288 C C . PHE A 1 406 ? 25.641 -22.857 15.949 1.00 63.84 406 PHE A C 1
ATOM 3290 O O . PHE A 1 406 ? 26.185 -22.572 14.878 1.00 63.84 406 PHE A O 1
ATOM 3297 N N . THR A 1 407 ? 25.804 -22.159 17.066 1.00 58.56 407 THR A N 1
ATOM 3298 C CA . THR A 1 407 ? 26.865 -21.167 17.252 1.00 58.56 407 THR A CA 1
ATOM 3299 C C . THR A 1 407 ? 28.055 -21.870 17.900 1.00 58.56 407 THR A C 1
ATOM 3301 O O . THR A 1 407 ? 27.869 -22.692 18.795 1.00 58.56 407 THR A O 1
ATOM 3304 N N . ALA A 1 408 ? 29.274 -21.591 17.438 1.00 68.12 408 ALA A N 1
ATOM 3305 C CA . ALA A 1 408 ? 30.486 -22.232 17.940 1.00 68.12 408 ALA A CA 1
ATOM 3306 C C . ALA A 1 408 ? 31.510 -21.189 18.394 1.00 68.12 408 ALA A C 1
ATOM 3308 O O . ALA A 1 408 ? 31.660 -20.144 17.761 1.00 68.12 408 ALA A O 1
ATOM 3309 N N . LEU A 1 409 ? 32.236 -21.514 19.461 1.00 69.81 409 LEU A N 1
ATOM 3310 C CA . LEU A 1 409 ? 33.427 -20.799 19.909 1.00 69.81 409 LEU A CA 1
ATOM 3311 C C . LEU A 1 409 ? 34.653 -21.708 19.731 1.00 69.81 409 LEU A C 1
ATOM 3313 O O . LEU A 1 409 ? 34.505 -22.935 19.795 1.00 69.81 409 LEU A O 1
ATOM 3317 N N . PRO A 1 410 ? 35.857 -21.149 19.509 1.00 67.81 410 PRO A N 1
ATOM 3318 C CA . PRO A 1 410 ? 37.087 -21.923 19.593 1.00 67.81 410 PRO A CA 1
ATOM 3319 C C . PRO A 1 410 ? 37.166 -22.588 20.967 1.00 67.81 410 PRO A C 1
ATOM 3321 O O . PRO A 1 410 ? 36.935 -21.941 21.988 1.00 67.81 410 PRO A O 1
ATOM 3324 N N . LYS A 1 411 ? 37.481 -23.882 21.000 1.00 76.94 411 LYS A N 1
ATOM 3325 C CA . LYS A 1 411 ? 37.830 -24.545 22.255 1.00 76.94 411 LYS A CA 1
ATOM 3326 C C . LYS A 1 411 ? 39.149 -23.925 22.720 1.00 76.94 411 LYS A C 1
ATOM 3328 O O . LYS A 1 411 ? 40.058 -23.828 21.898 1.00 76.94 411 LYS A O 1
ATOM 3333 N N . GLU A 1 412 ? 39.222 -23.452 23.963 1.00 75.31 412 GLU A N 1
ATOM 3334 C CA . GLU A 1 412 ? 40.463 -22.879 24.504 1.00 75.31 412 GLU A CA 1
ATOM 3335 C C . GLU A 1 412 ? 41.625 -23.860 24.268 1.00 75.31 412 GLU A C 1
ATOM 3337 O O . GLU A 1 412 ? 41.474 -25.063 24.515 1.00 75.31 412 GLU A O 1
ATOM 3342 N N . PHE A 1 413 ? 42.725 -23.350 23.705 1.00 57.84 413 PHE A N 1
ATOM 3343 C CA . PHE A 1 413 ? 43.971 -24.087 23.488 1.00 57.84 413 PHE A CA 1
ATOM 3344 C C . PHE A 1 413 ? 44.944 -23.824 24.626 1.00 57.84 413 PHE A C 1
ATOM 3346 O O . PHE A 1 413 ? 45.073 -22.636 25.005 1.00 57.84 413 PHE A O 1
#

Secondary structure (DSSP, 8-state):
-HHHHHHHHHHHHHHHHHHHHHHTTSTT----SSSHHHHHHHTHHHHHHHHHHHHT-GGG--GGGTTSSHHHHHHHHHHT--STT----SS-HHHHHHHHHGGGS-HHHHHHHHHHHHHHHHS---HHHHHHHHTSTTTT-S-HHHHHHHHHHH-TTT-----HHHHHHHHHHH-TTT----TT--SHHHHHHHHHHHHHHHHHHGGG-SS---HHHHHHHHHHHHH-THHHHS-------------PPPP-EE-GGG----S------PPPHHHHHHHHHHHHHHHHHHHHHHHHHHHHHHHHTT-HHHHTT-EEHHHHH-TTSS-SEEEE-TTS-EEEEEEEE-SS-TT------HHHHHHHHHSGGGEEEEEEES--TT-SS-EEEEEES-HHHHS----------PPP-